Protein AF-0000000084979133 (afdb_homodimer)

Secondary structure (DSSP, 8-state):
---------GGGGS-HHHHHHHHHH-SSEEEEE-TTS-EEEES-GGGT-TTS---GGGTTT--HHHH-S-HHHHHHHHHHHHHHHHH---EEEEEEEEETTEEEEEEEEEEEEEETTEEEEEEEEEEE-HHHHHHHHHHHHHHHB-TTTSSEETHHIIIIIHHHHHTPPSSEEEEEEEESSHHHHHHHH-HHHHHHHHHHHHHHHHHTPPTT-EEEEEETTEEEEEESS--HHHHHHHHHHHHHHHHHT--SS----EEEEEEEE-SS---HHHHHHHHHHHHHHHHHHT-/---------GGGGS-HHHHHHHHHH-SSEEEEE-TTS-EEEES-GGGT-TTS---GGGTTT--HHHH-S-HHHHHHHHHHHHHHHHH---EEEEEEEEETTEEEEEEEEEEEEEETTEEEEEEEEEEE-HHHHHHHHHHHHHHHB-TTTSSEETHHIIIIIHHHHHTPPSSEEEEEEEESSHHHHHHHH-HHHHHHHHHHHHHHHHHTPPTT-EEEEEETTEEEEEESS--HHHHHHHHHHHHHHHHHT--SS----EEEEEEEE-SS---HHHHHHHHHHHHHHHHHHT-

Nearest PDB structures (foldseek):
  7e6g-assembly1_B  TM=7.980E-01  e=1.452E-11  Pseudomonas aeruginosa
  4h54-assembly1_A  TM=8.257E-01  e=9.068E-10  Escherichia coli K-12
  4zmu-assembly2_D  TM=4.890E-01  e=2.325E-13  Pseudomonas aeruginosa PAO1
  4h54-assembly1_B  TM=8.218E-01  e=1.865E-08  Escherichia coli K-12
  3mtk-assembly3_B  TM=7.826E-01  e=1.117E-07  Caldicellulosiruptor saccharolyticus DSM 8903

InterPro domains:
  IPR000160 GGDEF domain [PF00990] (143-291)
  IPR000160 GGDEF domain [PS50887] (170-291)
  IPR000160 GGDEF domain [SM00267] (132-289)
  IPR000160 GGDEF domain [TIGR00254] (140-291)
  IPR000160 GGDEF domain [cd01949] (145-291)
  IPR013656 PAS fold 4 [PF08448] (23-134)
  IPR029787 Nucleotide cyclase [SSF55073] (148-291)
  IPR035965 PAS domain superfamily [SSF55785] (23-134)
  IPR043128 Reverse transcriptase/Diguanylate cyclase domain [G3DSA:3.30.70.270] (140-291)
  IPR050469 Diguanylate cyclase Dgc-like, bacteria [PTHR45138] (129-291)

Structure (mmCIF, N/CA/C/O backbone):
data_AF-0000000084979133-model_v1
#
loop_
_entity.id
_entity.type
_entity.pdbx_description
1 polymer 'Diguanylate cyclase (GGDEF) domain protein'
#
loop_
_atom_site.group_PDB
_atom_site.id
_atom_site.type_symbol
_atom_site.label_atom_id
_atom_site.label_alt_id
_atom_site.label_comp_id
_atom_site.label_asym_id
_atom_site.label_entity_id
_atom_site.label_seq_id
_atom_site.pdbx_PDB_ins_code
_atom_site.Cartn_x
_atom_site.Cartn_y
_atom_site.Cartn_z
_atom_site.occupancy
_atom_site.B_iso_or_equiv
_atom_site.auth_seq_id
_atom_site.auth_comp_id
_atom_site.auth_asym_id
_atom_site.auth_atom_id
_atom_site.pdbx_PDB_model_num
ATOM 1 N N . MET A 1 1 ? -1.178 -34.062 -51.656 1 23.7 1 MET A N 1
ATOM 2 C CA . MET A 1 1 ? -0.238 -34.594 -50.688 1 23.7 1 MET A CA 1
ATOM 3 C C . MET A 1 1 ? -0.196 -33.75 -49.438 1 23.7 1 MET A C 1
ATOM 5 O O . MET A 1 1 ? 0.163 -32.594 -49.469 1 23.7 1 MET A O 1
ATOM 9 N N . GLU A 1 2 ? -1.117 -33.781 -48.469 1 25.64 2 GLU A N 1
ATOM 10 C CA . GLU A 1 2 ? -1.694 -32.938 -47.438 1 25.64 2 GLU A CA 1
ATOM 11 C C . GLU A 1 2 ? -0.689 -32.656 -46.344 1 25.64 2 GLU A C 1
ATOM 13 O O . GLU A 1 2 ? -0.107 -33.594 -45.781 1 25.64 2 GLU A O 1
ATOM 18 N N . ARG A 1 3 ? 0.147 -31.547 -46.312 1 30.22 3 ARG A N 1
ATOM 19 C CA . ARG A 1 3 ? 1.221 -31.141 -45.406 1 30.22 3 ARG A CA 1
ATOM 20 C C . ARG A 1 3 ? 0.811 -31.328 -43.938 1 30.22 3 ARG A C 1
ATOM 22 O O . ARG A 1 3 ? 0.084 -30.5 -43.406 1 30.22 3 ARG A O 1
ATOM 29 N N . ARG A 1 4 ? 0.333 -32.469 -43.656 1 32.22 4 ARG A N 1
ATOM 30 C CA . ARG A 1 4 ? 0.227 -32.906 -42.281 1 32.22 4 ARG A CA 1
ATOM 31 C C . ARG A 1 4 ? 1.422 -32.438 -41.438 1 32.22 4 ARG A C 1
ATOM 33 O O . ARG A 1 4 ? 2.482 -33.062 -41.469 1 32.22 4 ARG A O 1
ATOM 40 N N . GLY A 1 5 ? 1.845 -31.25 -41.531 1 35 5 GLY A N 1
ATOM 41 C CA . GLY A 1 5 ? 3.01 -30.609 -40.938 1 35 5 GLY A CA 1
ATOM 42 C C . GLY A 1 5 ? 3.236 -31.031 -39.5 1 35 5 GLY A C 1
ATOM 43 O O . GLY A 1 5 ? 2.283 -31.312 -38.781 1 35 5 GLY A O 1
ATOM 44 N N . HIS A 1 6 ? 4.285 -31.766 -39.156 1 34.81 6 HIS A N 1
ATOM 45 C CA . HIS A 1 6 ? 4.891 -32.25 -37.906 1 34.81 6 HIS A CA 1
ATOM 46 C C . HIS A 1 6 ? 4.773 -31.203 -36.812 1 34.81 6 HIS A C 1
ATOM 48 O O . HIS A 1 6 ? 5.527 -30.219 -36.812 1 34.81 6 HIS A O 1
ATOM 54 N N . ARG A 1 7 ? 3.688 -30.578 -36.562 1 36.38 7 ARG A N 1
ATOM 55 C CA . ARG A 1 7 ? 3.49 -29.828 -35.344 1 36.38 7 ARG A CA 1
ATOM 56 C C . ARG A 1 7 ? 4.23 -30.484 -34.188 1 36.38 7 ARG A C 1
ATOM 58 O O . ARG A 1 7 ? 3.773 -31.484 -33.625 1 36.38 7 ARG A O 1
ATOM 65 N N . MET A 1 8 ? 5.465 -30.953 -34.375 1 37.66 8 MET A N 1
ATOM 66 C CA . MET A 1 8 ? 6.285 -31.312 -33.219 1 37.66 8 MET A CA 1
ATOM 67 C C . MET A 1 8 ? 5.922 -30.453 -32 1 37.66 8 MET A C 1
ATOM 69 O O . MET A 1 8 ? 6.129 -29.234 -32.031 1 37.66 8 MET A O 1
ATOM 73 N N . GLN A 1 9 ? 4.766 -30.5 -31.391 1 44.56 9 GLN A N 1
ATOM 74 C CA . GLN A 1 9 ? 4.25 -29.859 -30.188 1 44.56 9 GLN A CA 1
ATOM 75 C C . GLN A 1 9 ? 5.309 -29.828 -29.078 1 44.56 9 GLN A C 1
ATOM 77 O O . GLN A 1 9 ? 5.824 -30.859 -28.672 1 44.56 9 GLN A O 1
ATOM 82 N N . TRP A 1 10 ? 6.316 -28.984 -29.047 1 44.66 10 TRP A N 1
ATOM 83 C CA . TRP A 1 10 ? 7.281 -28.766 -27.984 1 44.66 10 TRP A CA 1
ATOM 84 C C . TRP A 1 10 ? 6.762 -29.312 -26.656 1 44.66 10 TRP A C 1
ATOM 86 O O . TRP A 1 10 ? 7.539 -29.547 -25.734 1 44.66 10 TRP A O 1
ATOM 96 N N . SER A 1 11 ? 5.484 -29.578 -26.484 1 51.12 11 SER A N 1
ATOM 97 C CA . SER A 1 11 ? 4.887 -30.375 -25.422 1 51.12 11 SER A CA 1
ATOM 98 C C . SER A 1 11 ? 5.477 -31.781 -25.391 1 51.12 11 SER A C 1
ATOM 100 O O . SER A 1 11 ? 5.512 -32.406 -24.328 1 51.12 11 SER A O 1
ATOM 102 N N . ASP A 1 12 ? 6.07 -32.156 -26.484 1 58.75 12 ASP A N 1
ATOM 103 C CA . ASP A 1 12 ? 6.582 -33.531 -26.578 1 58.75 12 ASP A CA 1
ATOM 104 C C . ASP A 1 12 ? 7.949 -33.625 -25.906 1 58.75 12 ASP A C 1
ATOM 106 O O . ASP A 1 12 ? 8.492 -34.75 -25.781 1 58.75 12 ASP A O 1
ATOM 110 N N . ALA A 1 13 ? 8.438 -32.531 -25.438 1 69.75 13 ALA A N 1
ATOM 111 C CA . ALA A 1 13 ? 9.805 -32.531 -24.938 1 69.75 13 ALA A CA 1
ATOM 112 C C . ALA A 1 13 ? 9.859 -33.094 -23.516 1 69.75 13 ALA A C 1
ATOM 114 O O . ALA A 1 13 ? 10.883 -33.625 -23.094 1 69.75 13 ALA A O 1
ATOM 115 N N . LEU A 1 14 ? 8.727 -33 -22.891 1 85.19 14 LEU A N 1
ATOM 116 C CA . LEU A 1 14 ? 8.75 -33.469 -21.5 1 85.19 14 LEU A CA 1
ATOM 117 C C . LEU A 1 14 ? 7.855 -34.688 -21.312 1 85.19 14 LEU A C 1
ATOM 119 O O . LEU A 1 14 ? 6.727 -34.719 -21.812 1 85.19 14 LEU A O 1
ATOM 123 N N . GLY A 1 15 ? 8.414 -35.625 -20.719 1 86.5 15 GLY A N 1
ATOM 124 C CA . GLY A 1 15 ? 7.598 -36.75 -20.281 1 86.5 15 GLY A CA 1
ATOM 125 C C . GLY A 1 15 ? 6.801 -36.438 -19.031 1 86.5 15 GLY A C 1
ATOM 126 O O . GLY A 1 15 ? 6.922 -35.375 -18.453 1 86.5 15 GLY A O 1
ATOM 127 N N . TYR A 1 16 ? 5.969 -37.406 -18.703 1 87.94 16 TYR A N 1
ATOM 128 C CA . TYR A 1 16 ? 5.082 -37.25 -17.562 1 87.94 16 TYR A CA 1
ATOM 129 C C . TYR A 1 16 ? 5.875 -36.938 -16.297 1 87.94 16 TYR A C 1
ATOM 131 O O . TYR A 1 16 ? 5.578 -35.969 -15.594 1 87.94 16 TYR A O 1
ATOM 139 N N . GLU A 1 17 ? 6.863 -37.719 -16.047 1 88.56 17 GLU A N 1
ATOM 140 C CA . GLU A 1 17 ? 7.656 -37.531 -14.844 1 88.56 17 GLU A CA 1
ATOM 141 C C . GLU A 1 17 ? 8.32 -36.156 -14.812 1 88.56 17 GLU A C 1
ATOM 143 O O . GLU A 1 17 ? 8.398 -35.531 -13.758 1 88.56 17 GLU A O 1
ATOM 148 N N . GLU A 1 18 ? 8.805 -35.781 -15.953 1 91.06 18 GLU A N 1
ATOM 149 C CA . GLU A 1 18 ? 9.43 -34.469 -16.047 1 91.06 18 GLU A CA 1
ATOM 150 C C . GLU A 1 18 ? 8.43 -33.344 -15.758 1 91.06 18 GLU A C 1
ATOM 152 O O . GLU A 1 18 ? 8.719 -32.438 -14.977 1 91.06 18 GLU A O 1
ATOM 157 N N . VAL A 1 19 ? 7.246 -33.438 -16.328 1 91.19 19 VAL A N 1
ATOM 158 C CA . VAL A 1 19 ? 6.227 -32.406 -16.156 1 91.19 19 VAL A CA 1
ATOM 159 C C . VAL A 1 19 ? 5.844 -32.281 -14.688 1 91.19 19 VAL A C 1
ATOM 161 O O . VAL A 1 19 ? 5.734 -31.188 -14.148 1 91.19 19 VAL A O 1
ATOM 164 N N . MET A 1 20 ? 5.711 -33.406 -14.094 1 90.38 20 MET A N 1
ATOM 165 C CA . MET A 1 20 ? 5.34 -33.438 -12.68 1 90.38 20 MET A CA 1
ATOM 166 C C . MET A 1 20 ? 6.441 -32.812 -11.82 1 90.38 20 MET A C 1
ATOM 168 O O . MET A 1 20 ? 6.16 -32.125 -10.836 1 90.38 20 MET A O 1
ATOM 172 N N . THR A 1 21 ? 7.648 -33.094 -12.164 1 92.56 21 THR A N 1
ATOM 173 C CA . THR A 1 21 ? 8.773 -32.531 -11.438 1 92.56 21 THR A CA 1
ATOM 174 C C . THR A 1 21 ? 8.789 -31 -11.586 1 92.56 21 THR A C 1
ATOM 176 O O . THR A 1 21 ? 9.039 -30.281 -10.617 1 92.56 21 THR A O 1
ATOM 179 N N . PHE A 1 22 ? 8.539 -30.516 -12.789 1 93.81 22 PHE A N 1
ATOM 180 C CA . PHE A 1 22 ? 8.43 -29.078 -13 1 93.81 22 PHE A CA 1
ATOM 181 C C . PHE A 1 22 ? 7.336 -28.484 -12.125 1 93.81 22 PHE A C 1
ATOM 183 O O . PHE A 1 22 ? 7.551 -27.453 -11.461 1 93.81 22 PHE A O 1
ATOM 190 N N . LEU A 1 23 ? 6.211 -29.109 -12.102 1 92.56 23 LEU A N 1
ATOM 191 C CA . LEU A 1 23 ? 5.062 -28.641 -11.328 1 92.56 23 LEU A CA 1
ATOM 192 C C . LEU A 1 23 ? 5.41 -28.547 -9.844 1 92.56 23 LEU A C 1
ATOM 194 O O . LEU A 1 23 ? 5.074 -27.547 -9.195 1 92.56 23 LEU A O 1
ATOM 198 N N . ARG A 1 24 ? 6.125 -29.469 -9.375 1 91.75 24 ARG A N 1
ATOM 199 C CA . ARG A 1 24 ? 6.484 -29.5 -7.957 1 91.75 24 ARG A CA 1
ATOM 200 C C . ARG A 1 24 ? 7.543 -28.453 -7.633 1 91.75 24 ARG A C 1
ATOM 202 O O . ARG A 1 24 ? 7.734 -28.094 -6.465 1 91.75 24 ARG A O 1
ATOM 209 N N . SER A 1 25 ? 8.195 -27.938 -8.648 1 94.06 25 SER A N 1
ATOM 210 C CA . SER A 1 25 ? 9.266 -26.969 -8.438 1 94.06 25 SER A CA 1
ATOM 211 C C . SER A 1 25 ? 8.773 -25.547 -8.641 1 94.06 25 SER A C 1
ATOM 213 O O . SER A 1 25 ? 9.531 -24.594 -8.461 1 94.06 25 SER A O 1
ATOM 215 N N . THR A 1 26 ? 7.531 -25.453 -9.055 1 94.19 26 THR A N 1
ATOM 216 C CA . THR A 1 26 ? 6.98 -24.141 -9.328 1 94.19 26 THR A CA 1
ATOM 217 C C . THR A 1 26 ? 6.949 -23.297 -8.062 1 94.19 26 THR A C 1
ATOM 219 O O . THR A 1 26 ? 6.59 -23.781 -6.988 1 94.19 26 THR A O 1
ATOM 222 N N . PRO A 1 27 ? 7.359 -22.031 -8.148 1 93.19 27 PRO A N 1
ATOM 223 C CA . PRO A 1 27 ? 7.238 -21.141 -7 1 93.19 27 PRO A CA 1
ATOM 224 C C . PRO A 1 27 ? 5.832 -20.562 -6.848 1 93.19 27 PRO A C 1
ATOM 226 O O . PRO A 1 27 ? 5.664 -19.344 -6.762 1 93.19 27 PRO A O 1
ATOM 229 N N . ALA A 1 28 ? 4.883 -21.359 -6.902 1 93.12 28 ALA A N 1
ATOM 230 C CA . ALA A 1 28 ? 3.469 -21.031 -6.738 1 93.12 28 ALA A CA 1
ATOM 231 C C . ALA A 1 28 ? 2.727 -22.141 -6.008 1 93.12 28 ALA A C 1
ATOM 233 O O . ALA A 1 28 ? 3.104 -23.312 -6.105 1 93.12 28 ALA A O 1
ATOM 234 N N . ASN A 1 29 ? 1.742 -21.75 -5.316 1 94.62 29 ASN A N 1
ATOM 235 C CA . ASN A 1 29 ? 0.899 -22.734 -4.641 1 94.62 29 ASN A CA 1
ATOM 236 C C . ASN A 1 29 ? -0.267 -23.172 -5.52 1 94.62 29 ASN A C 1
ATOM 238 O O . ASN A 1 29 ? -1.325 -22.547 -5.516 1 94.62 29 ASN A O 1
ATOM 242 N N . LEU A 1 30 ? -0.021 -24.25 -6.156 1 95.75 30 LEU A N 1
ATOM 243 C CA . LEU A 1 30 ? -1.007 -24.781 -7.09 1 95.75 30 LEU A CA 1
ATOM 244 C C . LEU A 1 30 ? -1.699 -26.016 -6.516 1 95.75 30 LEU A C 1
ATOM 246 O O . LEU A 1 30 ? -1.092 -26.766 -5.758 1 95.75 30 LEU A O 1
ATOM 250 N N . PHE A 1 31 ? -2.918 -26.219 -6.953 1 96.25 31 PHE A N 1
ATOM 251 C CA . PHE A 1 31 ? -3.598 -27.484 -6.664 1 96.25 31 PHE A CA 1
ATOM 252 C C . PHE A 1 31 ? -4.504 -27.875 -7.82 1 96.25 31 PHE A C 1
ATOM 254 O O . PHE A 1 31 ? -4.969 -27.031 -8.578 1 96.25 31 PHE A O 1
ATOM 261 N N . PHE A 1 32 ? -4.656 -29.203 -7.973 1 97 32 PHE A N 1
ATOM 262 C CA . PHE A 1 32 ? -5.605 -29.797 -8.898 1 97 32 PHE A CA 1
ATOM 263 C C . PHE A 1 32 ? -6.672 -30.594 -8.156 1 97 32 PHE A C 1
ATOM 265 O O . PHE A 1 32 ? -6.371 -31.297 -7.184 1 97 32 PHE A O 1
ATOM 272 N N . LYS A 1 33 ? -7.848 -30.406 -8.578 1 97.38 33 LYS A N 1
ATOM 273 C CA . LYS A 1 33 ? -8.953 -31.219 -8.07 1 97.38 33 LYS A CA 1
ATOM 274 C C . LYS A 1 33 ? -9.688 -31.906 -9.219 1 97.38 33 LYS A C 1
ATOM 276 O O . LYS A 1 33 ? -9.727 -31.391 -10.336 1 97.38 33 LYS A O 1
ATOM 281 N N . ASP A 1 34 ? -10.281 -33.094 -8.875 1 96.81 34 ASP A N 1
ATOM 282 C CA . ASP A 1 34 ? -11.117 -33.75 -9.867 1 96.81 34 ASP A CA 1
ATOM 283 C C . ASP A 1 34 ? -12.555 -33.25 -9.805 1 96.81 34 ASP A C 1
ATOM 285 O O . ASP A 1 34 ? -12.844 -32.25 -9.133 1 96.81 34 ASP A O 1
ATOM 289 N N . THR A 1 35 ? -13.453 -33.844 -10.586 1 97.25 35 THR A N 1
ATOM 290 C CA . THR A 1 35 ? -14.828 -33.375 -10.695 1 97.25 35 THR A CA 1
ATOM 291 C C . THR A 1 35 ? -15.617 -33.719 -9.43 1 97.25 35 THR A C 1
ATOM 293 O O . THR A 1 35 ? -16.734 -33.219 -9.234 1 97.25 35 THR A O 1
ATOM 296 N N . GLU A 1 36 ? -15.07 -34.531 -8.586 1 96.94 36 GLU A N 1
ATOM 297 C CA . GLU A 1 36 ? -15.672 -34.812 -7.289 1 96.94 36 GLU A CA 1
ATOM 298 C C . GLU A 1 36 ? -15.086 -33.938 -6.199 1 96.94 36 GLU A C 1
ATOM 300 O O . GLU A 1 36 ? -15.305 -34.156 -5.008 1 96.94 36 GLU A O 1
ATOM 305 N N . CYS A 1 37 ? -14.281 -32.969 -6.551 1 97.69 37 CYS A N 1
ATOM 306 C CA . CYS A 1 37 ? -13.688 -31.953 -5.691 1 97.69 37 CYS A CA 1
ATOM 307 C C . CYS A 1 37 ? -12.594 -32.562 -4.812 1 97.69 37 CYS A C 1
ATOM 309 O O . CYS A 1 37 ? -12.32 -32.062 -3.725 1 97.69 37 CYS A O 1
ATOM 311 N N . ARG A 1 38 ? -12.031 -33.625 -5.262 1 96.69 38 ARG A N 1
ATOM 312 C CA . ARG A 1 38 ? -10.914 -34.25 -4.547 1 96.69 38 ARG A CA 1
ATOM 313 C C . ARG A 1 38 ? -9.578 -33.719 -5.082 1 96.69 38 ARG A C 1
ATOM 315 O O . ARG A 1 38 ? -9.406 -33.562 -6.293 1 96.69 38 ARG A O 1
ATOM 322 N N . TYR A 1 39 ? -8.688 -33.5 -4.18 1 96.38 39 TYR A N 1
ATOM 323 C CA . TYR A 1 39 ? -7.367 -33.031 -4.574 1 96.38 39 TYR A CA 1
ATOM 324 C C . TYR A 1 39 ? -6.598 -34.125 -5.316 1 96.38 39 TYR A C 1
ATOM 326 O O . TYR A 1 39 ? -6.492 -35.25 -4.836 1 96.38 39 TYR A O 1
ATOM 334 N N . LEU A 1 40 ? -6.062 -33.781 -6.461 1 95.12 40 LEU A N 1
ATOM 335 C CA . LEU A 1 40 ? -5.254 -34.688 -7.27 1 95.12 40 LEU A CA 1
ATOM 336 C C . LEU A 1 40 ? -3.773 -34.344 -7.152 1 95.12 40 LEU A C 1
ATOM 338 O O . LEU A 1 40 ? -2.916 -35.219 -7.312 1 95.12 40 LEU A O 1
ATOM 342 N N . PHE A 1 41 ? -3.555 -33.094 -6.938 1 92.94 41 PHE A N 1
ATOM 343 C CA . PHE A 1 41 ? -2.195 -32.562 -6.891 1 92.94 41 PHE A CA 1
ATOM 344 C C . PHE A 1 41 ? -2.127 -31.312 -6.023 1 92.94 41 PHE A C 1
ATOM 346 O O . PHE A 1 41 ? -3.049 -30.5 -6.027 1 92.94 41 PHE A O 1
ATOM 353 N N . ILE A 1 42 ? -1.043 -31.188 -5.289 1 93.38 42 ILE A N 1
ATOM 354 C CA . ILE A 1 42 ? -0.67 -29.953 -4.609 1 93.38 42 ILE A CA 1
ATOM 355 C C . ILE A 1 42 ? 0.826 -29.703 -4.781 1 93.38 42 ILE A C 1
ATOM 357 O O . ILE A 1 42 ? 1.626 -30.641 -4.766 1 93.38 42 ILE A O 1
ATOM 361 N N . SER A 1 43 ? 1.184 -28.453 -5.023 1 91.25 43 SER A N 1
ATOM 362 C CA . SER A 1 43 ? 2.59 -28.156 -5.262 1 91.25 43 SER A CA 1
ATOM 363 C C . SER A 1 43 ? 3.375 -28.094 -3.957 1 91.25 43 SER A C 1
ATOM 365 O O . SER A 1 43 ? 4.574 -28.375 -3.938 1 91.25 43 SER A O 1
ATOM 367 N N . ASP A 1 44 ? 2.744 -27.672 -2.904 1 88.31 44 ASP A N 1
ATOM 368 C CA . ASP A 1 44 ? 3.406 -27.531 -1.611 1 88.31 44 ASP A CA 1
ATOM 369 C C . ASP A 1 44 ? 2.443 -27.828 -0.466 1 88.31 44 ASP A C 1
ATOM 371 O O . ASP A 1 44 ? 1.477 -27.094 -0.249 1 88.31 44 ASP A O 1
ATOM 375 N N . VAL A 1 45 ? 2.756 -28.797 0.265 1 86.25 45 VAL A N 1
ATOM 376 C CA . VAL A 1 45 ? 1.881 -29.25 1.341 1 86.25 45 VAL A CA 1
ATOM 377 C C . VAL A 1 45 ? 1.859 -28.219 2.463 1 86.25 45 VAL A C 1
ATOM 379 O O . VAL A 1 45 ? 0.902 -28.141 3.238 1 86.25 45 VAL A O 1
ATOM 382 N N . ARG A 1 46 ? 2.811 -27.359 2.553 1 85.19 46 ARG A N 1
ATOM 383 C CA . ARG A 1 46 ? 2.918 -26.359 3.615 1 85.19 46 ARG A CA 1
ATOM 384 C C . ARG A 1 46 ? 1.817 -25.312 3.498 1 85.19 46 ARG A C 1
ATOM 386 O O . ARG A 1 46 ? 1.521 -24.609 4.461 1 85.19 46 ARG A O 1
ATOM 393 N N . THR A 1 47 ? 1.279 -25.234 2.35 1 82.81 47 THR A N 1
ATOM 394 C CA . THR A 1 47 ? 0.167 -24.312 2.127 1 82.81 47 THR A CA 1
ATOM 395 C C . THR A 1 47 ? -1.045 -24.719 2.961 1 82.81 47 THR A C 1
ATOM 397 O O . THR A 1 47 ? -1.831 -23.875 3.379 1 82.81 47 THR A O 1
ATOM 400 N N . PHE A 1 48 ? -1.143 -25.984 3.164 1 80.88 48 PHE A N 1
ATOM 401 C CA . PHE A 1 48 ? -2.287 -26.547 3.877 1 80.88 48 PHE A CA 1
ATOM 402 C C . PHE A 1 48 ? -1.968 -26.719 5.355 1 80.88 48 PHE A C 1
ATOM 404 O O . PHE A 1 48 ? -2.861 -26.656 6.203 1 80.88 48 PHE A O 1
ATOM 411 N N . PHE A 1 49 ? -0.731 -27 5.516 1 81.62 49 PHE A N 1
ATOM 412 C CA . PHE A 1 49 ? -0.243 -27.234 6.871 1 81.62 49 PHE A CA 1
ATOM 413 C C . PHE A 1 49 ? 0.976 -26.359 7.164 1 81.62 49 PHE A C 1
ATOM 415 O O . PHE A 1 49 ? 2.105 -26.859 7.172 1 81.62 49 PHE A O 1
ATOM 422 N N . PRO A 1 50 ? 0.72 -25.125 7.512 1 73.5 50 PRO A N 1
ATOM 423 C CA . PRO A 1 50 ? 1.843 -24.188 7.617 1 73.5 50 PRO A CA 1
ATOM 424 C C . PRO A 1 50 ? 2.783 -24.531 8.773 1 73.5 50 PRO A C 1
ATOM 426 O O . PRO A 1 50 ? 3.941 -24.094 8.773 1 73.5 50 PRO A O 1
ATOM 429 N N . TYR A 1 51 ? 2.328 -25.344 9.641 1 73.19 51 TYR A N 1
ATOM 430 C CA . TYR A 1 51 ? 3.166 -25.656 10.789 1 73.19 51 TYR A CA 1
ATOM 431 C C . TYR A 1 51 ? 3.67 -27.094 10.719 1 73.19 51 TYR A C 1
ATOM 433 O O . TYR A 1 51 ? 4.172 -27.641 11.703 1 73.19 51 TYR A O 1
ATOM 441 N N . GLY A 1 52 ? 3.602 -27.688 9.516 1 70.94 52 GLY A N 1
ATOM 442 C CA . GLY A 1 52 ? 4.199 -28.984 9.234 1 70.94 52 GLY A CA 1
ATOM 443 C C . GLY A 1 52 ? 3.441 -30.141 9.859 1 70.94 52 GLY A C 1
ATOM 444 O O . GLY A 1 52 ? 4.008 -31.203 10.086 1 70.94 52 GLY A O 1
ATOM 445 N N . GLU A 1 53 ? 2.232 -30.031 10.117 1 75.94 53 GLU A N 1
ATOM 446 C CA . GLU A 1 53 ? 1.472 -31.047 10.836 1 75.94 53 GLU A CA 1
ATOM 447 C C . GLU A 1 53 ? 0.894 -32.094 9.875 1 75.94 53 GLU A C 1
ATOM 449 O O . GLU A 1 53 ? 0.322 -33.094 10.312 1 75.94 53 GLU A O 1
ATOM 454 N N . GLY A 1 54 ? 1.213 -31.812 8.672 1 82.62 54 GLY A N 1
ATOM 455 C CA . GLY A 1 54 ? 0.584 -32.719 7.73 1 82.62 54 GLY A CA 1
ATOM 456 C C . GLY A 1 54 ? 1.487 -33.094 6.574 1 82.62 54 GLY A C 1
ATOM 457 O O . GLY A 1 54 ? 2.584 -32.562 6.43 1 82.62 54 GLY A O 1
ATOM 458 N N . GLN A 1 55 ? 1.016 -34.188 5.852 1 88 55 GLN A N 1
ATOM 459 C CA . GLN A 1 55 ? 1.696 -34.719 4.664 1 88 55 GLN A CA 1
ATOM 460 C C . GLN A 1 55 ? 0.782 -34.656 3.443 1 88 55 GLN A C 1
ATOM 462 O O . GLN A 1 55 ? -0.411 -34.375 3.564 1 88 55 GLN A O 1
ATOM 467 N N . GLU A 1 56 ? 1.458 -34.812 2.305 1 88.81 56 GLU A N 1
ATOM 468 C CA . GLU A 1 56 ? 0.699 -34.781 1.059 1 88.81 56 GLU A CA 1
ATOM 469 C C . GLU A 1 56 ? -0.463 -35.781 1.086 1 88.81 56 GLU A C 1
ATOM 471 O O . GLU A 1 56 ? -1.544 -35.469 0.569 1 88.81 56 GLU A O 1
ATOM 476 N N . GLU A 1 57 ? -0.259 -36.906 1.746 1 87.94 57 GLU A N 1
ATOM 477 C CA . GLU A 1 57 ? -1.258 -37.969 1.813 1 87.94 57 GLU A CA 1
ATOM 478 C C . GLU A 1 57 ? -2.48 -37.531 2.613 1 87.94 57 GLU A C 1
ATOM 480 O O . GLU A 1 57 ? -3.564 -38.094 2.465 1 87.94 57 GLU A O 1
ATOM 485 N N . ASP A 1 58 ? -2.252 -36.562 3.402 1 91.31 58 ASP A N 1
ATOM 486 C CA . ASP A 1 58 ? -3.344 -36.031 4.223 1 91.31 58 ASP A CA 1
ATOM 487 C C . ASP A 1 58 ? -4.277 -35.156 3.4 1 91.31 58 ASP A C 1
ATOM 489 O O . ASP A 1 58 ? -5.379 -34.812 3.848 1 91.31 58 ASP A O 1
ATOM 493 N N . VAL A 1 59 ? -3.887 -34.812 2.164 1 93.06 59 VAL A N 1
ATOM 494 C CA . VAL A 1 59 ? -4.656 -33.906 1.344 1 93.06 59 VAL A CA 1
ATOM 495 C C . VAL A 1 59 ? -5.156 -34.594 0.087 1 93.06 59 VAL A C 1
ATOM 497 O O . VAL A 1 59 ? -6.332 -34.5 -0.268 1 93.06 59 VAL A O 1
ATOM 500 N N . LEU A 1 60 ? -4.281 -35.375 -0.524 1 93.38 60 LEU A N 1
ATOM 501 C CA . LEU A 1 60 ? -4.582 -36 -1.811 1 93.38 60 LEU A CA 1
ATOM 502 C C . LEU A 1 60 ? -5.719 -37.031 -1.676 1 93.38 60 LEU A C 1
ATOM 504 O O . LEU A 1 60 ? -5.746 -37.812 -0.725 1 93.38 60 LEU A O 1
ATOM 508 N N . GLY A 1 61 ? -6.59 -36.906 -2.568 1 93.94 61 GLY A N 1
ATOM 509 C CA . GLY A 1 61 ? -7.723 -37.812 -2.588 1 93.94 61 GLY A CA 1
ATOM 510 C C . GLY A 1 61 ? -8.867 -37.344 -1.701 1 93.94 61 GLY A C 1
ATOM 511 O O . GLY A 1 61 ? -9.93 -37.969 -1.685 1 93.94 61 GLY A O 1
ATOM 512 N N . LYS A 1 62 ? -8.703 -36.312 -1.072 1 95 62 LYS A N 1
ATOM 513 C CA . LYS A 1 62 ? -9.703 -35.812 -0.131 1 95 62 LYS A CA 1
ATOM 514 C C . LYS A 1 62 ? -10.312 -34.5 -0.61 1 95 62 LYS A C 1
ATOM 516 O O . LYS A 1 62 ? -9.766 -33.844 -1.499 1 95 62 LYS A O 1
ATOM 521 N N . THR A 1 63 ? -11.508 -34.188 -0.041 1 96.44 63 THR A N 1
ATOM 522 C CA . THR A 1 63 ? -12.148 -32.906 -0.276 1 96.44 63 THR A CA 1
ATOM 523 C C . THR A 1 63 ? -11.844 -31.938 0.864 1 96.44 63 THR A C 1
ATOM 525 O O . THR A 1 63 ? -11.305 -32.312 1.897 1 96.44 63 THR A O 1
ATOM 528 N N . ASP A 1 64 ? -12.203 -30.688 0.605 1 96.12 64 ASP A N 1
ATOM 529 C CA . ASP A 1 64 ? -12.016 -29.672 1.646 1 96.12 64 ASP A CA 1
ATOM 530 C C . ASP A 1 64 ? -12.797 -30.047 2.906 1 96.12 64 ASP A C 1
ATOM 532 O O . ASP A 1 64 ? -12.383 -29.703 4.02 1 96.12 64 ASP A O 1
ATOM 536 N N . LEU A 1 65 ? -13.883 -30.75 2.742 1 95.81 65 LEU A N 1
ATOM 537 C CA . LEU A 1 65 ? -14.727 -31.141 3.863 1 95.81 65 LEU A CA 1
ATOM 538 C C . LEU A 1 65 ? -13.992 -32.094 4.789 1 95.81 65 LEU A C 1
ATOM 540 O O . LEU A 1 65 ? -14.305 -32.188 5.977 1 95.81 65 LEU A O 1
ATOM 544 N N . GLU A 1 66 ? -12.992 -32.75 4.266 1 94.31 66 GLU A N 1
ATOM 545 C CA . GLU A 1 66 ? -12.273 -33.781 5.008 1 94.31 66 GLU A CA 1
ATOM 546 C C . GLU A 1 66 ? -10.961 -33.25 5.574 1 94.31 66 GLU A C 1
ATOM 548 O O . GLU A 1 66 ? -10.336 -33.875 6.418 1 94.31 66 GLU A O 1
ATOM 553 N N . ILE A 1 67 ? -10.547 -32.156 5.121 1 91.06 67 ILE A N 1
ATOM 554 C CA . ILE A 1 67 ? -9.203 -31.672 5.43 1 91.06 67 ILE A CA 1
ATOM 555 C C . ILE A 1 67 ? -9.273 -30.594 6.52 1 91.06 67 ILE A C 1
ATOM 557 O O . ILE A 1 67 ? -8.516 -30.641 7.492 1 91.06 67 ILE A O 1
ATOM 561 N N . TRP A 1 68 ? -10.219 -29.656 6.34 1 88 68 TRP A N 1
ATOM 562 C CA . TRP A 1 68 ? -10.211 -28.469 7.184 1 88 68 TRP A CA 1
ATOM 563 C C . TRP A 1 68 ? -11.039 -28.688 8.445 1 88 68 TRP A C 1
ATOM 565 O O . TRP A 1 68 ? -12.102 -29.312 8.398 1 88 68 TRP A O 1
ATOM 575 N N . SER A 1 69 ? -10.539 -28.047 9.508 1 84.56 69 SER A N 1
ATOM 576 C CA . SER A 1 69 ? -11.203 -28.203 10.797 1 84.56 69 SER A CA 1
ATOM 577 C C . SER A 1 69 ? -12.406 -27.281 10.906 1 84.56 69 SER A C 1
ATOM 579 O O . SER A 1 69 ? -13.422 -27.641 11.508 1 84.56 69 SER A O 1
ATOM 581 N N . SER A 1 70 ? -12.305 -26.109 10.398 1 88.06 70 SER A N 1
ATOM 582 C CA . SER A 1 70 ? -13.43 -25.172 10.391 1 88.06 70 SER A CA 1
ATOM 583 C C . SER A 1 70 ? -14.5 -25.609 9.391 1 88.06 70 SER A C 1
ATOM 585 O O . SER A 1 70 ? -14.289 -25.531 8.18 1 88.06 70 SER A O 1
ATOM 587 N N . GLU A 1 71 ? -15.594 -25.984 9.875 1 92.19 71 GLU A N 1
ATOM 588 C CA . GLU A 1 71 ? -16.672 -26.453 9.008 1 92.19 71 GLU A CA 1
ATOM 589 C C . GLU A 1 71 ? -17.125 -25.344 8.055 1 92.19 71 GLU A C 1
ATOM 591 O O . GLU A 1 71 ? -17.406 -25.609 6.887 1 92.19 71 GLU A O 1
ATOM 596 N N . GLU A 1 72 ? -17.203 -24.188 8.617 1 93.06 72 GLU A N 1
ATOM 597 C CA . GLU A 1 72 ? -17.656 -23.047 7.816 1 93.06 72 GLU A CA 1
ATOM 598 C C . GLU A 1 72 ? -16.719 -22.797 6.648 1 93.06 72 GLU A C 1
ATOM 600 O O . GLU A 1 72 ? -17.156 -22.656 5.508 1 93.06 72 GLU A O 1
ATOM 605 N N . GLN A 1 73 ? -15.477 -22.781 6.91 1 91.44 73 GLN A N 1
ATOM 606 C CA . GLN A 1 73 ? -14.477 -22.531 5.871 1 91.44 73 GLN A CA 1
ATOM 607 C C . GLN A 1 73 ? -14.438 -23.688 4.867 1 91.44 73 GLN A C 1
ATOM 609 O O . GLN A 1 73 ? -14.375 -23.453 3.658 1 91.44 73 GLN A O 1
ATOM 614 N N . ALA A 1 74 ? -14.492 -24.938 5.371 1 94.5 74 ALA A N 1
ATOM 615 C CA . ALA A 1 74 ? -14.492 -26.125 4.523 1 94.5 74 ALA A CA 1
ATOM 616 C C . ALA A 1 74 ? -15.672 -26.109 3.553 1 94.5 74 ALA A C 1
ATOM 618 O O . ALA A 1 74 ? -15.5 -26.359 2.355 1 94.5 74 ALA A O 1
ATOM 619 N N . ARG A 1 75 ? -16.766 -25.781 4.125 1 96.25 75 ARG A N 1
ATOM 620 C CA . ARG A 1 75 ? -17.984 -25.719 3.318 1 96.25 75 ARG A CA 1
ATOM 621 C C . ARG A 1 75 ? -17.906 -24.625 2.271 1 96.25 75 ARG A C 1
ATOM 623 O O . ARG A 1 75 ? -18.344 -24.797 1.136 1 96.25 75 ARG A O 1
ATOM 630 N N . PHE A 1 76 ? -17.406 -23.547 2.67 1 96.31 76 PHE A N 1
ATOM 631 C CA . PHE A 1 76 ? -17.266 -22.438 1.741 1 96.31 76 PHE A CA 1
ATOM 632 C C . PHE A 1 76 ? -16.391 -22.828 0.554 1 96.31 76 PHE A C 1
ATOM 634 O O . PHE A 1 76 ? -16.781 -22.625 -0.599 1 96.31 76 PHE A O 1
ATOM 641 N N . TYR A 1 77 ? -15.18 -23.406 0.793 1 96.5 77 TYR A N 1
ATOM 642 C CA . TYR A 1 77 ? -14.258 -23.812 -0.265 1 96.5 77 TYR A CA 1
ATOM 643 C C . TYR A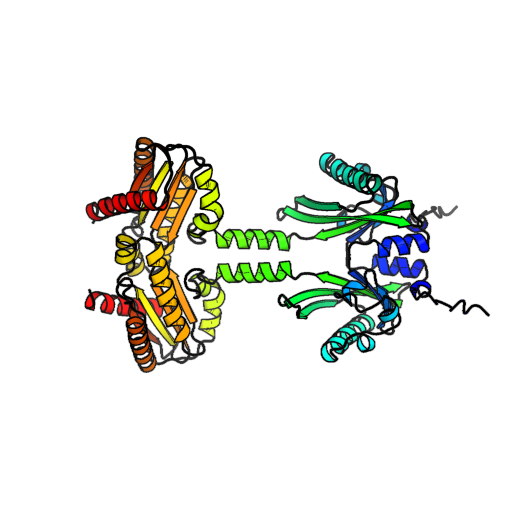 1 77 ? -14.906 -24.844 -1.179 1 96.5 77 TYR A C 1
ATOM 645 O O . TYR A 1 77 ? -14.781 -24.766 -2.402 1 96.5 77 TYR A O 1
ATOM 653 N N . TYR A 1 78 ? -15.586 -25.797 -0.602 1 97.56 78 TYR A N 1
ATOM 654 C CA . TYR A 1 78 ? -16.25 -26.875 -1.342 1 97.56 78 TYR A CA 1
ATOM 655 C C . TYR A 1 78 ? -17.328 -26.312 -2.25 1 97.56 78 TYR A C 1
ATOM 657 O O . TYR A 1 78 ? -17.453 -26.719 -3.406 1 97.56 78 TYR A O 1
ATOM 665 N N . GLU A 1 79 ? -18.062 -25.359 -1.701 1 97.56 79 GLU A N 1
ATOM 666 C CA . GLU A 1 79 ? -19.125 -24.734 -2.473 1 97.56 79 GLU A CA 1
ATOM 667 C C . GLU A 1 79 ? -18.562 -23.969 -3.664 1 97.56 79 GLU A C 1
ATOM 669 O O . GLU A 1 79 ? -19.188 -23.922 -4.734 1 97.56 79 GLU A O 1
ATOM 674 N N . GLN A 1 80 ? -17.469 -23.312 -3.455 1 97.94 80 GLN A N 1
ATOM 675 C CA . GLN A 1 80 ? -16.828 -22.625 -4.57 1 97.94 80 GLN A CA 1
ATOM 676 C C . GLN A 1 80 ? -16.406 -23.609 -5.66 1 97.94 80 GLN A C 1
ATOM 678 O O . GLN A 1 80 ? -16.516 -23.297 -6.848 1 97.94 80 GLN A O 1
ATOM 683 N N . ASP A 1 81 ? -15.922 -24.797 -5.273 1 98.31 81 ASP A N 1
ATOM 684 C CA . ASP A 1 81 ? -15.609 -25.844 -6.242 1 98.31 81 ASP A CA 1
ATOM 685 C C . ASP A 1 81 ? -16.844 -26.234 -7.055 1 98.31 81 ASP A C 1
ATOM 687 O O . ASP A 1 81 ? -16.781 -26.297 -8.281 1 98.31 81 ASP A O 1
ATOM 691 N N . GLN A 1 82 ? -17.859 -26.453 -6.348 1 98 82 GLN A N 1
ATOM 692 C CA . GLN A 1 82 ? -19.109 -26.859 -6.988 1 98 82 GLN A CA 1
ATOM 693 C C . GLN A 1 82 ? -19.578 -25.797 -7.984 1 98 82 GLN A C 1
ATOM 695 O O . GLN A 1 82 ? -20.078 -26.141 -9.062 1 98 82 GLN A O 1
ATOM 700 N N . LYS A 1 83 ? -19.453 -24.609 -7.566 1 98.06 83 LYS A N 1
ATOM 701 C CA . LYS A 1 83 ? -19.859 -23.516 -8.438 1 98.06 83 LYS A CA 1
ATOM 702 C C . LYS A 1 83 ? -19.047 -23.5 -9.727 1 98.06 83 LYS A C 1
ATOM 704 O O . LYS A 1 83 ? -19.594 -23.344 -10.812 1 98.06 83 LYS A O 1
ATOM 709 N N . VAL A 1 84 ? -17.734 -23.672 -9.641 1 98.31 84 VAL A N 1
ATOM 710 C CA . VAL A 1 84 ? -16.844 -23.703 -10.797 1 98.31 84 VAL A CA 1
ATOM 711 C C . VAL A 1 84 ? -17.25 -24.859 -11.719 1 98.31 84 VAL A C 1
ATOM 713 O O . VAL A 1 84 ? -17.344 -24.688 -12.938 1 98.31 84 VAL A O 1
ATOM 716 N N . LEU A 1 85 ? -17.547 -26.047 -11.172 1 98 85 LEU A N 1
ATOM 717 C CA . LEU A 1 85 ? -17.906 -27.219 -11.945 1 98 85 LEU A CA 1
ATOM 718 C C . LEU A 1 85 ? -19.266 -27.047 -12.602 1 98 85 LEU A C 1
ATOM 720 O O . LEU A 1 85 ? -19.469 -27.469 -13.742 1 98 85 LEU A O 1
ATOM 724 N N . ALA A 1 86 ? -20.141 -26.391 -11.922 1 97.5 86 ALA A N 1
ATOM 725 C CA . ALA A 1 86 ? -21.516 -26.234 -12.398 1 97.5 86 ALA A CA 1
ATOM 726 C C . ALA A 1 86 ? -21.594 -25.172 -13.492 1 97.5 86 ALA A C 1
ATOM 728 O O . ALA A 1 86 ? -22.328 -25.344 -14.469 1 97.5 86 ALA A O 1
ATOM 729 N N . THR A 1 87 ? -20.875 -24.125 -13.391 1 97.19 87 THR A N 1
ATOM 730 C CA . THR A 1 87 ? -21.016 -22.984 -14.289 1 97.19 87 THR A CA 1
ATOM 731 C C . THR A 1 87 ? -19.984 -23.047 -15.406 1 97.19 87 THR A C 1
ATOM 733 O O . THR A 1 87 ? -20.156 -22.406 -16.453 1 97.19 87 THR A O 1
ATOM 736 N N . GLY A 1 88 ? -18.859 -23.719 -15.109 1 97.12 88 GLY A N 1
ATOM 737 C CA . GLY A 1 88 ? -17.75 -23.719 -16.047 1 97.12 88 GLY A CA 1
ATOM 738 C C . GLY A 1 88 ? -17 -22.406 -16.094 1 97.12 88 GLY A C 1
ATOM 739 O O . GLY A 1 88 ? -16.328 -22.094 -17.078 1 97.12 88 GLY A O 1
ATOM 740 N N . LYS A 1 89 ? -17.25 -21.625 -15.047 1 97.12 89 LYS A N 1
ATOM 741 C CA . LYS A 1 89 ? -16.594 -20.328 -14.938 1 97.12 89 LYS A CA 1
ATOM 742 C C . LYS A 1 89 ? -15.672 -20.266 -13.727 1 97.12 89 LYS A C 1
ATOM 744 O O . LYS A 1 89 ? -16 -20.797 -12.664 1 97.12 89 LYS A O 1
ATOM 749 N N . GLY A 1 90 ? -14.57 -19.688 -13.945 1 97.62 90 GLY A N 1
ATOM 750 C CA . GLY A 1 90 ? -13.633 -19.516 -12.852 1 97.62 90 GLY A CA 1
ATOM 751 C C . GLY A 1 90 ? -14.148 -18.594 -11.758 1 97.62 90 GLY A C 1
ATOM 752 O O . GLY A 1 90 ? -15.164 -17.906 -11.945 1 97.62 90 GLY A O 1
ATOM 753 N N . THR A 1 91 ? -13.492 -18.609 -10.609 1 97.31 91 THR A N 1
ATOM 754 C CA . THR A 1 91 ? -13.836 -17.734 -9.5 1 97.31 91 THR A CA 1
ATOM 755 C C . THR A 1 91 ? -12.57 -17.281 -8.766 1 97.31 91 THR A C 1
ATOM 757 O O . THR A 1 91 ? -11.492 -17.812 -8.992 1 97.31 91 THR A O 1
ATOM 760 N N . SER A 1 92 ? -12.695 -16.219 -8.047 1 97.62 92 SER A N 1
ATOM 761 C CA . SER A 1 92 ? -11.625 -15.672 -7.215 1 97.62 92 SER A CA 1
ATOM 762 C C . SER A 1 92 ? -12.18 -15.055 -5.938 1 97.62 92 SER A C 1
ATOM 764 O O . SER A 1 92 ? -13.227 -14.398 -5.961 1 97.62 92 SER A O 1
ATOM 766 N N . PHE A 1 93 ? -11.508 -15.32 -4.844 1 96.81 93 PHE A N 1
ATOM 767 C CA . PHE A 1 93 ? -11.938 -14.734 -3.58 1 96.81 93 PHE A CA 1
ATOM 768 C C . PHE A 1 93 ? -10.766 -14.641 -2.605 1 96.81 93 PHE A C 1
ATOM 770 O O . PHE A 1 93 ? -9.727 -15.266 -2.809 1 96.81 93 PHE A O 1
ATOM 777 N N . ILE A 1 94 ? -10.922 -13.828 -1.611 1 95.56 94 ILE A N 1
ATOM 778 C CA . ILE A 1 94 ? -9.93 -13.648 -0.562 1 95.56 94 ILE A CA 1
ATOM 779 C C . ILE A 1 94 ? -10.406 -14.305 0.729 1 95.56 94 ILE A C 1
ATOM 781 O O . ILE A 1 94 ? -11.586 -14.195 1.084 1 95.56 94 ILE A O 1
ATOM 785 N N . THR A 1 95 ? -9.523 -15.008 1.379 1 94.06 95 THR A N 1
ATOM 786 C CA . THR A 1 95 ? -9.844 -15.594 2.674 1 94.06 95 THR A CA 1
ATOM 787 C C . THR A 1 95 ? -8.867 -15.117 3.744 1 94.06 95 THR A C 1
ATOM 789 O O . THR A 1 95 ? -7.707 -14.828 3.447 1 94.06 95 THR A O 1
ATOM 792 N N . GLU A 1 96 ? -9.391 -15.07 4.926 1 92.69 96 GLU A N 1
ATOM 793 C CA . GLU A 1 96 ? -8.594 -14.664 6.082 1 92.69 96 GLU A CA 1
ATOM 794 C C . GLU A 1 96 ? -8.273 -15.852 6.98 1 92.69 96 GLU A C 1
ATOM 796 O O . GLU A 1 96 ? -9.141 -16.688 7.242 1 92.69 96 GLU A O 1
ATOM 801 N N . VAL A 1 97 ? -7.008 -15.938 7.379 1 88.56 97 VAL A N 1
ATOM 802 C CA . VAL A 1 97 ? -6.566 -17.016 8.266 1 88.56 97 VAL A CA 1
ATOM 803 C C . VAL A 1 97 ? -5.852 -16.422 9.477 1 88.56 97 VAL A C 1
ATOM 805 O O . VAL A 1 97 ? -4.863 -15.695 9.336 1 88.56 97 VAL A O 1
ATOM 808 N N . PRO A 1 98 ? -6.367 -16.703 10.633 1 87.12 98 PRO A N 1
ATOM 809 C CA . PRO A 1 98 ? -5.672 -16.234 11.828 1 87.12 98 PRO A CA 1
ATOM 810 C C . PRO A 1 98 ? -4.285 -16.844 11.992 1 87.12 98 PRO A C 1
ATOM 812 O O . PRO A 1 98 ? -4.098 -18.031 11.695 1 87.12 98 PRO A O 1
ATOM 815 N N . ARG A 1 99 ? -3.299 -16.078 12.227 1 85.44 99 ARG A N 1
ATOM 816 C CA . ARG A 1 99 ? -1.938 -16.516 12.531 1 85.44 99 ARG A CA 1
ATOM 817 C C . ARG A 1 99 ? -1.491 -15.992 13.891 1 85.44 99 ARG A C 1
ATOM 819 O O . ARG A 1 99 ? -2.207 -15.219 14.531 1 85.44 99 ARG A O 1
ATOM 826 N N . GLU A 1 100 ? -0.376 -16.469 14.398 1 80.56 100 GLU A N 1
ATOM 827 C CA . GLU A 1 100 ? 0.158 -16.031 15.68 1 80.56 100 GLU A CA 1
ATOM 828 C C . GLU A 1 100 ? 0.439 -14.523 15.688 1 80.56 100 GLU A C 1
ATOM 830 O O . GLU A 1 100 ? 0.215 -13.852 16.688 1 80.56 100 GLU A O 1
ATOM 835 N N . ASP A 1 101 ? 0.878 -13.984 14.562 1 81.31 101 ASP A N 1
ATOM 836 C CA . ASP A 1 101 ? 1.302 -12.594 14.484 1 81.31 101 ASP A CA 1
ATOM 837 C C . ASP A 1 101 ? 0.202 -11.719 13.891 1 81.31 101 ASP A C 1
ATOM 839 O O . ASP A 1 101 ? 0.462 -10.586 13.461 1 81.31 101 ASP A O 1
ATOM 843 N N . GLY A 1 102 ? -0.98 -12.281 13.852 1 87.12 102 GLY A N 1
ATOM 844 C CA . GLY A 1 102 ? -2.092 -11.508 13.32 1 87.12 102 GLY A CA 1
ATOM 845 C C . GLY A 1 102 ? -2.939 -12.289 12.336 1 87.12 102 GLY A C 1
ATOM 846 O O . GLY A 1 102 ? -3.275 -13.453 12.578 1 87.12 102 GLY A O 1
ATOM 847 N N . THR A 1 103 ? -3.4 -11.586 11.344 1 91.19 103 THR A N 1
ATOM 848 C CA . THR A 1 103 ? -4.258 -12.195 10.328 1 91.19 103 THR A CA 1
ATOM 849 C C . THR A 1 103 ? -3.533 -12.281 8.992 1 91.19 103 THR A C 1
ATOM 851 O O . THR A 1 103 ? -2.871 -11.328 8.57 1 91.19 103 THR A O 1
ATOM 854 N N . ALA A 1 104 ? -3.557 -13.438 8.391 1 92.56 104 ALA A N 1
ATOM 855 C CA . ALA A 1 104 ? -3.047 -13.617 7.035 1 92.56 104 ALA A CA 1
ATOM 856 C C . ALA A 1 104 ? -4.184 -13.586 6.016 1 92.56 104 ALA A C 1
ATOM 858 O O . ALA A 1 104 ? -5.316 -13.961 6.324 1 92.56 104 ALA A O 1
ATOM 859 N N . TYR A 1 105 ? -3.869 -13.078 4.875 1 94.06 105 TYR A N 1
ATOM 860 C CA . TYR A 1 105 ? -4.828 -12.992 3.779 1 94.06 105 TYR A CA 1
ATOM 861 C C . TYR A 1 105 ? -4.355 -13.789 2.57 1 94.06 105 TYR A C 1
ATOM 863 O O . TYR A 1 105 ? -3.205 -13.648 2.143 1 94.06 105 TYR A O 1
ATOM 871 N N . TYR A 1 106 ? -5.242 -14.602 2.023 1 94.56 106 TYR A N 1
ATOM 872 C CA . TYR A 1 106 ? -4.914 -15.406 0.85 1 94.56 106 TYR A CA 1
ATOM 873 C C . TYR A 1 106 ? -5.93 -15.18 -0.264 1 94.56 106 TYR A C 1
ATOM 875 O O . TYR A 1 106 ? -7.137 -15.164 -0.016 1 94.56 106 TYR A O 1
ATOM 883 N N . GLN A 1 107 ? -5.395 -14.891 -1.416 1 95.69 107 GLN A N 1
ATOM 884 C CA . GLN A 1 107 ? -6.238 -14.875 -2.605 1 95.69 107 GLN A CA 1
ATOM 885 C C . GLN A 1 107 ? -6.289 -16.25 -3.27 1 95.69 107 GLN A C 1
ATOM 887 O O . GLN A 1 107 ? -5.246 -16.828 -3.588 1 95.69 107 GLN A O 1
ATOM 892 N N . ILE A 1 108 ? -7.453 -16.812 -3.486 1 97.44 108 ILE A N 1
ATOM 893 C CA . ILE A 1 108 ? -7.625 -18.109 -4.125 1 97.44 108 ILE A CA 1
ATOM 894 C C . ILE A 1 108 ? -8.344 -17.938 -5.461 1 97.44 108 ILE A C 1
ATOM 896 O O . ILE A 1 108 ? -9.414 -17.328 -5.523 1 97.44 108 ILE A O 1
ATOM 900 N N . LYS A 1 109 ? -7.707 -18.406 -6.453 1 97.69 109 LYS A N 1
ATOM 901 C CA . LYS A 1 109 ? -8.297 -18.438 -7.789 1 97.69 109 LYS A CA 1
ATOM 902 C C . LYS A 1 109 ? -8.523 -19.875 -8.25 1 97.69 109 LYS A C 1
ATOM 904 O O . LYS A 1 109 ? -7.676 -20.734 -8.055 1 97.69 109 LYS A O 1
ATOM 909 N N . LYS A 1 110 ? -9.664 -20.125 -8.812 1 98.25 110 LYS A N 1
ATOM 910 C CA . LYS A 1 110 ? -10.016 -21.453 -9.336 1 98.25 110 LYS A CA 1
ATOM 911 C C . LYS A 1 110 ? -10.516 -21.344 -10.773 1 98.25 110 LYS A C 1
ATOM 913 O O . LYS A 1 110 ? -11.328 -20.469 -11.094 1 98.25 110 LYS A O 1
ATOM 918 N N . ASN A 1 111 ? -9.977 -22.172 -11.625 1 98.25 111 ASN A N 1
ATOM 919 C CA . ASN A 1 111 ? -10.438 -22.281 -13.008 1 98.25 111 ASN A CA 1
ATOM 920 C C . ASN A 1 111 ? -10.914 -23.703 -13.32 1 98.25 111 ASN A C 1
ATOM 922 O O . ASN A 1 111 ? -10.344 -24.672 -12.836 1 98.25 111 ASN A O 1
ATOM 926 N N . PRO A 1 112 ? -11.945 -23.75 -14.133 1 98.5 112 PRO A N 1
ATOM 927 C CA . PRO A 1 112 ? -12.289 -25.078 -14.641 1 98.5 112 PRO A CA 1
ATOM 928 C C . PRO A 1 112 ? -11.266 -25.609 -15.648 1 98.5 112 PRO A C 1
ATOM 930 O O . PRO A 1 112 ? -10.641 -24.828 -16.359 1 98.5 112 PRO A O 1
ATOM 933 N N . VAL A 1 113 ? -11.055 -26.891 -15.664 1 98 113 VAL A N 1
ATOM 934 C CA . VAL A 1 113 ? -10.195 -27.531 -16.641 1 98 113 VAL A CA 1
ATOM 935 C C . VAL A 1 113 ? -11.047 -28.297 -17.656 1 98 113 VAL A C 1
ATOM 937 O O . VAL A 1 113 ? -11.766 -29.234 -17.297 1 98 113 VAL A O 1
ATOM 940 N N . VAL A 1 114 ? -10.953 -27.891 -18.891 1 97.12 114 VAL A N 1
ATOM 941 C CA . VAL A 1 114 ? -11.805 -28.453 -19.938 1 97.12 114 VAL A CA 1
ATOM 942 C C . VAL A 1 114 ? -10.953 -29.219 -20.938 1 97.12 114 VAL A C 1
ATOM 944 O O . VAL A 1 114 ? -9.992 -28.672 -21.484 1 97.12 114 VAL A O 1
ATOM 947 N N . LEU A 1 115 ? -11.18 -30.438 -21.125 1 94.62 115 LEU A N 1
ATOM 948 C CA . LEU A 1 115 ? -10.539 -31.297 -22.109 1 94.62 115 LEU A CA 1
ATOM 949 C C . LEU A 1 115 ? -11.578 -31.891 -23.047 1 94.62 115 LEU A C 1
ATOM 951 O O . LEU A 1 115 ? -12.484 -32.594 -22.609 1 94.62 115 LEU A O 1
ATOM 955 N N . GLU A 1 116 ? -11.43 -31.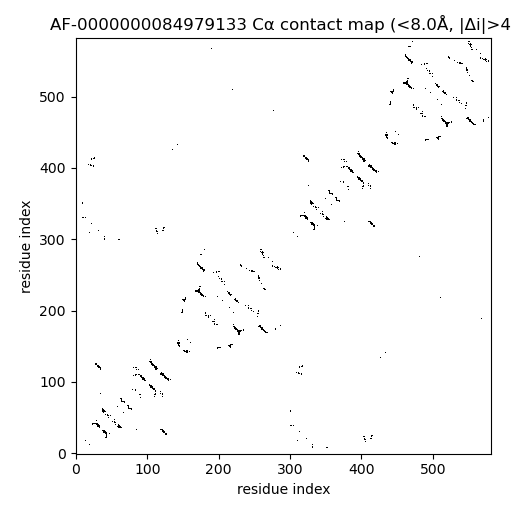562 -24.281 1 93.69 116 GLU A N 1
ATOM 956 C CA . GLU A 1 116 ? -12.344 -32.062 -25.297 1 93.69 116 GLU A CA 1
ATOM 957 C C . GLU A 1 116 ? -13.789 -31.719 -24.953 1 93.69 116 GLU A C 1
ATOM 959 O O . GLU A 1 116 ? -14.672 -32.594 -25 1 93.69 116 GLU A O 1
ATOM 964 N N . GLY A 1 117 ? -14.016 -30.562 -24.406 1 93.56 117 GLY A N 1
ATOM 965 C CA . GLY A 1 117 ? -15.344 -30 -24.172 1 93.56 117 GLY A CA 1
ATOM 966 C C . GLY A 1 117 ? -15.938 -30.438 -22.844 1 93.56 117 GLY A C 1
ATOM 967 O O . GLY A 1 117 ? -17.047 -30.031 -22.5 1 93.56 117 GLY A O 1
ATOM 968 N N . LYS A 1 118 ? -15.211 -31.266 -22.156 1 95.94 118 LYS A N 1
ATOM 969 C CA . LYS A 1 118 ? -15.711 -31.734 -20.859 1 95.94 118 LYS A CA 1
ATOM 970 C C . LYS A 1 118 ? -14.859 -31.203 -19.719 1 95.94 118 LYS A C 1
ATOM 972 O O . LYS A 1 118 ? -13.633 -31.188 -19.812 1 95.94 118 LYS A O 1
ATOM 977 N N . ILE A 1 119 ? -15.57 -30.828 -18.719 1 97.81 119 ILE A N 1
ATOM 978 C CA . ILE A 1 119 ? -14.836 -30.406 -17.531 1 97.81 119 ILE A CA 1
ATOM 979 C C . ILE A 1 119 ? -14.25 -31.625 -16.828 1 97.81 119 ILE A C 1
ATOM 981 O O . ILE A 1 119 ? -14.984 -32.562 -16.453 1 97.81 119 ILE A O 1
ATOM 985 N N . ILE A 1 120 ? -12.938 -31.625 -16.609 1 96.69 120 ILE A N 1
ATOM 986 C CA . ILE A 1 120 ? -12.305 -32.812 -16.031 1 96.69 120 ILE A CA 1
ATOM 987 C C . ILE A 1 120 ? -11.797 -32.469 -14.625 1 96.69 120 ILE A C 1
ATOM 989 O O . ILE A 1 120 ? -11.289 -33.344 -13.922 1 96.69 120 ILE A O 1
ATOM 993 N N . GLY A 1 121 ? -11.906 -31.219 -14.211 1 97.88 121 GLY A N 1
ATOM 994 C CA . GLY A 1 121 ? -11.445 -30.844 -12.883 1 97.88 121 GLY A CA 1
ATOM 995 C C . GLY A 1 121 ? -11.328 -29.359 -12.68 1 97.88 121 GLY A C 1
ATOM 996 O O . GLY A 1 121 ? -11.922 -28.578 -13.422 1 97.88 121 GLY A O 1
ATOM 997 N N . ILE A 1 122 ? -10.656 -28.984 -11.547 1 98.44 122 ILE A N 1
ATOM 998 C CA . ILE A 1 122 ? -10.406 -27.609 -11.148 1 98.44 122 ILE A CA 1
ATOM 999 C C . ILE A 1 122 ? -8.914 -27.406 -10.891 1 98.44 122 ILE A C 1
ATOM 1001 O O . ILE A 1 122 ? -8.266 -28.25 -10.281 1 98.44 122 ILE A O 1
ATOM 1005 N N . VAL A 1 123 ? -8.422 -26.375 -11.438 1 98 123 VAL A N 1
ATOM 1006 C CA . VAL A 1 123 ? -7.074 -25.938 -11.055 1 98 123 VAL A CA 1
ATOM 1007 C C . VAL A 1 123 ? -7.156 -24.672 -10.211 1 98 123 VAL A C 1
ATOM 1009 O O . VAL A 1 123 ? -7.984 -23.797 -10.477 1 98 123 VAL A O 1
ATOM 1012 N N . GLY A 1 124 ? -6.309 -24.641 -9.156 1 97.62 124 GLY A N 1
ATOM 1013 C CA . GLY A 1 124 ? -6.348 -23.5 -8.258 1 97.62 124 GLY A CA 1
ATOM 1014 C C . GLY A 1 124 ? -4.973 -22.938 -7.945 1 97.62 124 GLY A C 1
ATOM 1015 O O . GLY A 1 124 ? -3.965 -23.641 -8.078 1 97.62 124 GLY A O 1
ATOM 1016 N N . LEU A 1 125 ? -5.02 -21.703 -7.648 1 97.38 125 LEU A N 1
ATOM 1017 C CA . LEU A 1 125 ? -3.836 -20.969 -7.211 1 97.38 125 LEU A CA 1
ATOM 1018 C C . LEU A 1 125 ? -4.094 -20.266 -5.887 1 97.38 125 LEU A C 1
ATOM 1020 O O . LEU A 1 125 ? -5.125 -19.594 -5.723 1 97.38 125 LEU A O 1
ATOM 1024 N N . ILE A 1 126 ? -3.191 -20.484 -4.98 1 96.12 126 ILE A N 1
ATOM 1025 C CA . ILE A 1 126 ? -3.271 -19.781 -3.697 1 96.12 126 ILE A CA 1
ATOM 1026 C C . ILE A 1 126 ? -2.131 -18.781 -3.58 1 96.12 126 ILE A C 1
ATOM 1028 O O . ILE A 1 126 ? -0.956 -19.156 -3.641 1 96.12 126 ILE A O 1
ATOM 1032 N N . GLY A 1 127 ? -2.508 -17.516 -3.42 1 93.5 127 GLY A N 1
ATOM 1033 C CA . GLY A 1 127 ? -1.515 -16.469 -3.262 1 93.5 127 GLY A CA 1
ATOM 1034 C C . GLY A 1 127 ? -1.579 -15.789 -1.91 1 93.5 127 GLY A C 1
ATOM 1035 O O . GLY A 1 127 ? -2.656 -15.398 -1.456 1 93.5 127 GLY A O 1
ATOM 1036 N N . ASP A 1 128 ? -0.42 -15.664 -1.253 1 91.56 128 ASP A N 1
ATOM 1037 C CA . ASP A 1 128 ? -0.329 -14.891 -0.022 1 91.56 128 ASP A CA 1
ATOM 1038 C C . ASP A 1 128 ? -0.285 -13.391 -0.32 1 91.56 128 ASP A C 1
ATOM 1040 O O . ASP A 1 128 ? 0.719 -12.883 -0.822 1 91.56 128 ASP A O 1
ATOM 1044 N N . ILE A 1 129 ? -1.379 -12.781 0.025 1 91.88 129 ILE A N 1
ATOM 1045 C CA . ILE A 1 129 ? -1.438 -11.352 -0.276 1 91.88 129 ILE A CA 1
ATOM 1046 C C . ILE A 1 129 ? -1.417 -10.547 1.022 1 91.88 129 ILE A C 1
ATOM 1048 O O . ILE A 1 129 ? -1.925 -9.43 1.073 1 91.88 129 ILE A O 1
ATOM 1052 N N . THR A 1 130 ? -0.917 -11.086 2.049 1 91.44 130 THR A N 1
ATOM 1053 C CA . THR A 1 130 ? -0.915 -10.477 3.373 1 91.44 130 THR A CA 1
ATOM 1054 C C . THR A 1 130 ? -0.214 -9.125 3.346 1 91.44 130 THR A C 1
ATOM 1056 O O . THR A 1 130 ? -0.755 -8.125 3.834 1 91.44 130 THR A O 1
ATOM 1059 N N . GLU A 1 131 ? 0.888 -9.062 2.795 1 86.56 131 GLU A N 1
ATOM 1060 C CA . GLU A 1 131 ? 1.657 -7.824 2.762 1 86.56 131 GLU A CA 1
ATOM 1061 C C . GLU A 1 131 ? 0.932 -6.746 1.961 1 86.56 131 GLU A C 1
ATOM 1063 O O . GLU A 1 131 ? 0.926 -5.578 2.348 1 86.56 131 GLU A O 1
ATOM 1068 N N . ARG A 1 132 ? 0.37 -7.184 0.878 1 87.25 132 ARG A N 1
ATOM 1069 C CA . ARG A 1 132 ? -0.385 -6.238 0.06 1 87.25 132 ARG A CA 1
ATOM 1070 C C . ARG A 1 132 ? -1.534 -5.625 0.853 1 87.25 132 ARG A C 1
ATOM 1072 O O . ARG A 1 132 ? -1.724 -4.406 0.837 1 87.25 132 ARG A O 1
ATOM 1079 N N . VAL A 1 133 ? -2.279 -6.461 1.512 1 89.56 133 VAL A N 1
ATOM 1080 C CA . VAL A 1 133 ? -3.424 -5.996 2.289 1 89.56 133 VAL A CA 1
ATOM 1081 C C . VAL A 1 133 ? -2.949 -5.078 3.414 1 89.56 133 VAL A C 1
ATOM 1083 O O . VAL A 1 133 ? -3.559 -4.039 3.672 1 89.56 133 VAL A O 1
ATOM 1086 N N . ARG A 1 134 ? -1.903 -5.418 4.039 1 85.75 134 ARG A N 1
ATOM 1087 C CA . ARG A 1 134 ? -1.345 -4.602 5.109 1 85.75 134 ARG A CA 1
ATOM 1088 C C . ARG A 1 134 ? -0.92 -3.232 4.59 1 85.75 134 ARG A C 1
ATOM 1090 O O . ARG A 1 134 ? -1.186 -2.211 5.227 1 85.75 134 ARG A O 1
ATOM 1097 N N . LEU A 1 135 ? -0.323 -3.211 3.467 1 82.88 135 LEU A N 1
ATOM 1098 C CA . LEU A 1 135 ? 0.107 -1.962 2.85 1 82.88 135 LEU A CA 1
ATOM 1099 C C . LEU A 1 135 ? -1.094 -1.104 2.465 1 82.88 135 LEU A C 1
ATOM 1101 O O . LEU A 1 135 ? -1.068 0.118 2.635 1 82.88 135 LEU A O 1
ATOM 1105 N N . GLU A 1 136 ? -2.057 -1.756 1.969 1 85.44 136 GLU A N 1
ATOM 1106 C CA . GLU A 1 136 ? -3.279 -1.049 1.6 1 85.44 136 GLU A CA 1
ATOM 1107 C C . GLU A 1 136 ? -3.936 -0.407 2.818 1 85.44 136 GLU A C 1
ATOM 1109 O O . GLU A 1 136 ? -4.348 0.752 2.77 1 85.44 136 GLU A O 1
ATOM 1114 N N . LYS A 1 137 ? -3.979 -1.152 3.832 1 83.38 137 LYS A N 1
ATOM 1115 C CA . LYS A 1 137 ? -4.562 -0.645 5.07 1 83.38 137 LYS A CA 1
ATOM 1116 C C . LYS A 1 137 ? -3.727 0.494 5.645 1 83.38 137 LYS A C 1
ATOM 1118 O O . LYS A 1 137 ? -4.273 1.486 6.133 1 83.38 137 LYS A O 1
ATOM 1123 N N . GLN A 1 138 ? -2.467 0.308 5.605 1 79.88 138 GLN A N 1
ATOM 1124 C CA . GLN A 1 138 ? -1.57 1.354 6.09 1 79.88 138 GLN A CA 1
ATOM 1125 C C . GLN A 1 138 ? -1.708 2.625 5.254 1 79.88 138 GLN A C 1
ATOM 1127 O O . GLN A 1 138 ? -1.754 3.729 5.801 1 79.88 138 GLN A O 1
ATOM 1132 N N . ALA A 1 139 ? -1.762 2.488 3.998 1 76.56 139 ALA A N 1
ATOM 1133 C CA . ALA A 1 139 ? -1.934 3.623 3.096 1 76.56 139 ALA A CA 1
ATOM 1134 C C . ALA A 1 139 ? -3.234 4.363 3.387 1 76.56 139 ALA A C 1
ATOM 1136 O O . ALA A 1 139 ? -3.26 5.598 3.418 1 76.56 139 ALA A O 1
ATOM 1137 N N . GLU A 1 140 ? -4.211 3.623 3.576 1 77.12 140 GLU A N 1
ATOM 1138 C CA . GLU A 1 140 ? -5.504 4.223 3.908 1 77.12 140 GLU A CA 1
ATOM 1139 C C . GLU A 1 140 ? -5.438 4.965 5.238 1 77.12 140 GLU A C 1
ATOM 1141 O O . GLU A 1 140 ? -5.984 6.062 5.367 1 77.12 140 GLU A O 1
ATOM 1146 N N . ASN A 1 141 ? -4.781 4.332 6.164 1 79.44 141 ASN A N 1
ATOM 1147 C CA . ASN A 1 141 ? -4.633 4.953 7.477 1 79.44 141 ASN A CA 1
ATOM 1148 C C . ASN A 1 141 ? -3.875 6.273 7.387 1 79.44 141 ASN A C 1
ATOM 1150 O O . ASN A 1 141 ? -4.266 7.262 8.016 1 79.44 141 ASN A O 1
ATOM 1154 N N . TRP A 1 142 ? -2.881 6.273 6.602 1 75.62 142 TRP A N 1
ATOM 1155 C CA . TRP A 1 142 ? -2.068 7.477 6.449 1 75.62 142 TRP A CA 1
ATOM 1156 C C . TRP A 1 142 ? -2.844 8.57 5.715 1 75.62 142 TRP A C 1
ATOM 1158 O O . TRP A 1 142 ? -2.639 9.758 5.969 1 75.62 142 TRP A O 1
ATOM 1168 N N . ALA A 1 143 ? -3.705 8.141 4.945 1 75.44 143 ALA A N 1
ATOM 1169 C CA . ALA A 1 143 ? -4.461 9.086 4.133 1 75.44 143 ALA A CA 1
ATOM 1170 C C . ALA A 1 143 ? -5.531 9.789 4.969 1 75.44 143 ALA A C 1
ATOM 1172 O O . ALA A 1 143 ? -5.844 10.961 4.73 1 75.44 143 ALA A O 1
ATOM 1173 N N . ILE A 1 144 ? -5.984 9.102 6.016 1 82.94 144 ILE A N 1
ATOM 1174 C CA . ILE A 1 144 ? -7.168 9.711 6.613 1 82.94 144 ILE A CA 1
ATOM 1175 C C . ILE A 1 144 ? -6.969 9.852 8.125 1 82.94 144 ILE A C 1
ATOM 1177 O O . ILE A 1 144 ? -7.82 10.406 8.82 1 82.94 144 ILE A O 1
ATOM 1181 N N . HIS A 1 145 ? -5.879 9.453 8.688 1 86.44 145 HIS A N 1
ATOM 1182 C CA . HIS A 1 145 ? -5.645 9.578 10.117 1 86.44 145 HIS A CA 1
ATOM 1183 C C . HIS A 1 145 ? -4.469 10.508 10.406 1 86.44 145 HIS A C 1
ATOM 1185 O O . HIS A 1 145 ? -3.488 10.523 9.656 1 86.44 145 HIS A O 1
ATOM 1191 N N . ASP A 1 146 ? -4.629 11.195 11.469 1 86.12 146 ASP A N 1
ATOM 1192 C CA . ASP A 1 146 ? -3.537 12 12.008 1 86.12 146 ASP A CA 1
ATOM 1193 C C . ASP A 1 146 ? -2.637 11.164 12.922 1 86.12 146 ASP A C 1
ATOM 1195 O O . ASP A 1 146 ? -3.053 10.758 14.008 1 86.12 146 ASP A O 1
ATOM 1199 N N . GLU A 1 147 ? -1.403 10.938 12.445 1 78.5 147 GLU A N 1
ATOM 1200 C CA . GLU A 1 147 ? -0.483 10.031 13.125 1 78.5 147 GLU A CA 1
ATOM 1201 C C . GLU A 1 147 ? -0.169 10.523 14.539 1 78.5 147 GLU A C 1
ATOM 1203 O O . GLU A 1 147 ? 0.071 9.719 15.445 1 78.5 147 GLU A O 1
ATOM 1208 N N . LEU A 1 148 ? -0.241 11.766 14.734 1 84.69 148 LEU A N 1
ATOM 1209 C CA . LEU A 1 148 ? 0.143 12.344 16.016 1 84.69 148 LEU A CA 1
ATOM 1210 C C . LEU A 1 148 ? -0.924 12.078 17.078 1 84.69 148 LEU A C 1
ATOM 1212 O O . LEU A 1 148 ? -0.607 11.664 18.188 1 84.69 148 LEU A O 1
ATOM 1216 N N . THR A 1 149 ? -2.148 12.234 16.734 1 93.12 149 THR A N 1
ATOM 1217 C CA . THR A 1 149 ? -3.203 12.227 17.734 1 93.12 149 THR A CA 1
ATOM 1218 C C . THR A 1 149 ? -4.035 10.953 17.641 1 93.12 149 THR A C 1
ATOM 1220 O O . THR A 1 149 ? -4.797 10.625 18.547 1 93.12 149 THR A O 1
ATOM 1223 N N . GLY A 1 150 ? -3.959 10.289 16.531 1 90.12 150 GLY A N 1
ATOM 1224 C CA . GLY A 1 150 ? -4.777 9.102 16.312 1 90.12 150 GLY A CA 1
ATOM 1225 C C . GLY A 1 150 ? -6.172 9.43 15.805 1 90.12 150 GLY A C 1
ATOM 1226 O O . GLY A 1 150 ? -6.934 8.523 15.453 1 90.12 150 GLY A O 1
ATOM 1227 N N . LEU A 1 151 ? -6.512 10.672 15.734 1 93.69 151 LEU A N 1
ATOM 1228 C CA . LEU A 1 151 ? -7.781 11.117 15.172 1 93.69 151 LEU A CA 1
ATOM 1229 C C . LEU A 1 151 ? -7.738 11.094 13.648 1 93.69 151 LEU A C 1
ATOM 1231 O O . LEU A 1 151 ? -6.68 10.867 13.055 1 93.69 151 LEU A O 1
ATOM 1235 N N . TYR A 1 152 ? -8.914 11.203 13.094 1 90.38 152 TYR A N 1
ATOM 1236 C CA . TYR A 1 152 ? -8.906 11.383 11.641 1 90.38 152 TYR A CA 1
ATOM 1237 C C . TYR A 1 152 ? -8.273 12.711 11.258 1 90.38 152 TYR A C 1
ATOM 1239 O O . TYR A 1 152 ? -8.227 13.641 12.07 1 90.38 152 TYR A O 1
ATOM 1247 N N . ASN A 1 153 ? -7.703 12.695 10.094 1 85.75 153 ASN A N 1
ATOM 1248 C CA . ASN A 1 153 ? -7.195 13.961 9.586 1 85.75 153 ASN A CA 1
ATOM 1249 C C . ASN A 1 153 ? -8.211 14.656 8.68 1 85.75 153 ASN A C 1
ATOM 1251 O O . ASN A 1 153 ? -9.312 14.133 8.469 1 85.75 153 ASN A O 1
ATOM 1255 N N . ARG A 1 154 ? -7.887 15.758 8.258 1 81.25 154 ARG A N 1
ATOM 1256 C CA . ARG A 1 154 ? -8.812 16.578 7.488 1 81.25 154 ARG A CA 1
ATOM 1257 C C . ARG A 1 154 ? -9.227 15.875 6.199 1 81.25 154 ARG A C 1
ATOM 1259 O O . ARG A 1 154 ? -10.336 16.094 5.703 1 81.25 154 ARG A O 1
ATOM 1266 N N . ASN A 1 155 ? -8.383 15.062 5.719 1 7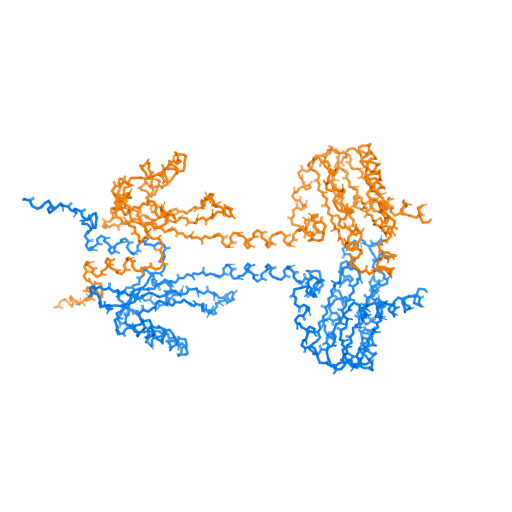8.88 155 ASN A N 1
ATOM 1267 C CA . ASN A 1 155 ? -8.672 14.359 4.473 1 78.88 155 ASN A CA 1
ATOM 1268 C C . ASN A 1 155 ? -9.852 13.406 4.625 1 78.88 155 ASN A C 1
ATOM 1270 O O . ASN A 1 155 ? -10.5 13.055 3.637 1 78.88 155 ASN A O 1
ATOM 1274 N N . TYR A 1 156 ? -10.062 13.047 5.828 1 83.69 156 TYR A N 1
ATOM 1275 C CA . TYR A 1 156 ? -11.211 12.203 6.109 1 83.69 156 TYR A CA 1
ATOM 1276 C C . TYR A 1 156 ? -12.492 12.805 5.543 1 83.69 156 TYR A C 1
ATOM 1278 O O . TYR A 1 156 ? -13.344 12.094 5.004 1 83.69 156 TYR A O 1
ATOM 1286 N N . LEU A 1 157 ? -12.555 14.07 5.641 1 77.38 157 LEU A N 1
ATOM 1287 C CA . LEU A 1 157 ? -13.758 14.773 5.188 1 77.38 157 LEU A CA 1
ATOM 1288 C C . LEU A 1 157 ? -13.891 14.672 3.67 1 77.38 157 LEU A C 1
ATOM 1290 O O . LEU A 1 157 ? -15.008 14.586 3.15 1 77.38 157 LEU A O 1
ATOM 1294 N N . LYS A 1 158 ? -12.875 14.719 3.033 1 71.19 158 LYS A N 1
ATOM 1295 C CA . LYS A 1 158 ? -12.875 14.641 1.576 1 71.19 158 LYS A CA 1
ATOM 1296 C C . LYS A 1 158 ? -13.188 13.219 1.104 1 71.19 158 LYS A C 1
ATOM 1298 O O . LYS A 1 158 ? -13.906 13.031 0.12 1 71.19 158 LYS A O 1
ATOM 1303 N N . VAL A 1 159 ? -12.672 12.32 1.85 1 71.56 159 VAL A N 1
ATOM 1304 C CA . VAL A 1 159 ? -12.758 10.93 1.414 1 71.56 159 VAL A CA 1
ATOM 1305 C C . VAL A 1 159 ? -14.078 10.32 1.872 1 71.56 159 VAL A C 1
ATOM 1307 O O . VAL A 1 159 ? -14.75 9.633 1.102 1 71.56 159 VAL A O 1
ATOM 1310 N N . LYS A 1 160 ? -14.383 10.477 3.061 1 72.12 160 LYS A N 1
ATOM 1311 C CA . LYS A 1 160 ? -15.523 9.781 3.656 1 72.12 160 LYS A CA 1
ATOM 1312 C C . LYS A 1 160 ? -16.594 10.773 4.098 1 72.12 160 LYS A C 1
ATOM 1314 O O . LYS A 1 160 ? -17.734 10.391 4.391 1 72.12 160 LYS A O 1
ATOM 1319 N N . GLY A 1 161 ? -16.188 11.945 4.191 1 67.19 161 GLY A N 1
ATOM 1320 C CA . GLY A 1 161 ? -17.016 12.953 4.824 1 67.19 161 GLY A CA 1
ATOM 1321 C C . GLY A 1 161 ? -18.359 13.141 4.137 1 67.19 161 GLY A C 1
ATOM 1322 O O . GLY A 1 161 ? -19.406 13.195 4.801 1 67.19 161 GLY A O 1
ATOM 1323 N N . ALA A 1 162 ? -18.203 13.141 2.857 1 62.53 162 ALA A N 1
ATOM 1324 C CA . ALA A 1 162 ? -19.453 13.359 2.125 1 62.53 162 ALA A CA 1
ATOM 1325 C C . ALA A 1 162 ? -20.438 12.227 2.375 1 62.53 162 ALA A C 1
ATOM 1327 O O . ALA A 1 162 ? -21.625 12.477 2.602 1 62.53 162 ALA A O 1
ATOM 1328 N N . GLU A 1 163 ? -19.953 11.094 2.361 1 66.5 163 GLU A N 1
ATOM 1329 C CA . GLU A 1 163 ? -20.828 9.938 2.535 1 66.5 163 GLU A CA 1
ATOM 1330 C C . GLU A 1 163 ? -21.359 9.852 3.967 1 66.5 163 GLU A C 1
ATOM 1332 O O . GLU A 1 163 ? -22.531 9.555 4.188 1 66.5 163 GLU A O 1
ATOM 1337 N N . GLN A 1 164 ? -20.547 10.023 4.895 1 68.81 164 GLN A N 1
ATOM 1338 C CA . GLN A 1 164 ? -20.938 9.922 6.297 1 68.81 164 GLN A CA 1
ATOM 1339 C C . GLN A 1 164 ? -21.906 11.039 6.688 1 68.81 164 GLN A C 1
ATOM 1341 O O . GLN A 1 164 ? -22.844 10.812 7.449 1 68.81 164 GLN A O 1
ATOM 1346 N N . LEU A 1 165 ? -21.609 12.148 6.113 1 64.44 165 LEU A N 1
ATOM 1347 C CA . LEU A 1 165 ? -22.469 13.289 6.445 1 64.44 165 LEU A CA 1
ATOM 1348 C C . LEU A 1 165 ? -23.797 13.203 5.719 1 64.44 165 LEU A C 1
ATOM 1350 O O . LEU A 1 165 ? -24.812 13.703 6.211 1 64.44 165 LEU A O 1
ATOM 1354 N N . LYS A 1 166 ? -23.766 12.562 4.59 1 64 166 LYS A N 1
ATOM 1355 C CA . LYS A 1 166 ? -25 12.344 3.861 1 64 166 LYS A CA 1
ATOM 1356 C C . LYS A 1 166 ? -25.938 11.414 4.633 1 64 166 LYS A C 1
ATOM 1358 O O . LYS A 1 166 ? -27.156 11.578 4.605 1 64 166 LYS A O 1
ATOM 1363 N N . GLY A 1 167 ? -25.359 10.516 5.367 1 70.38 167 GLY A N 1
ATOM 1364 C CA . GLY A 1 167 ? -26.156 9.555 6.121 1 70.38 167 GLY A CA 1
ATOM 1365 C C . GLY A 1 167 ? -26.406 9.984 7.555 1 70.38 167 GLY A C 1
ATOM 1366 O O . GLY A 1 167 ? -26.984 9.227 8.344 1 70.38 167 GLY A O 1
ATOM 1367 N N . ALA A 1 168 ? -26.062 11.227 7.785 1 73.88 168 ALA A N 1
ATOM 1368 C CA . ALA A 1 168 ? -26.188 11.711 9.156 1 73.88 168 ALA A CA 1
ATOM 1369 C C . ALA A 1 168 ? -27.641 12.023 9.5 1 73.88 168 ALA A C 1
ATOM 1371 O O . ALA A 1 168 ? -28.406 12.453 8.633 1 73.88 168 ALA A O 1
ATOM 1372 N N . ILE A 1 169 ? -28.031 11.703 10.703 1 83.56 169 ILE A N 1
ATOM 1373 C CA . ILE A 1 169 ? -29.391 11.914 11.203 1 83.56 169 ILE A CA 1
ATOM 1374 C C . ILE A 1 169 ? -29.453 13.242 11.953 1 83.56 169 ILE A C 1
ATOM 1376 O O . ILE A 1 169 ? -28.594 13.531 12.789 1 83.56 169 ILE A O 1
ATOM 1380 N N . MET A 1 170 ? -30.406 14.062 11.594 1 87.25 170 MET A N 1
ATOM 1381 C CA . MET A 1 170 ? -30.578 15.352 12.258 1 87.25 170 MET A CA 1
ATOM 1382 C C . MET A 1 170 ? -31.109 15.164 13.68 1 87.25 170 MET A C 1
ATOM 1384 O O . MET A 1 170 ? -31.844 14.211 13.953 1 87.25 170 MET A O 1
ATOM 1388 N N . PRO A 1 171 ? -30.766 16.062 14.672 1 91.69 171 PRO A N 1
ATOM 1389 C CA . PRO A 1 171 ? -29.906 17.234 14.523 1 91.69 171 PRO A CA 1
ATOM 1390 C C . PRO A 1 171 ? -28.422 16.859 14.406 1 91.69 171 PRO A C 1
ATOM 1392 O O . PRO A 1 171 ? -27.984 15.898 15.031 1 91.69 171 PRO A O 1
ATOM 1395 N N . ILE A 1 172 ? -27.719 17.609 13.57 1 90.5 172 ILE A N 1
ATOM 1396 C CA . ILE A 1 172 ? -26.281 17.438 13.391 1 90.5 172 ILE A CA 1
ATOM 1397 C C . ILE A 1 172 ? -25.547 18.578 14.07 1 90.5 172 ILE A C 1
ATOM 1399 O O . ILE A 1 172 ? -25.891 19.75 13.906 1 90.5 172 ILE A O 1
ATOM 1403 N N . THR A 1 173 ? -24.578 18.234 14.875 1 93.62 173 THR A N 1
ATOM 1404 C CA . THR A 1 173 ? -23.766 19.234 15.547 1 93.62 173 THR A CA 1
ATOM 1405 C C . THR A 1 173 ? -22.312 19.125 15.141 1 93.62 173 THR A C 1
ATOM 1407 O O . THR A 1 173 ? -21.75 18.016 15.102 1 93.62 173 THR A O 1
ATOM 1410 N N . ILE A 1 174 ? -21.719 20.25 14.828 1 93.31 174 ILE A N 1
ATOM 1411 C CA . ILE A 1 174 ? -20.266 20.344 14.617 1 93.31 174 ILE A CA 1
ATOM 1412 C C . ILE A 1 174 ? -19.641 21.125 15.758 1 93.31 174 ILE A C 1
ATOM 1414 O O . ILE A 1 174 ? -20.109 22.219 16.109 1 93.31 174 ILE A O 1
ATOM 1418 N N . ILE A 1 175 ? -18.656 20.531 16.359 1 95.81 175 ILE A N 1
ATOM 1419 C CA . ILE A 1 175 ? -17.891 21.188 17.406 1 95.81 175 ILE A CA 1
ATOM 1420 C C . ILE A 1 175 ? -16.469 21.484 16.906 1 95.81 175 ILE A C 1
ATOM 1422 O O . ILE A 1 175 ? -15.781 20.594 16.422 1 95.81 175 ILE A O 1
ATOM 1426 N N . MET A 1 176 ? -16.109 22.719 17.047 1 94.19 176 MET A N 1
ATOM 1427 C CA . MET A 1 176 ? -14.742 23.141 16.703 1 94.19 176 MET A CA 1
ATOM 1428 C C . MET A 1 176 ? -13.922 23.359 17.969 1 94.19 176 MET A C 1
ATOM 1430 O O . MET A 1 176 ? -14.438 23.859 18.984 1 94.19 176 MET A O 1
ATOM 1434 N N . GLY A 1 177 ? -12.641 22.938 17.922 1 94.81 177 GLY A N 1
ATOM 1435 C CA . GLY A 1 177 ? -11.734 23.156 19.031 1 94.81 177 GLY A CA 1
ATOM 1436 C C . GLY A 1 177 ? -10.375 23.688 18.594 1 94.81 177 GLY A C 1
ATOM 1437 O O . GLY A 1 177 ? -9.891 23.328 17.516 1 94.81 177 GLY A O 1
ATOM 1438 N N . ASP A 1 178 ? -9.742 24.469 19.453 1 91.88 178 ASP A N 1
ATOM 1439 C CA . ASP A 1 178 ? -8.406 25.016 19.234 1 91.88 178 ASP A CA 1
ATOM 1440 C C . ASP A 1 178 ? -7.617 25.047 20.547 1 91.88 178 ASP A C 1
ATOM 1442 O O . ASP A 1 178 ? -8.094 25.578 21.547 1 91.88 178 ASP A O 1
ATOM 1446 N N . CYS A 1 179 ? -6.418 24.594 20.438 1 92.5 179 CYS A N 1
ATOM 1447 C CA . CYS A 1 179 ? -5.598 24.578 21.641 1 92.5 179 CYS A CA 1
ATOM 1448 C C . CYS A 1 179 ? -5.066 25.969 21.953 1 92.5 179 CYS A C 1
ATOM 1450 O O . CYS A 1 179 ? -4.504 26.641 21.078 1 92.5 179 CYS A O 1
ATOM 1452 N N . ASN A 1 180 ? -5.152 26.484 23.156 1 87.81 180 ASN A N 1
ATOM 1453 C CA . ASN A 1 180 ? -4.766 27.844 23.547 1 87.81 180 ASN A CA 1
ATOM 1454 C C . ASN A 1 180 ? -3.268 27.938 23.828 1 87.81 180 ASN A C 1
ATOM 1456 O O . ASN A 1 180 ? -2.668 29 23.656 1 87.81 180 ASN A O 1
ATOM 1460 N N . TYR A 1 181 ? -2.588 26.922 24.156 1 84.38 181 TYR A N 1
ATOM 1461 C CA . TYR A 1 181 ? -1.237 27.094 24.688 1 84.38 181 TYR A CA 1
ATOM 1462 C C . TYR A 1 181 ? -0.226 26.328 23.844 1 84.38 181 TYR A C 1
ATOM 1464 O O . TYR A 1 181 ? 0.913 26.109 24.266 1 84.38 181 TYR A O 1
ATOM 1472 N N . LEU A 1 182 ? -0.62 25.922 22.656 1 87.06 182 LEU A N 1
ATOM 1473 C CA . LEU A 1 182 ? 0.289 25.078 21.891 1 87.06 182 LEU A CA 1
ATOM 1474 C C . LEU A 1 182 ? 1.554 25.859 21.516 1 87.06 182 LEU A C 1
ATOM 1476 O O . LEU A 1 182 ? 2.666 25.359 21.703 1 87.06 182 LEU A O 1
ATOM 1480 N N . LYS A 1 183 ? 1.387 27.031 21 1 78.19 183 LYS A N 1
ATOM 1481 C CA . LYS A 1 183 ? 2.547 27.828 20.594 1 78.19 183 LYS A CA 1
ATOM 1482 C C . LYS A 1 183 ? 3.451 28.109 21.781 1 78.19 183 LYS A C 1
ATOM 1484 O O . LYS A 1 183 ? 4.676 28.031 21.688 1 78.19 183 LYS A O 1
ATOM 1489 N N . ARG A 1 184 ? 2.898 28.531 22.875 1 81.06 184 ARG A N 1
ATOM 1490 C CA . ARG A 1 184 ? 3.658 28.828 24.078 1 81.06 184 ARG A CA 1
ATOM 1491 C C . ARG A 1 184 ? 4.445 27.609 24.547 1 81.06 184 ARG A C 1
ATOM 1493 O O . ARG A 1 184 ? 5.594 27.719 24.969 1 81.06 184 ARG A O 1
ATOM 1500 N N . VAL A 1 185 ? 3.801 26.5 24.516 1 86.94 185 VAL A N 1
ATOM 1501 C CA . VAL A 1 185 ? 4.441 25.25 24.906 1 86.94 185 VAL A CA 1
ATOM 1502 C C . VAL A 1 185 ? 5.602 24.938 23.969 1 86.94 185 VAL A C 1
ATOM 1504 O O . VAL A 1 185 ? 6.688 24.562 24.406 1 86.94 185 VAL A O 1
ATOM 1507 N N . ASN A 1 186 ? 5.363 25.078 22.656 1 78.44 186 ASN A N 1
ATOM 1508 C CA . ASN A 1 186 ? 6.422 24.859 21.688 1 78.44 186 ASN A CA 1
ATOM 1509 C C . ASN A 1 186 ? 7.617 25.766 21.938 1 78.44 186 ASN A C 1
ATOM 1511 O O . ASN A 1 186 ? 8.766 25.328 21.891 1 78.44 186 ASN A O 1
ATOM 1515 N N . ASP A 1 187 ? 7.332 26.984 22.234 1 72.25 187 ASP A N 1
ATOM 1516 C CA . ASP A 1 187 ? 8.367 27.984 22.438 1 72.25 187 ASP A CA 1
ATOM 1517 C C . ASP A 1 187 ? 9.164 27.703 23.719 1 72.25 187 ASP A C 1
ATOM 1519 O O . ASP A 1 187 ? 10.383 27.891 23.75 1 72.25 187 ASP A O 1
ATOM 1523 N N . ALA A 1 188 ? 8.469 27.297 24.703 1 77.38 188 ALA A N 1
ATOM 1524 C CA . ALA A 1 188 ? 9.07 27.109 26.016 1 77.38 188 ALA A CA 1
ATOM 1525 C C . ALA A 1 188 ? 9.82 25.781 26.094 1 77.38 188 ALA A C 1
ATOM 1527 O O . ALA A 1 188 ? 10.891 25.703 26.703 1 77.38 188 ALA A O 1
ATOM 1528 N N . TYR A 1 189 ? 9.25 24.734 25.516 1 79.81 189 TYR A N 1
ATOM 1529 C CA . TYR A 1 189 ? 9.766 23.406 25.797 1 79.81 189 TYR A CA 1
ATOM 1530 C C . TYR A 1 189 ? 10.141 22.672 24.516 1 79.81 189 TYR A C 1
ATOM 1532 O O . TYR A 1 189 ? 10.727 21.594 24.547 1 79.81 189 TYR A O 1
ATOM 1540 N N . GLY A 1 190 ? 9.859 23.25 23.438 1 72.81 190 GLY A N 1
ATOM 1541 C CA . GLY A 1 190 ? 10.172 22.625 22.172 1 72.81 190 GLY A CA 1
ATOM 1542 C C . GLY A 1 190 ? 8.977 21.922 21.547 1 72.81 190 GLY A C 1
ATOM 1543 O O . GLY A 1 190 ? 7.98 21.656 22.219 1 72.81 190 GLY A O 1
ATOM 1544 N N . HIS A 1 191 ? 9.047 21.453 20.266 1 75.31 191 HIS A N 1
ATOM 1545 C CA . HIS A 1 191 ? 7.949 20.875 19.5 1 75.31 191 HIS A CA 1
ATOM 1546 C C . HIS A 1 191 ? 7.582 19.484 20.016 1 75.31 191 HIS A C 1
ATOM 1548 O O . HIS A 1 191 ? 6.441 19.047 19.875 1 75.31 191 HIS A O 1
ATOM 1554 N N . GLU A 1 192 ? 8.523 18.891 20.562 1 80.81 192 GLU A N 1
ATOM 1555 C CA . GLU A 1 192 ? 8.227 17.578 21.125 1 80.81 192 GLU A CA 1
ATOM 1556 C C . GLU A 1 192 ? 7.148 17.672 22.203 1 80.81 192 GLU A C 1
ATOM 1558 O O . GLU A 1 192 ? 6.293 16.797 22.312 1 80.81 192 GLU A O 1
ATOM 1563 N N . TYR A 1 193 ? 7.242 18.703 22.953 1 85.38 193 TYR A N 1
ATOM 1564 C CA . TYR A 1 193 ? 6.254 18.906 24 1 85.38 193 TYR A CA 1
ATOM 1565 C C . TYR A 1 193 ? 4.922 19.375 23.422 1 85.38 193 TYR A C 1
ATOM 1567 O O . TYR A 1 193 ? 3.857 19.047 23.953 1 85.38 193 TYR A O 1
ATOM 1575 N N . GLY A 1 194 ? 4.996 20.125 22.359 1 88.19 194 GLY A N 1
ATOM 1576 C CA . GLY A 1 194 ? 3.777 20.453 21.625 1 88.19 194 GLY A CA 1
ATOM 1577 C C . GLY A 1 194 ? 3.061 19.219 21.094 1 88.19 194 GLY A C 1
ATOM 1578 O O . GLY A 1 194 ? 1.835 19.125 21.188 1 88.19 194 GLY A O 1
ATOM 1579 N N . ASP A 1 195 ? 3.836 18.359 20.641 1 88.06 195 ASP A N 1
ATOM 1580 C CA . ASP A 1 195 ? 3.281 17.094 20.172 1 88.06 195 ASP A CA 1
ATOM 1581 C C . ASP A 1 195 ? 2.6 16.328 21.297 1 88.06 195 ASP A C 1
ATOM 1583 O O . ASP A 1 195 ? 1.531 15.742 21.109 1 88.06 195 ASP A O 1
ATOM 1587 N N . LEU A 1 196 ? 3.271 16.312 22.406 1 92.44 196 LEU A N 1
ATOM 1588 C CA . LEU A 1 196 ? 2.707 15.625 23.562 1 92.44 196 LEU A CA 1
ATOM 1589 C C . LEU A 1 196 ? 1.376 16.25 23.969 1 92.44 196 LEU A C 1
ATOM 1591 O O . LEU A 1 196 ? 0.435 15.547 24.328 1 92.44 196 LEU A O 1
ATOM 1595 N N . LEU A 1 197 ? 1.372 17.594 23.938 1 94.31 197 LEU A N 1
ATOM 1596 C CA . LEU A 1 197 ? 0.14 18.312 24.234 1 94.31 197 LEU A CA 1
ATOM 1597 C C . LEU A 1 197 ? -0.981 17.891 23.297 1 94.31 197 LEU A C 1
ATOM 1599 O O . LEU A 1 197 ? -2.078 17.547 23.75 1 94.31 197 LEU A O 1
ATOM 1603 N N . LEU A 1 198 ? -0.692 17.828 22.047 1 94.62 198 LEU A N 1
ATOM 1604 C CA . LEU A 1 198 ? -1.683 17.469 21.047 1 94.62 198 LEU A CA 1
ATOM 1605 C C . LEU A 1 198 ? -2.133 16.031 21.219 1 94.62 198 LEU A C 1
ATOM 1607 O O . LEU A 1 198 ? -3.314 15.711 21.047 1 94.62 198 LEU A O 1
ATOM 1611 N N . LYS A 1 199 ? -1.207 15.156 21.516 1 95.25 199 LYS A N 1
ATOM 1612 C CA . LYS A 1 199 ? -1.521 13.742 21.75 1 95.25 199 LYS A CA 1
ATOM 1613 C C . LYS A 1 199 ? -2.504 13.578 22.906 1 95.25 199 LYS A C 1
ATOM 1615 O O . LYS A 1 199 ? -3.453 12.797 22.812 1 95.25 199 LYS A O 1
ATOM 1620 N N . ARG A 1 200 ? -2.266 14.305 23.922 1 95.88 200 ARG A N 1
ATOM 1621 C CA . ARG A 1 200 ? -3.131 14.219 25.094 1 95.88 200 ARG A CA 1
ATOM 1622 C C . ARG A 1 200 ? -4.523 14.766 24.797 1 95.88 200 ARG A C 1
ATOM 1624 O O . ARG A 1 200 ? -5.527 14.18 25.203 1 95.88 200 ARG A O 1
ATOM 1631 N N . VAL A 1 201 ? -4.559 15.875 24.125 1 96.5 201 VAL A N 1
ATOM 1632 C CA . VAL A 1 201 ? -5.844 16.453 23.734 1 96.5 201 VAL A CA 1
ATOM 1633 C C . VAL A 1 201 ? -6.598 15.469 22.844 1 96.5 201 VAL A C 1
ATOM 1635 O O . VAL A 1 201 ? -7.789 15.219 23.062 1 96.5 201 VAL A O 1
ATOM 1638 N N . GLY A 1 202 ? -5.914 14.938 21.906 1 96.62 202 GLY A N 1
ATOM 1639 C CA . GLY A 1 202 ? -6.516 13.945 21.031 1 96.62 202 GLY A CA 1
ATOM 1640 C C . GLY A 1 202 ? -7.078 12.75 21.781 1 96.62 202 GLY A C 1
ATOM 1641 O O . GLY A 1 202 ? -8.172 12.273 21.469 1 96.62 202 GLY A O 1
ATOM 1642 N N . ARG A 1 203 ? -6.348 12.242 22.734 1 96.38 203 ARG A N 1
ATOM 1643 C CA . ARG A 1 203 ? -6.777 11.102 23.547 1 96.38 203 ARG A CA 1
ATOM 1644 C C . ARG A 1 203 ? -8.055 11.43 24.312 1 96.38 203 ARG A C 1
ATOM 1646 O O . ARG A 1 203 ? -8.984 10.625 24.344 1 96.38 203 ARG A O 1
ATOM 1653 N N . VAL A 1 204 ? -8.07 12.594 24.906 1 97 204 VAL A N 1
ATOM 1654 C CA . VAL A 1 204 ? -9.234 13.016 25.656 1 97 204 VAL A CA 1
ATOM 1655 C C . VAL A 1 204 ? -10.453 13.078 24.75 1 97 204 VAL A C 1
ATOM 1657 O O . VAL A 1 204 ? -11.539 12.625 25.109 1 97 204 VAL A O 1
ATOM 1660 N N . ILE A 1 205 ? -10.281 13.625 23.609 1 97.38 205 ILE A N 1
ATOM 1661 C CA . ILE A 1 205 ? -11.383 13.734 22.656 1 97.38 205 ILE A CA 1
ATOM 1662 C C . ILE A 1 205 ? -11.859 12.344 22.25 1 97.38 205 ILE A C 1
ATOM 1664 O O . ILE A 1 205 ? -13.055 12.055 22.281 1 97.38 205 ILE A O 1
ATOM 1668 N N . ARG A 1 206 ? -10.945 11.5 21.953 1 95.62 206 ARG A N 1
ATOM 1669 C CA . ARG A 1 206 ? -11.266 10.148 21.5 1 95.62 206 ARG A CA 1
ATOM 1670 C C . ARG A 1 206 ? -12.016 9.367 22.562 1 95.62 206 ARG A C 1
ATOM 1672 O O . ARG A 1 206 ? -12.977 8.656 22.266 1 95.62 206 ARG A O 1
ATOM 1679 N N . GLU A 1 207 ? -11.578 9.461 23.75 1 95.94 207 GLU A N 1
ATOM 1680 C CA . GLU A 1 207 ? -12.133 8.703 24.859 1 95.94 207 GLU A CA 1
ATOM 1681 C C . GLU A 1 207 ? -13.523 9.211 25.25 1 95.94 207 GLU A C 1
ATOM 1683 O O . GLU A 1 207 ? -14.273 8.516 25.938 1 95.94 207 GLU A O 1
ATOM 1688 N N . ASN A 1 208 ? -13.891 10.414 24.812 1 95.75 208 ASN A N 1
ATOM 1689 C CA . ASN A 1 208 ? -15.172 11 25.188 1 95.75 208 ASN A CA 1
ATOM 1690 C C . ASN A 1 208 ? -16.078 11.188 23.969 1 95.75 208 ASN A C 1
ATOM 1692 O O . ASN A 1 208 ? -17.125 11.844 24.062 1 95.75 208 ASN A O 1
ATOM 1696 N N . LEU A 1 209 ? -15.742 10.648 22.906 1 93.81 209 LEU A N 1
ATOM 1697 C CA . LEU A 1 209 ? -16.484 10.805 21.656 1 93.81 209 LEU A CA 1
ATOM 1698 C C . LEU A 1 209 ? -17.828 10.07 21.734 1 93.81 209 LEU A C 1
ATOM 1700 O O . LEU A 1 209 ? -17.875 8.891 22.094 1 93.81 209 LEU A O 1
ATOM 1704 N N . PRO A 1 210 ? -18.891 10.797 21.422 1 92.06 210 PRO A N 1
ATOM 1705 C CA . PRO A 1 210 ? -20.188 10.117 21.375 1 92.06 210 PRO A CA 1
ATOM 1706 C C . PRO A 1 210 ? -20.266 9.062 20.281 1 92.06 210 PRO A C 1
ATOM 1708 O O . PRO A 1 210 ? -19.484 9.086 19.328 1 92.06 210 PRO A O 1
ATOM 1711 N N . PRO A 1 211 ? -21.25 8.148 20.453 1 87.12 211 PRO A N 1
ATOM 1712 C CA . PRO A 1 211 ? -21.453 7.148 19.406 1 87.12 211 PRO A CA 1
ATOM 1713 C C . PRO A 1 211 ? -21.766 7.777 18.047 1 87.12 211 PRO A C 1
ATOM 1715 O O . PRO A 1 211 ? -22.453 8.805 17.969 1 87.12 211 PRO A O 1
ATOM 1718 N N . GLU A 1 212 ? -21.281 7.242 16.984 1 81.88 212 GLU A N 1
ATOM 1719 C CA . GLU A 1 212 ? -21.547 7.629 15.602 1 81.88 212 GLU A CA 1
ATOM 1720 C C . GLU A 1 212 ? -20.953 8.992 15.281 1 81.88 212 GLU A C 1
ATOM 1722 O O . GLU A 1 212 ? -21.406 9.68 14.367 1 81.88 212 GLU A O 1
ATOM 1727 N N . SER A 1 213 ? -20.125 9.5 16.203 1 89.94 213 SER A N 1
ATOM 1728 C CA . SER A 1 213 ? -19.438 10.766 15.953 1 89.94 213 SER A CA 1
ATOM 1729 C C . SER A 1 213 ? -18.016 10.531 15.438 1 89.94 213 SER A C 1
ATOM 1731 O O . SER A 1 213 ? -17.453 9.445 15.594 1 89.94 213 SER A O 1
ATOM 1733 N N . VAL A 1 214 ? -17.531 11.539 14.805 1 91.56 214 VAL A N 1
ATOM 1734 C CA . VAL A 1 214 ? -16.172 11.469 14.273 1 91.56 214 VAL A CA 1
ATOM 1735 C C . VAL A 1 214 ? -15.375 12.688 14.75 1 91.56 214 VAL A C 1
ATOM 1737 O O . VAL A 1 214 ? -15.914 13.789 14.844 1 91.56 214 VAL A O 1
ATOM 1740 N N . ALA A 1 215 ? -14.164 12.469 15.086 1 95.06 215 ALA A N 1
ATOM 1741 C CA . ALA A 1 215 ? -13.273 13.555 15.492 1 95.06 215 ALA A CA 1
ATOM 1742 C C . ALA A 1 215 ? -12.062 13.641 14.57 1 95.06 215 ALA A C 1
ATOM 1744 O O . ALA A 1 215 ? -11.508 12.617 14.164 1 95.06 215 ALA A O 1
ATOM 1745 N N . LEU A 1 216 ? -11.758 14.82 14.25 1 93.56 216 LEU A N 1
ATOM 1746 C CA . LEU A 1 216 ? -10.664 15.094 13.328 1 93.56 216 LEU A CA 1
ATOM 1747 C C . LEU A 1 216 ? -9.688 16.109 13.914 1 93.56 216 LEU A C 1
ATOM 1749 O O . LEU A 1 216 ? -10.094 17.016 14.641 1 93.56 216 LEU A O 1
ATOM 1753 N N . ARG A 1 217 ? -8.422 15.93 13.594 1 91.62 217 ARG A N 1
ATOM 1754 C CA . ARG A 1 217 ? -7.492 17.047 13.664 1 91.62 217 ARG A CA 1
ATOM 1755 C C . ARG A 1 217 ? -7.367 17.75 12.312 1 91.62 217 ARG A C 1
ATOM 1757 O O . ARG A 1 217 ? -6.898 17.156 11.344 1 91.62 217 ARG A O 1
ATOM 1764 N N . MET A 1 218 ? -7.809 18.922 12.281 1 81.88 218 MET A N 1
ATOM 1765 C CA . MET A 1 218 ? -7.859 19.672 11.031 1 81.88 218 MET A CA 1
ATOM 1766 C C . MET A 1 218 ? -6.469 20.141 10.617 1 81.88 218 MET A C 1
ATOM 1768 O O . MET A 1 218 ? -6.195 20.328 9.43 1 81.88 218 MET A O 1
ATOM 1772 N N . GLY A 1 219 ? -5.633 20.359 11.484 1 76.06 219 GLY A N 1
ATOM 1773 C CA . GLY A 1 219 ? -4.273 20.828 11.297 1 76.06 219 GLY A CA 1
ATOM 1774 C C . GLY A 1 219 ? -3.777 21.688 12.445 1 76.06 219 GLY A C 1
ATOM 1775 O O . GLY A 1 219 ? -4.559 22.406 13.07 1 76.06 219 GLY A O 1
ATOM 1776 N N . GLY A 1 220 ? -2.531 21.578 12.672 1 80.31 220 GLY A N 1
ATOM 1777 C CA . GLY A 1 220 ? -1.982 22.375 13.766 1 80.31 220 GLY A CA 1
ATOM 1778 C C . GLY A 1 220 ? -2.602 22.047 15.109 1 80.31 220 GLY A C 1
ATOM 1779 O O . GLY A 1 220 ? -2.482 20.922 15.594 1 80.31 220 GLY A O 1
ATOM 1780 N N . ASP A 1 221 ? -3.322 23.062 15.648 1 88.69 221 ASP A N 1
ATOM 1781 C CA . ASP A 1 221 ? -3.928 22.953 16.969 1 88.69 221 ASP A CA 1
ATOM 1782 C C . ASP A 1 221 ? -5.453 22.922 16.875 1 88.69 221 ASP A C 1
ATOM 1784 O O . ASP A 1 221 ? -6.145 23.109 17.875 1 88.69 221 ASP A O 1
ATOM 1788 N N . GLU A 1 222 ? -5.918 22.641 15.688 1 89.75 222 GLU A N 1
ATOM 1789 C CA . GLU A 1 222 ? -7.359 22.703 15.453 1 89.75 222 GLU A CA 1
ATOM 1790 C C . GLU A 1 222 ? -7.969 21.312 15.359 1 89.75 222 GLU A C 1
ATOM 1792 O O . GLU A 1 222 ? -7.379 20.406 14.766 1 89.75 222 GLU A O 1
ATOM 1797 N N . PHE A 1 223 ? -9.133 21.156 16 1 94.5 223 PHE A N 1
ATOM 1798 C CA . PHE A 1 223 ? -9.867 19.891 16.031 1 94.5 223 PHE A CA 1
ATOM 1799 C C . PHE A 1 223 ? -11.32 20.125 15.617 1 94.5 223 PHE A C 1
ATOM 1801 O O . PHE A 1 223 ? -11.852 21.219 15.766 1 94.5 223 PHE A O 1
ATOM 1808 N N . LEU A 1 224 ? -11.938 19.109 15.078 1 93.5 224 LEU A N 1
ATOM 1809 C CA . LEU A 1 224 ? -13.344 19.094 14.695 1 93.5 224 LEU A CA 1
ATOM 1810 C C . LEU A 1 224 ? -14.023 17.812 15.133 1 93.5 224 LEU A C 1
ATOM 1812 O O . LEU A 1 224 ? -13.453 16.719 14.977 1 93.5 224 LEU A O 1
ATOM 1816 N N . ILE A 1 225 ? -15.164 17.938 15.75 1 94.69 225 ILE A N 1
ATOM 1817 C CA . ILE A 1 225 ? -16 16.797 16.094 1 94.69 225 ILE A CA 1
ATOM 1818 C C . ILE A 1 225 ? -17.359 16.922 15.398 1 94.69 225 ILE A C 1
ATOM 1820 O O . ILE A 1 225 ? -18.047 17.922 15.547 1 94.69 225 ILE A O 1
ATOM 1824 N N . ALA A 1 226 ? -17.688 15.961 14.664 1 91.88 226 ALA A N 1
ATOM 1825 C CA . ALA A 1 226 ? -18.984 15.898 14 1 91.88 226 ALA A CA 1
ATOM 1826 C C . ALA A 1 226 ? -19.891 14.859 14.656 1 91.88 226 ALA A C 1
ATOM 1828 O O . ALA A 1 226 ? -19.547 13.672 14.703 1 91.88 226 ALA A O 1
ATOM 1829 N N . CYS A 1 227 ? -20.984 15.312 15.086 1 91.56 227 CYS A N 1
ATOM 1830 C CA . CYS A 1 227 ? -21.906 14.438 15.805 1 91.56 227 CYS A CA 1
ATOM 1831 C C . CYS A 1 227 ? -23.25 14.328 15.078 1 91.56 227 CYS A C 1
ATOM 1833 O O . CYS A 1 227 ? -23.844 15.344 14.727 1 91.56 227 CYS A O 1
ATOM 1835 N N . SER A 1 228 ? -23.609 13.086 14.922 1 88.38 228 SER A N 1
ATOM 1836 C CA . SER A 1 228 ? -24.922 12.789 14.344 1 88.38 228 SER A CA 1
ATOM 1837 C C . SER A 1 228 ? -25.953 12.555 15.438 1 88.38 228 SER A C 1
ATOM 1839 O O . SER A 1 228 ? -25.656 11.969 16.469 1 88.38 228 SER A O 1
ATOM 1841 N N . HIS A 1 229 ? -27.219 12.961 15.164 1 89.31 229 HIS A N 1
ATOM 1842 C CA . HIS A 1 229 ? -28.297 12.844 16.141 1 89.31 229 HIS A CA 1
ATOM 1843 C C . HIS A 1 229 ? -27.875 13.406 17.484 1 89.31 229 HIS A C 1
ATOM 1845 O O . HIS A 1 229 ? -27.969 12.719 18.516 1 89.31 229 HIS A O 1
ATOM 1851 N N . PHE A 1 230 ? -27.375 14.641 17.375 1 92.19 230 PHE A N 1
ATOM 1852 C CA . PHE A 1 230 ? -26.766 15.273 18.531 1 92.19 230 PHE A CA 1
ATOM 1853 C C . PHE A 1 230 ? -27.25 16.719 18.688 1 92.19 230 PHE A C 1
ATOM 1855 O O . PHE A 1 230 ? -27 17.547 17.812 1 92.19 230 PHE A O 1
ATOM 1862 N N . SER A 1 231 ? -27.922 17.062 19.797 1 93.94 231 SER A N 1
ATOM 1863 C CA . SER A 1 231 ? -28.562 18.359 20 1 93.94 231 SER A CA 1
ATOM 1864 C C . SER A 1 231 ? -27.578 19.375 20.547 1 93.94 231 SER A C 1
ATOM 1866 O O . SER A 1 231 ? -26.469 19.031 20.922 1 93.94 231 SER A O 1
ATOM 1868 N N . ALA A 1 232 ? -28.031 20.625 20.547 1 95.56 232 ALA A N 1
ATOM 1869 C CA . ALA A 1 232 ? -27.234 21.719 21.109 1 95.56 232 ALA A CA 1
ATOM 1870 C C . ALA A 1 232 ? -26.969 21.469 22.594 1 95.56 232 ALA A C 1
ATOM 1872 O O . ALA A 1 232 ? -25.859 21.766 23.078 1 95.56 232 ALA A O 1
ATOM 1873 N N . GLU A 1 233 ? -27.938 20.969 23.281 1 96.44 233 GLU A N 1
ATOM 1874 C CA . GLU A 1 233 ? -27.781 20.672 24.703 1 96.44 233 GLU A CA 1
ATOM 1875 C C . GLU A 1 233 ? -26.719 19.609 24.938 1 96.44 233 GLU A C 1
ATOM 1877 O O . GLU A 1 233 ? -25.906 19.703 25.859 1 96.44 233 GLU A O 1
ATOM 1882 N N . GLU A 1 234 ? -26.781 18.625 24.141 1 95.94 234 GLU A N 1
ATOM 1883 C CA . GLU A 1 234 ? -25.797 17.547 24.234 1 95.94 234 GLU A CA 1
ATOM 1884 C C . GLU A 1 234 ? -24.391 18.062 23.922 1 95.94 234 GLU A C 1
ATOM 1886 O O . GLU A 1 234 ? -23.406 17.609 24.516 1 95.94 234 GLU A O 1
ATOM 1891 N N . ALA A 1 235 ? -24.312 18.969 23 1 96.19 235 ALA A N 1
ATOM 1892 C CA . ALA A 1 235 ? -23.031 19.562 22.656 1 96.19 235 ALA A CA 1
ATOM 1893 C C . ALA A 1 235 ? -22.422 20.312 23.844 1 96.19 235 ALA A C 1
ATOM 1895 O O . ALA A 1 235 ? -21.234 20.188 24.125 1 96.19 235 ALA A O 1
ATOM 1896 N N . GLU A 1 236 ? -23.25 21.047 24.516 1 96.56 236 GLU A N 1
ATOM 1897 C CA . GLU A 1 236 ? -22.812 21.781 25.688 1 96.56 236 GLU A CA 1
ATOM 1898 C C . GLU A 1 236 ? -22.312 20.844 26.781 1 96.56 236 GLU A C 1
ATOM 1900 O O . GLU A 1 236 ? -21.281 21.109 27.422 1 96.56 236 GLU A O 1
ATOM 1905 N N . GLN A 1 237 ? -23.031 19.812 26.922 1 97.12 237 GLN A N 1
ATOM 1906 C CA . GLN A 1 237 ? -22.641 18.812 27.922 1 97.12 237 GLN A CA 1
ATOM 1907 C C . GLN A 1 237 ? -21.312 18.172 27.562 1 97.12 237 GLN A C 1
ATOM 1909 O O . GLN A 1 237 ? -20.469 17.938 28.422 1 97.12 237 GLN A O 1
ATOM 1914 N N . LEU A 1 238 ? -21.203 17.812 26.328 1 96.81 238 LEU A N 1
ATOM 1915 C CA . LEU A 1 238 ? -19.953 17.203 25.875 1 96.81 238 LEU A CA 1
ATOM 1916 C C . LEU A 1 238 ? -18.781 18.156 26.078 1 96.81 238 LEU A C 1
ATOM 1918 O O . LEU A 1 238 ? -17.719 17.734 26.547 1 96.81 238 LEU A O 1
ATOM 1922 N N . ILE A 1 239 ? -18.922 19.391 25.734 1 96.88 239 ILE A N 1
ATOM 1923 C CA . ILE A 1 239 ? -17.875 20.391 25.859 1 96.88 239 ILE A CA 1
ATOM 1924 C C . ILE A 1 239 ? -17.469 20.547 27.328 1 96.88 239 ILE A C 1
ATOM 1926 O O . ILE A 1 239 ? -16.281 20.625 27.641 1 96.88 239 ILE A O 1
ATOM 1930 N N . GLU A 1 240 ? -18.453 20.562 28.141 1 96.75 240 GLU A N 1
ATOM 1931 C CA . GLU A 1 240 ? -18.172 20.641 29.562 1 96.75 240 GLU A CA 1
ATOM 1932 C C . GLU A 1 240 ? -17.375 19.438 30.047 1 96.75 240 GLU A C 1
ATOM 1934 O O . GLU A 1 240 ? -16.422 19.578 30.828 1 96.75 240 GLU A O 1
ATOM 1939 N N . ARG A 1 241 ? -17.781 18.312 29.609 1 97.19 241 ARG A N 1
ATOM 1940 C CA . ARG A 1 241 ? -17.047 17.094 29.969 1 97.19 241 ARG A CA 1
ATOM 1941 C C . ARG A 1 241 ? -15.617 17.156 29.453 1 97.19 241 ARG A C 1
ATOM 1943 O O . ARG A 1 241 ? -14.688 16.766 30.172 1 97.19 241 ARG A O 1
ATOM 1950 N N . LEU A 1 242 ? -15.461 17.594 28.266 1 97.31 242 LEU A N 1
ATOM 1951 C CA . LEU A 1 242 ? -14.125 17.703 27.688 1 97.31 242 LEU A CA 1
ATOM 1952 C C . LEU A 1 242 ? -13.258 18.672 28.469 1 97.31 242 LEU A C 1
ATOM 1954 O O . LEU A 1 242 ? -12.094 18.375 28.766 1 97.31 242 LEU A O 1
ATOM 1958 N N . HIS A 1 243 ? -13.805 19.766 28.828 1 96.31 243 HIS A N 1
ATOM 1959 C CA . HIS A 1 243 ? -13.07 20.734 29.641 1 96.31 243 HIS A CA 1
ATOM 1960 C C . HIS A 1 243 ? -12.617 20.109 30.953 1 96.31 243 HIS A C 1
ATOM 1962 O O . HIS A 1 243 ? -11.477 20.312 31.375 1 96.31 243 HIS A O 1
ATOM 1968 N N . GLY A 1 244 ? -13.547 19.438 31.547 1 96.69 244 GLY A N 1
ATOM 1969 C CA . GLY A 1 244 ? -13.219 18.781 32.812 1 96.69 244 GLY A CA 1
ATOM 1970 C C . GLY A 1 244 ? -12.094 17.766 32.656 1 96.69 244 GLY A C 1
ATOM 1971 O O . GLY A 1 244 ? -11.172 17.75 33.469 1 96.69 244 GLY A O 1
ATOM 1972 N N . GLU A 1 245 ? -12.164 16.906 31.688 1 97.12 245 GLU A N 1
ATOM 1973 C CA . GLU A 1 245 ? -11.156 15.875 31.469 1 97.12 245 GLU A CA 1
ATOM 1974 C C . GLU A 1 245 ? -9.812 16.484 31.109 1 97.12 245 GLU A C 1
ATOM 1976 O O . GLU A 1 245 ? -8.758 15.977 31.516 1 97.12 245 GLU A O 1
ATOM 1981 N N . LEU A 1 246 ? -9.82 17.5 30.328 1 96.56 246 LEU A N 1
ATOM 1982 C CA . LEU A 1 246 ? -8.594 18.188 29.953 1 96.56 246 LEU A CA 1
ATOM 1983 C C . LEU A 1 246 ? -7.91 18.781 31.172 1 96.56 246 LEU A C 1
ATOM 1985 O O . LEU A 1 246 ? -6.688 18.688 31.328 1 96.56 246 LEU A O 1
ATOM 1989 N N . ALA A 1 247 ? -8.688 19.375 32.031 1 95.19 247 ALA A N 1
ATOM 1990 C CA . ALA A 1 247 ? -8.156 19.953 33.25 1 95.19 247 ALA A CA 1
ATOM 1991 C C . ALA A 1 247 ? -7.527 18.859 34.125 1 95.19 247 ALA A C 1
ATOM 1993 O O . ALA A 1 247 ? -6.465 19.062 34.719 1 95.19 247 ALA A O 1
ATOM 1994 N N . ARG A 1 248 ? -8.172 17.75 34.188 1 95.5 248 ARG A N 1
ATOM 1995 C CA . ARG A 1 248 ? -7.699 16.641 35 1 95.5 248 ARG A CA 1
ATOM 1996 C C . ARG A 1 248 ? -6.383 16.094 34.469 1 95.5 248 ARG A C 1
ATOM 1998 O O . ARG A 1 248 ? -5.535 15.633 35.25 1 95.5 248 ARG A O 1
ATOM 2005 N N . GLN A 1 249 ? -6.234 16.141 33.188 1 94.31 249 GLN A N 1
ATOM 2006 C CA . GLN A 1 249 ? -5.055 15.555 32.531 1 94.31 249 GLN A CA 1
ATOM 2007 C C . GLN A 1 249 ? -3.938 16.578 32.406 1 94.31 249 GLN A C 1
ATOM 2009 O O . GLN A 1 249 ? -2.873 16.281 31.859 1 94.31 249 GLN A O 1
ATOM 2014 N N . SER A 1 250 ? -4.199 17.766 32.812 1 93.38 250 SER A N 1
ATOM 2015 C CA . SER A 1 250 ? -3.184 18.812 32.812 1 93.38 250 SER A CA 1
ATOM 2016 C C . SER A 1 250 ? -2.145 18.578 33.906 1 93.38 250 SER A C 1
ATOM 2018 O O . SER A 1 250 ? -2.432 17.922 34.906 1 93.38 250 SER A O 1
ATOM 2020 N N . ASP A 1 251 ? -0.938 19 33.625 1 90.88 251 ASP A N 1
ATOM 2021 C CA . ASP A 1 251 ? 0.104 18.984 34.656 1 90.88 251 ASP A CA 1
ATOM 2022 C C . ASP A 1 251 ? 0.903 20.281 34.625 1 90.88 251 ASP A C 1
ATOM 2024 O O . ASP A 1 251 ? 0.519 21.25 33.938 1 90.88 251 ASP A O 1
ATOM 2028 N N . ASP A 1 252 ? 1.969 20.422 35.406 1 82.88 252 ASP A N 1
ATOM 2029 C CA . ASP A 1 252 ? 2.711 21.656 35.594 1 82.88 252 ASP A CA 1
ATOM 2030 C C . ASP A 1 252 ? 3.391 22.109 34.312 1 82.88 252 ASP A C 1
ATOM 2032 O O . ASP A 1 252 ? 3.561 23.297 34.062 1 82.88 252 ASP A O 1
ATOM 2036 N N . ARG A 1 253 ? 3.703 21.125 33.5 1 83.44 253 ARG A N 1
ATOM 2037 C CA . ARG A 1 253 ? 4.445 21.469 32.281 1 83.44 253 ARG A CA 1
ATOM 2038 C C . ARG A 1 253 ? 3.506 21.609 31.094 1 83.44 253 ARG A C 1
ATOM 2040 O O . ARG A 1 253 ? 3.766 22.406 30.188 1 83.44 253 ARG A O 1
ATOM 2047 N N . LEU A 1 254 ? 2.455 20.875 31.172 1 90.69 254 LEU A N 1
ATOM 2048 C CA . LEU A 1 254 ? 1.534 20.844 30.031 1 90.69 254 LEU A CA 1
ATOM 2049 C C . LEU A 1 254 ? 0.113 21.172 30.484 1 90.69 254 LEU A C 1
ATOM 2051 O O . LEU A 1 254 ? -0.625 20.281 30.906 1 90.69 254 LEU A O 1
ATOM 2055 N N . LYS A 1 255 ? -0.212 22.422 30.328 1 91.06 255 LYS A N 1
ATOM 2056 C CA . LYS A 1 255 ? -1.596 22.828 30.578 1 91.06 255 LYS A CA 1
ATOM 2057 C C . LYS A 1 255 ? -2.461 22.578 29.344 1 91.06 255 LYS A C 1
ATOM 2059 O O . LYS A 1 255 ? -2.205 23.141 28.266 1 91.06 255 LYS A O 1
ATOM 2064 N N . LEU A 1 256 ? -3.428 21.703 29.516 1 94.44 256 LEU A N 1
ATOM 2065 C CA . LEU A 1 256 ? -4.344 21.391 28.422 1 94.44 256 LEU A CA 1
ATOM 2066 C C . LEU A 1 256 ? -5.578 22.281 28.469 1 94.44 256 LEU A C 1
ATOM 2068 O O . LEU A 1 256 ? -6.41 22.141 29.375 1 94.44 256 LEU A O 1
ATOM 2072 N N . ASP A 1 257 ? -5.629 23.172 27.609 1 93.38 257 ASP A N 1
ATOM 2073 C CA . ASP A 1 257 ? -6.754 24.094 27.5 1 93.38 257 ASP A CA 1
ATOM 2074 C C . ASP A 1 257 ? -7.172 24.281 26.047 1 93.38 257 ASP A C 1
ATOM 2076 O O . ASP A 1 257 ? -6.344 24.594 25.188 1 93.38 257 ASP A O 1
ATOM 2080 N N . VAL A 1 258 ? -8.438 23.969 25.812 1 95.44 258 VAL A N 1
ATOM 2081 C CA . VAL A 1 258 ? -8.961 24.047 24.453 1 95.44 258 VAL A CA 1
ATOM 2082 C C . VAL A 1 258 ? -10.195 24.938 24.406 1 95.44 258 VAL A C 1
ATOM 2084 O O . VAL A 1 258 ? -11.086 24.812 25.25 1 95.44 258 VAL A O 1
ATOM 2087 N N . ALA A 1 259 ? -10.211 25.875 23.516 1 95.56 259 ALA A N 1
ATOM 2088 C CA . ALA A 1 259 ? -11.422 26.641 23.234 1 95.56 259 ALA A CA 1
ATOM 2089 C C . ALA A 1 259 ? -12.359 25.875 22.312 1 95.56 259 ALA A C 1
ATOM 2091 O O . ALA A 1 259 ? -11.945 25.391 21.25 1 95.56 259 ALA A O 1
ATOM 2092 N N . PHE A 1 260 ? -13.625 25.75 22.781 1 96.12 260 PHE A N 1
ATOM 2093 C CA . PHE A 1 260 ? -14.586 25.031 21.969 1 96.12 2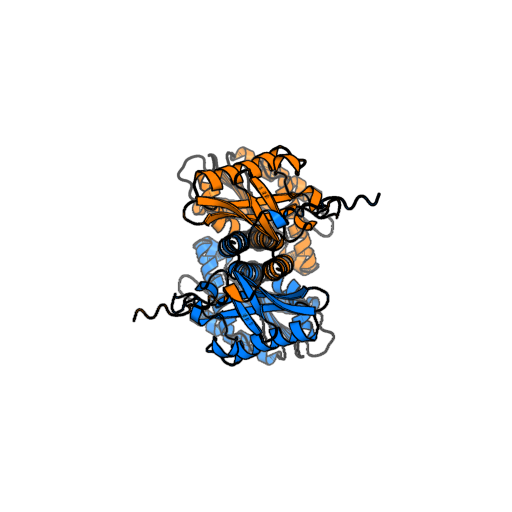60 PHE A CA 1
ATOM 2094 C C . PHE A 1 260 ? -15.719 25.953 21.516 1 96.12 260 PHE A C 1
ATOM 2096 O O . PHE A 1 260 ? -16.062 26.891 22.219 1 96.12 260 PHE A O 1
ATOM 2103 N N . GLY A 1 261 ? -16.188 25.703 20.328 1 95.75 261 GLY A N 1
ATOM 2104 C CA . GLY A 1 261 ? -17.406 26.25 19.781 1 95.75 261 GLY A CA 1
ATOM 2105 C C . GLY A 1 261 ? -18.219 25.234 18.984 1 95.75 261 GLY A C 1
ATOM 2106 O O . GLY A 1 261 ? -17.672 24.219 18.547 1 95.75 261 GLY A O 1
ATOM 2107 N N . TYR A 1 262 ? -19.562 25.484 18.922 1 95.75 262 TYR A N 1
ATOM 2108 C CA . TYR A 1 262 ? -20.359 24.484 18.203 1 95.75 262 TYR A CA 1
ATOM 2109 C C . TYR A 1 262 ? -21.531 25.156 17.484 1 95.75 262 TYR A C 1
ATOM 2111 O O . TYR A 1 262 ? -21.859 26.312 17.766 1 95.75 262 TYR A O 1
ATOM 2119 N N . HIS A 1 263 ? -22.031 24.422 16.5 1 95.12 263 HIS A N 1
ATOM 2120 C CA . HIS A 1 263 ? -23.266 24.797 15.82 1 95.12 263 HIS A CA 1
ATOM 2121 C C . HIS A 1 263 ? -24.094 23.562 15.5 1 95.12 263 HIS A C 1
ATOM 2123 O O . HIS A 1 263 ? -23.562 22.531 15.094 1 95.12 263 HIS A O 1
ATOM 2129 N N . THR A 1 264 ? -25.406 23.719 15.711 1 94.75 264 THR A N 1
ATOM 2130 C CA . THR A 1 264 ? -26.328 22.609 15.484 1 94.75 264 THR A CA 1
ATOM 2131 C C . THR A 1 264 ? -27.328 22.953 14.391 1 94.75 264 THR A C 1
ATOM 2133 O O . THR A 1 264 ? -27.875 24.062 14.367 1 94.75 264 THR A O 1
ATOM 2136 N N . VAL A 1 265 ? -27.438 22 13.508 1 91.88 265 VAL A N 1
ATOM 2137 C CA . VAL A 1 265 ? -28.453 22.109 12.477 1 91.88 265 VAL A CA 1
ATOM 2138 C C . VAL A 1 265 ? -29.594 21.141 12.773 1 91.88 265 VAL A C 1
ATOM 2140 O O . VAL A 1 265 ? -29.359 19.938 12.961 1 91.88 265 VAL A O 1
ATOM 2143 N N . THR A 1 266 ? -30.797 21.672 12.797 1 90.62 266 THR A N 1
ATOM 2144 C CA . THR A 1 266 ? -31.938 20.844 13.188 1 90.62 266 THR A CA 1
ATOM 2145 C C . THR A 1 266 ? -32.781 20.469 11.969 1 90.62 266 THR A C 1
ATOM 2147 O O . THR A 1 266 ? -33.594 19.547 12.023 1 90.62 266 THR A O 1
ATOM 2150 N N . GLU A 1 267 ? -32.688 21.297 10.977 1 83.62 267 GLU A N 1
ATOM 2151 C CA . GLU A 1 267 ? -33.469 21.031 9.766 1 83.62 267 GLU A CA 1
ATOM 2152 C C . GLU A 1 267 ? -32.594 21.156 8.523 1 83.62 267 GLU A C 1
ATOM 2154 O O . GLU A 1 267 ? -31.625 21.906 8.5 1 83.62 267 GLU A O 1
ATOM 2159 N N . GLY A 1 268 ? -32.875 20.344 7.559 1 72.06 268 GLY A N 1
ATOM 2160 C CA . GLY A 1 268 ? -32.125 20.344 6.32 1 72.06 268 GLY A CA 1
ATOM 2161 C C . GLY A 1 268 ? -32.344 21.578 5.469 1 72.06 268 GLY A C 1
ATOM 2162 O O . GLY A 1 268 ? -33.125 22.453 5.836 1 72.06 268 GLY A O 1
ATOM 2163 N N . PRO A 1 269 ? -31.609 21.734 4.445 1 75.19 269 PRO A N 1
ATOM 2164 C CA . PRO A 1 269 ? -30.484 20.969 3.928 1 75.19 269 PRO A CA 1
ATOM 2165 C C . PRO A 1 269 ? -29.203 21.203 4.715 1 75.19 269 PRO A C 1
ATOM 2167 O O . PRO A 1 269 ? -28.969 22.328 5.191 1 75.19 269 PRO A O 1
ATOM 2170 N N . PHE A 1 270 ? -28.453 20.219 4.902 1 76 270 PHE A N 1
ATOM 2171 C CA . PHE A 1 270 ? -27.172 20.312 5.605 1 76 270 PHE A CA 1
ATOM 2172 C C . PHE A 1 270 ? -26.094 20.875 4.695 1 76 270 PHE A C 1
ATOM 2174 O O . PHE A 1 270 ? -25.812 20.312 3.633 1 76 270 PHE A O 1
ATOM 2181 N N . ASP A 1 271 ? -25.578 22.078 5.023 1 78.56 271 ASP A N 1
ATOM 2182 C CA . ASP A 1 271 ? -24.422 22.688 4.367 1 78.56 271 ASP A CA 1
ATOM 2183 C C . ASP A 1 271 ? -23.203 22.672 5.277 1 78.56 271 ASP A C 1
ATOM 2185 O O . ASP A 1 271 ? -23.062 23.5 6.168 1 78.56 271 ASP A O 1
ATOM 2189 N N . TYR A 1 272 ? -22.297 21.812 5.02 1 79.44 272 TYR A N 1
ATOM 2190 C CA . TYR A 1 272 ? -21.125 21.609 5.863 1 79.44 272 TYR A CA 1
ATOM 2191 C C . TYR A 1 272 ? -20.344 22.906 6.047 1 79.44 272 TYR A C 1
ATOM 2193 O O . TYR A 1 272 ? -19.922 23.234 7.156 1 79.44 272 TYR A O 1
ATOM 2201 N N . THR A 1 273 ? -20.172 23.609 4.941 1 77.88 273 THR A N 1
ATOM 2202 C CA . THR A 1 273 ? -19.359 24.828 4.965 1 77.88 273 THR A CA 1
ATOM 2203 C C . THR A 1 273 ? -19.984 25.875 5.891 1 77.88 273 THR A C 1
ATOM 2205 O O . THR A 1 273 ? -19.297 26.5 6.684 1 77.88 273 THR A O 1
ATOM 2208 N N . ALA A 1 274 ? -21.266 25.938 5.789 1 81.56 274 ALA A N 1
ATOM 2209 C CA . ALA A 1 274 ? -21.984 26.922 6.613 1 81.56 274 ALA A CA 1
ATOM 2210 C C . ALA A 1 274 ? -21.906 26.531 8.094 1 81.56 274 ALA A C 1
ATOM 2212 O O . ALA A 1 274 ? -21.688 27.391 8.953 1 81.56 274 ALA A O 1
ATOM 2213 N N . VAL A 1 275 ? -22.109 25.328 8.359 1 83.81 275 VAL A N 1
ATOM 2214 C CA . VAL A 1 275 ? -22.125 24.844 9.734 1 83.81 275 VAL A CA 1
ATOM 2215 C C . VAL A 1 275 ? -20.734 24.938 10.336 1 83.81 275 VAL A C 1
ATOM 2217 O O . VAL A 1 275 ? -20.562 25.312 11.5 1 83.81 275 VAL A O 1
ATOM 2220 N N . TYR A 1 276 ? -19.781 24.609 9.586 1 85.12 276 TYR A N 1
ATOM 2221 C CA . TYR A 1 276 ? -18.391 24.703 9.992 1 85.12 276 TYR A CA 1
ATOM 2222 C C . TYR A 1 276 ? -18.031 26.141 10.391 1 85.12 276 TYR A C 1
ATOM 2224 O O . TYR A 1 276 ? -17.438 26.359 11.445 1 85.12 276 TYR A O 1
ATOM 2232 N N . HIS A 1 277 ? -18.406 27.062 9.562 1 83.88 277 HIS A N 1
ATOM 2233 C CA . HIS A 1 277 ? -18.094 28.469 9.812 1 83.88 277 HIS A CA 1
ATOM 2234 C C . HIS A 1 277 ? -18.781 28.969 11.078 1 83.88 277 HIS A C 1
ATOM 2236 O O . HIS A 1 277 ? -18.188 29.734 11.844 1 83.88 277 HIS A O 1
ATOM 2242 N N . ALA A 1 278 ? -19.953 28.578 11.227 1 87.62 278 ALA A N 1
ATOM 2243 C CA . ALA A 1 278 ? -20.688 28.984 12.414 1 87.62 278 ALA A CA 1
ATOM 2244 C C . ALA A 1 278 ? -20.047 28.438 13.68 1 87.62 278 ALA A C 1
ATOM 2246 O O . ALA A 1 278 ? -19.906 29.156 14.672 1 87.62 278 ALA A O 1
ATOM 2247 N N . ALA A 1 279 ? -19.688 27.219 13.641 1 90.81 279 ALA A N 1
ATOM 2248 C CA . ALA A 1 279 ? -19.031 26.594 14.781 1 90.81 279 ALA A CA 1
ATOM 2249 C C . ALA A 1 279 ? -17.688 27.234 15.062 1 90.81 279 ALA A C 1
ATOM 2251 O O . ALA A 1 279 ? -17.312 27.438 16.219 1 90.81 279 ALA A O 1
ATOM 2252 N N . ASP A 1 280 ? -16.969 27.5 14.031 1 87.56 280 ASP A N 1
ATOM 2253 C CA . ASP A 1 280 ? -15.664 28.125 14.133 1 87.56 280 ASP A CA 1
ATOM 2254 C C . ASP A 1 280 ? -15.766 29.516 14.75 1 87.56 280 ASP A C 1
ATOM 2256 O O . ASP A 1 280 ? -14.938 29.906 15.578 1 87.56 280 ASP A O 1
ATOM 2260 N N . ARG A 1 281 ? -16.734 30.25 14.32 1 86 281 ARG A N 1
ATOM 2261 C CA . ARG A 1 281 ? -16.969 31.578 14.875 1 86 281 ARG A CA 1
ATOM 2262 C C . ARG A 1 281 ? -17.266 31.516 16.375 1 86 281 ARG A C 1
ATOM 2264 O O . ARG A 1 281 ? -16.797 32.344 17.141 1 86 281 ARG A O 1
ATOM 2271 N N . ASP A 1 282 ? -18.062 30.578 16.703 1 90.06 282 ASP A N 1
ATOM 2272 C CA . ASP A 1 282 ? -18.375 30.375 18.109 1 90.06 282 ASP A CA 1
ATOM 2273 C C . ASP A 1 282 ? -17.125 30.031 18.906 1 90.06 282 ASP A C 1
ATOM 2275 O O . ASP A 1 282 ? -16.953 30.547 20.016 1 90.06 282 ASP A O 1
ATOM 2279 N N . MET A 1 283 ? -16.359 29.234 18.422 1 90.88 283 MET A N 1
ATOM 2280 C CA . MET A 1 283 ? -15.102 28.859 19.078 1 90.88 283 MET A CA 1
ATOM 2281 C C . MET A 1 283 ? -14.203 30.078 19.25 1 90.88 283 MET A C 1
ATOM 2283 O O . MET A 1 283 ? -13.625 30.266 20.328 1 90.88 283 MET A O 1
ATOM 2287 N N . TYR A 1 284 ? -14.109 30.891 18.172 1 84.75 284 TYR A N 1
ATOM 2288 C CA . TYR A 1 284 ? -13.266 32.062 18.219 1 84.75 284 TYR A CA 1
ATOM 2289 C C . TYR A 1 284 ? -13.734 33.031 19.312 1 84.75 284 TYR A C 1
ATOM 2291 O O . TYR A 1 284 ? -12.914 33.625 20 1 84.75 284 TYR A O 1
ATOM 2299 N N . ARG A 1 285 ? -14.938 33.156 19.438 1 85.19 285 ARG A N 1
ATOM 2300 C CA . ARG A 1 285 ? -15.508 34 20.484 1 85.19 285 ARG A CA 1
ATOM 2301 C C . ARG A 1 285 ? -15.117 33.5 21.875 1 85.19 285 ARG A C 1
ATOM 2303 O O . ARG A 1 285 ? -14.773 34.281 22.75 1 85.19 285 ARG A O 1
ATOM 2310 N N . ASN A 1 286 ? -15.125 32.25 22 1 85 286 ASN A N 1
ATOM 2311 C CA . ASN A 1 286 ? -14.82 31.625 23.297 1 85 286 ASN A CA 1
ATOM 2312 C C . ASN A 1 286 ? -13.328 31.656 23.594 1 85 286 ASN A C 1
ATOM 2314 O O . ASN A 1 286 ? -12.914 31.641 24.75 1 85 286 ASN A O 1
ATOM 2318 N N . LYS A 1 287 ? -12.555 31.562 22.562 1 84.62 287 LYS A N 1
ATOM 2319 C CA . LYS A 1 287 ? -11.102 31.656 22.719 1 84.62 287 LYS A CA 1
ATOM 2320 C C . LYS A 1 287 ? -10.695 33.031 23.234 1 84.62 287 LYS A C 1
ATOM 2322 O O . LYS A 1 287 ? -9.812 33.156 24.078 1 84.62 287 LYS A O 1
ATOM 2327 N N . ARG A 1 288 ? -11.242 34.094 22.719 1 73.56 288 ARG A N 1
ATOM 2328 C CA . ARG A 1 288 ? -10.938 35.469 23.109 1 73.56 288 ARG A CA 1
ATOM 2329 C C . ARG A 1 288 ? -11.367 35.75 24.531 1 73.56 288 ARG A C 1
ATOM 2331 O O . ARG A 1 288 ? -10.727 36.531 25.25 1 73.56 288 ARG A O 1
ATOM 2338 N N . LYS A 1 289 ? -12.336 35.094 24.953 1 63.12 289 LYS A N 1
ATOM 2339 C CA . LYS A 1 289 ? -12.805 35.281 26.328 1 63.12 289 LYS A CA 1
ATOM 2340 C C . LYS A 1 289 ? -11.82 34.688 27.328 1 63.12 289 LYS A C 1
ATOM 2342 O O . LYS A 1 289 ? -11.68 35.188 28.438 1 63.12 289 LYS A O 1
ATOM 2347 N N . ASN A 1 290 ? -11.117 33.688 26.891 1 54.16 290 ASN A N 1
ATOM 2348 C CA . ASN A 1 290 ? -10.211 33 27.828 1 54.16 290 ASN A CA 1
ATOM 2349 C C . ASN A 1 290 ? -8.781 33.531 27.688 1 54.16 290 ASN A C 1
ATOM 2351 O O . ASN A 1 290 ? -7.863 33 28.312 1 54.16 290 ASN A O 1
ATOM 2355 N N . ARG A 1 291 ? -8.531 34.438 26.656 1 48.81 291 ARG A N 1
ATOM 2356 C CA . ARG A 1 291 ? -7.238 35.125 26.609 1 48.81 291 ARG A CA 1
ATOM 2357 C C . ARG A 1 291 ? -7.227 36.344 27.5 1 48.81 291 ARG A C 1
ATOM 2359 O O . ARG A 1 291 ? -8.266 36.969 27.719 1 48.81 291 ARG A O 1
ATOM 2366 N N . MET B 1 1 ? 7.023 -61.438 3.99 1 23.67 1 MET B N 1
ATOM 2367 C CA . MET B 1 1 ? 6.148 -61.031 2.889 1 23.67 1 MET B CA 1
ATOM 2368 C C . MET B 1 1 ? 6.023 -59.531 2.801 1 23.67 1 MET B C 1
ATOM 2370 O O . MET B 1 1 ? 5.566 -58.875 3.744 1 23.67 1 MET B O 1
ATOM 2374 N N . GLU B 1 2 ? 6.93 -58.75 2.25 1 25.81 2 GLU B N 1
ATOM 2375 C CA . GLU B 1 2 ? 7.371 -57.344 2.322 1 25.81 2 GLU B CA 1
ATOM 2376 C C . GLU B 1 2 ? 6.293 -56.406 1.798 1 25.81 2 GLU B C 1
ATOM 2378 O O . GLU B 1 2 ? 5.793 -56.594 0.685 1 25.81 2 GLU B O 1
ATOM 2383 N N . ARG B 1 3 ? 5.348 -55.844 2.621 1 30.94 3 ARG B N 1
ATOM 2384 C CA . ARG B 1 3 ? 4.215 -54.969 2.314 1 30.94 3 ARG B CA 1
ATOM 2385 C C . ARG B 1 3 ? 4.625 -53.844 1.338 1 30.94 3 ARG B C 1
ATOM 2387 O O . ARG B 1 3 ? 5.246 -52.875 1.733 1 30.94 3 ARG B O 1
ATOM 2394 N N . ARG B 1 4 ? 5.227 -54.25 0.286 1 31.73 4 ARG B N 1
ATOM 2395 C CA . ARG B 1 4 ? 5.352 -53.375 -0.866 1 31.73 4 ARG B CA 1
ATOM 2396 C C . ARG B 1 4 ? 4.098 -52.5 -1.04 1 31.73 4 ARG B C 1
ATOM 2398 O O . ARG B 1 4 ? 3.104 -52.969 -1.609 1 31.73 4 ARG B O 1
ATOM 2405 N N . GLY B 1 5 ? 3.58 -51.906 -0.065 1 35.09 5 GLY B N 1
ATOM 2406 C CA . GLY B 1 5 ? 2.354 -51.125 0.003 1 35.09 5 GLY B CA 1
ATOM 2407 C C . GLY B 1 5 ? 2.145 -50.219 -1.207 1 35.09 5 GLY B C 1
ATOM 2408 O O . GLY B 1 5 ? 3.107 -49.688 -1.77 1 35.09 5 GLY B O 1
ATOM 2409 N N . HIS B 1 6 ? 1.236 -50.531 -2.135 1 34.91 6 HIS B N 1
ATOM 2410 C CA . HIS B 1 6 ? 0.679 -49.844 -3.305 1 34.91 6 HIS B CA 1
ATOM 2411 C C . HIS B 1 6 ? 0.591 -48.344 -3.092 1 34.91 6 HIS B C 1
ATOM 2413 O O . HIS B 1 6 ? -0.283 -47.875 -2.365 1 34.91 6 HIS B O 1
ATOM 2419 N N . ARG B 1 7 ? 1.576 -47.656 -2.648 1 36.47 7 ARG B N 1
ATOM 2420 C CA . ARG B 1 7 ? 1.606 -46.188 -2.748 1 36.47 7 ARG B CA 1
ATOM 2421 C C . ARG B 1 7 ? 0.891 -45.719 -4.008 1 36.47 7 ARG B C 1
ATOM 2423 O O . ARG B 1 7 ? 1.434 -45.812 -5.109 1 36.47 7 ARG B O 1
ATOM 2430 N N . MET B 1 8 ? -0.271 -46.25 -4.328 1 37.59 8 MET B N 1
ATOM 2431 C CA . MET B 1 8 ? -1.1 -45.625 -5.348 1 37.59 8 MET B CA 1
ATOM 2432 C C . MET B 1 8 ? -0.86 -44.094 -5.379 1 37.59 8 MET B C 1
ATOM 2434 O O . MET B 1 8 ? -1.168 -43.406 -4.414 1 37.59 8 MET B O 1
ATOM 2438 N N . GLN B 1 9 ? 0.278 -43.562 -5.727 1 44.41 9 GLN B N 1
ATOM 2439 C CA . GLN B 1 9 ? 0.68 -42.156 -5.918 1 44.41 9 GLN B CA 1
ATOM 2440 C C . GLN B 1 9 ? -0.411 -41.375 -6.629 1 44.41 9 GLN B C 1
ATOM 2442 O O . GLN B 1 9 ? -0.822 -41.719 -7.738 1 44.41 9 GLN B O 1
ATOM 2447 N N . TRP B 1 10 ? -1.502 -40.938 -6.043 1 44.56 10 TRP B N 1
ATOM 2448 C CA . TRP B 1 10 ? -2.529 -40.062 -6.578 1 44.56 10 TRP B CA 1
ATOM 2449 C C . TRP B 1 10 ? -2.008 -39.281 -7.785 1 44.56 10 TRP B C 1
ATOM 2451 O O . TRP B 1 10 ? -2.789 -38.719 -8.57 1 44.56 10 TRP B O 1
ATOM 2461 N N . SER B 1 11 ? -0.709 -39.188 -8.039 1 51.19 11 SER B N 1
ATOM 2462 C CA . SER B 1 11 ? -0.064 -38.781 -9.273 1 51.19 11 SER B CA 1
ATOM 2463 C C . SER B 1 11 ? -0.517 -39.625 -10.453 1 51.19 11 SER B C 1
ATOM 2465 O O . SER B 1 11 ? -0.533 -39.156 -11.594 1 51.19 11 SER B O 1
ATOM 2467 N N . ASP B 1 12 ? -1.037 -40.781 -10.125 1 59.06 12 ASP B N 1
ATOM 2468 C CA . ASP B 1 12 ? -1.401 -41.719 -11.18 1 59.06 12 ASP B CA 1
ATOM 2469 C C . ASP B 1 12 ? -2.781 -41.375 -11.75 1 59.06 12 ASP B C 1
ATOM 2471 O O . ASP B 1 12 ? -3.211 -42 -12.734 1 59.06 12 ASP B O 1
ATOM 2475 N N . ALA B 1 13 ? -3.398 -40.375 -11.188 1 70.19 13 ALA B N 1
ATOM 2476 C CA . ALA B 1 13 ? -4.785 -40.125 -11.562 1 70.19 13 ALA B CA 1
ATOM 2477 C C . ALA B 1 13 ? -4.855 -39.312 -12.859 1 70.19 13 ALA B C 1
ATOM 2479 O O . ALA B 1 13 ? -5.836 -39.406 -13.602 1 70.19 13 ALA B O 1
ATOM 2480 N N . LEU B 1 14 ? -3.764 -38.656 -13.141 1 85.38 14 LEU B N 1
ATOM 2481 C CA . LEU B 1 14 ? -3.807 -37.844 -14.336 1 85.38 14 LEU B CA 1
ATOM 2482 C C . LEU B 1 14 ? -2.797 -38.344 -15.375 1 85.38 14 LEU B C 1
ATOM 2484 O O . LEU B 1 14 ? -1.646 -38.625 -15.031 1 85.38 14 LEU B O 1
ATOM 2488 N N . GLY B 1 15 ? -3.285 -38.5 -16.516 1 86.69 15 GLY B N 1
ATOM 2489 C CA . GLY B 1 15 ? -2.373 -38.719 -17.609 1 86.69 15 GLY B CA 1
ATOM 2490 C C . GLY B 1 15 ? -1.681 -37.469 -18.109 1 86.69 15 GLY B C 1
ATOM 2491 O O . GLY B 1 15 ? -1.939 -36.375 -17.594 1 86.69 15 GLY B O 1
ATOM 2492 N N . TYR B 1 16 ? -0.765 -37.688 -19 1 88.12 16 TYR B N 1
ATOM 2493 C CA . TYR B 1 16 ? 0.037 -36.594 -19.531 1 88.12 16 TYR B CA 1
ATOM 2494 C C . TYR B 1 16 ? -0.852 -35.5 -20.094 1 88.12 16 TYR B C 1
ATOM 2496 O O . TYR B 1 16 ? -0.701 -34.312 -19.734 1 88.12 16 TYR B O 1
ATOM 2504 N N . GLU B 1 17 ? -1.754 -35.875 -20.922 1 88.56 17 GLU B N 1
ATOM 2505 C CA . GLU B 1 17 ? -2.627 -34.906 -21.547 1 88.56 17 GLU B CA 1
ATOM 2506 C C . GLU B 1 17 ? -3.436 -34.125 -20.516 1 88.56 17 GLU B C 1
ATOM 2508 O O . GLU B 1 17 ? -3.639 -32.906 -20.656 1 88.56 17 GLU B O 1
ATOM 2513 N N . GLU B 1 18 ? -3.896 -34.844 -19.547 1 91.25 18 GLU B N 1
ATOM 2514 C CA . GLU B 1 18 ? -4.66 -34.219 -18.484 1 91.25 18 GLU B CA 1
ATOM 2515 C C . GLU B 1 18 ? -3.805 -33.219 -17.719 1 91.25 18 GLU B C 1
ATOM 2517 O O . GLU B 1 18 ? -4.223 -32.062 -17.484 1 91.25 18 GLU B O 1
ATOM 2522 N N . VAL B 1 19 ? -2.588 -33.594 -17.359 1 91.25 19 VAL B N 1
ATOM 2523 C CA . VAL B 1 19 ? -1.696 -32.719 -16.594 1 91.25 19 VAL B CA 1
ATOM 2524 C C . VAL B 1 19 ? -1.404 -31.453 -17.391 1 91.25 19 VAL B C 1
ATOM 2526 O O . VAL B 1 19 ? -1.443 -30.344 -16.844 1 91.25 19 VAL B O 1
ATOM 2529 N N . MET B 1 20 ? -1.179 -31.625 -18.625 1 90.5 20 MET B N 1
ATOM 2530 C CA . MET B 1 20 ? -0.881 -30.469 -19.469 1 90.5 20 MET B CA 1
ATOM 2531 C C . MET B 1 20 ? -2.086 -29.531 -19.578 1 90.5 20 MET B C 1
ATOM 2533 O O . MET B 1 20 ? -1.933 -28.312 -19.609 1 90.5 20 MET B O 1
ATOM 2537 N N . THR B 1 21 ? -3.242 -30.109 -19.656 1 92.69 21 THR B N 1
ATOM 2538 C CA . THR B 1 21 ? -4.461 -29.297 -19.703 1 92.69 21 THR B CA 1
ATOM 2539 C C . THR B 1 21 ? -4.633 -28.516 -18.406 1 92.69 21 THR B C 1
ATOM 2541 O O . THR B 1 21 ? -5.008 -27.344 -18.438 1 92.69 21 THR B O 1
ATOM 2544 N N . PHE B 1 22 ? -4.371 -29.156 -17.281 1 93.88 22 PHE B N 1
ATOM 2545 C CA . PHE B 1 22 ? -4.402 -28.453 -16 1 93.88 22 PHE B CA 1
ATOM 2546 C C . PHE B 1 22 ? -3.428 -27.281 -16 1 93.88 22 PHE B C 1
ATOM 2548 O O . PHE B 1 22 ? -3.783 -26.172 -15.609 1 93.88 22 PHE B O 1
ATOM 2555 N N . LEU B 1 23 ? -2.242 -27.516 -16.469 1 92.62 23 LEU B N 1
ATOM 2556 C CA . LEU B 1 23 ? -1.195 -26.516 -16.484 1 92.62 23 LEU B CA 1
ATOM 2557 C C . LEU B 1 23 ? -1.626 -25.312 -17.328 1 92.62 23 LEU B C 1
ATOM 2559 O O . LEU B 1 23 ? -1.435 -24.156 -16.922 1 92.62 23 LEU B O 1
ATOM 2563 N N . ARG B 1 24 ? -2.268 -25.562 -18.391 1 91.88 24 ARG B N 1
ATOM 2564 C CA . ARG B 1 24 ? -2.689 -24.5 -19.297 1 91.88 24 ARG B CA 1
ATOM 2565 C C . ARG B 1 24 ? -3.873 -23.719 -18.719 1 91.88 24 ARG B C 1
ATOM 2567 O O . ARG B 1 24 ? -4.164 -22.609 -19.156 1 91.88 24 ARG B O 1
ATOM 2574 N N . SER B 1 25 ? -4.523 -24.297 -17.734 1 94.19 25 SER B N 1
ATOM 2575 C CA . SER B 1 25 ? -5.703 -23.656 -17.156 1 94.19 25 SER B CA 1
ATOM 2576 C C . SER B 1 25 ? -5.359 -22.906 -15.883 1 94.19 25 SER B C 1
ATOM 2578 O O . SER B 1 25 ? -6.227 -22.266 -15.273 1 94.19 25 SER B O 1
ATOM 2580 N N . THR B 1 26 ? -4.113 -23.047 -15.484 1 94.31 26 THR B N 1
ATOM 2581 C CA . THR B 1 26 ? -3.695 -22.406 -14.242 1 94.31 26 THR B CA 1
ATOM 2582 C C . THR B 1 26 ? -3.828 -20.891 -14.344 1 94.31 26 THR B C 1
ATOM 2584 O O . THR B 1 26 ? -3.477 -20.297 -15.359 1 94.31 26 THR B O 1
ATOM 2587 N N . PRO B 1 27 ? -4.355 -20.266 -13.312 1 93.38 27 PRO B N 1
ATOM 2588 C CA . PRO B 1 27 ? -4.398 -18.797 -13.297 1 93.38 27 PRO B CA 1
ATOM 2589 C C . PRO B 1 27 ? -3.072 -18.188 -12.852 1 93.38 27 PRO B C 1
ATOM 2591 O O . PRO B 1 27 ? -3.049 -17.359 -11.938 1 93.38 27 PRO B O 1
ATOM 2594 N N . ALA B 1 28 ? -2.033 -18.609 -13.391 1 93.12 28 ALA B N 1
ATOM 2595 C CA . ALA B 1 28 ? -0.675 -18.125 -13.156 1 93.12 28 ALA B CA 1
ATOM 2596 C C . ALA B 1 28 ? 0.143 -18.125 -14.445 1 93.12 28 ALA B C 1
ATOM 2598 O O . ALA B 1 28 ? -0.101 -18.953 -15.336 1 93.12 28 ALA B O 1
ATOM 2599 N N . ASN B 1 29 ? 1.038 -17.234 -14.508 1 94.56 29 ASN B N 1
ATOM 2600 C CA . ASN B 1 29 ? 1.943 -17.203 -15.656 1 94.56 29 ASN B CA 1
ATOM 2601 C C . ASN B 1 29 ? 3.193 -18.047 -15.406 1 94.56 29 ASN B C 1
ATOM 2603 O O . ASN B 1 29 ? 4.18 -17.547 -14.859 1 94.56 29 ASN B O 1
ATOM 2607 N N . LEU B 1 30 ? 3.096 -19.219 -15.891 1 95.75 30 LEU B N 1
ATOM 2608 C CA . LEU B 1 30 ? 4.18 -20.172 -15.688 1 95.75 30 LEU B CA 1
ATOM 2609 C C . LEU B 1 30 ? 4.965 -20.375 -16.984 1 95.75 30 LEU B C 1
ATOM 2611 O O . LEU B 1 30 ? 4.402 -20.297 -18.078 1 95.75 30 LEU B O 1
ATOM 2615 N N . PHE B 1 31 ? 6.227 -20.719 -16.812 1 96.19 31 PHE B N 1
ATOM 2616 C CA . PHE B 1 31 ? 7.02 -21.172 -17.953 1 96.19 31 PHE B CA 1
ATOM 2617 C C . PHE B 1 31 ? 8.023 -22.234 -17.516 1 96.19 31 PHE B C 1
ATOM 2619 O O . PHE B 1 31 ? 8.438 -22.281 -16.359 1 96.19 31 PHE B O 1
ATOM 2626 N N . PHE B 1 32 ? 8.336 -23.125 -18.469 1 96.94 32 PHE B N 1
ATOM 2627 C CA . PHE B 1 32 ? 9.383 -24.125 -18.328 1 96.94 32 PHE B CA 1
ATOM 2628 C C . PHE B 1 32 ? 10.492 -23.891 -19.344 1 96.94 32 PHE B C 1
ATOM 2630 O O . PHE B 1 32 ? 10.219 -23.578 -20.516 1 96.94 32 PHE B O 1
ATOM 2637 N N . LYS B 1 33 ? 11.664 -23.984 -18.891 1 97.38 33 LYS B N 1
ATOM 2638 C CA . LYS B 1 33 ? 12.82 -23.953 -19.781 1 97.38 33 LYS B CA 1
ATOM 2639 C C . LYS B 1 33 ? 13.688 -25.203 -19.594 1 97.38 33 LYS B C 1
ATOM 2641 O O . LYS B 1 33 ? 13.727 -25.781 -18.5 1 97.38 33 LYS B O 1
ATOM 2646 N N . ASP B 1 34 ? 14.375 -25.578 -20.688 1 96.75 34 ASP B N 1
ATOM 2647 C CA . ASP B 1 34 ? 15.336 -26.672 -20.578 1 96.75 34 ASP B CA 1
ATOM 2648 C C . ASP B 1 34 ? 16.703 -26.156 -20.125 1 96.75 34 ASP B C 1
ATOM 2650 O O . ASP B 1 34 ? 16.844 -25 -19.734 1 96.75 34 ASP B O 1
ATOM 2654 N N . THR B 1 35 ? 17.703 -27.031 -20.094 1 97.19 35 THR B N 1
ATOM 2655 C CA . THR B 1 35 ? 19.031 -26.688 -19.578 1 97.19 35 THR B CA 1
ATOM 2656 C C . THR B 1 35 ? 19.781 -25.797 -20.562 1 97.19 35 THR B C 1
ATOM 2658 O O . THR B 1 35 ? 20.812 -25.234 -20.234 1 97.19 35 THR B O 1
ATOM 2661 N N . GLU B 1 36 ? 19.266 -25.688 -21.781 1 97 36 GLU B N 1
ATOM 2662 C CA . GLU B 1 36 ? 19.828 -24.766 -22.766 1 97 36 GLU B CA 1
ATOM 2663 C C . GLU B 1 36 ? 19.094 -23.438 -22.75 1 97 36 GLU B C 1
ATOM 2665 O O . GLU B 1 36 ? 19.281 -22.609 -23.656 1 97 36 GLU B O 1
ATOM 2670 N N . CYS B 1 37 ? 18.219 -23.234 -21.812 1 97.75 37 CYS B N 1
ATOM 2671 C CA . CYS B 1 37 ? 17.469 -22 -21.562 1 97.75 37 CYS B CA 1
ATOM 2672 C C . CYS B 1 37 ? 16.406 -21.781 -22.625 1 97.75 37 CYS B C 1
ATOM 2674 O O . CYS B 1 37 ? 16.031 -20.656 -22.906 1 97.75 37 CYS B O 1
ATOM 2676 N N . ARG B 1 38 ? 15.984 -22.859 -23.234 1 96.69 38 ARG B N 1
ATOM 2677 C CA . ARG B 1 38 ? 14.898 -22.766 -24.203 1 96.69 38 ARG B CA 1
ATOM 2678 C C . ARG B 1 38 ? 13.547 -23.031 -23.547 1 96.69 38 ARG B C 1
ATOM 2680 O O . ARG B 1 38 ? 13.422 -23.922 -22.719 1 96.69 38 ARG B O 1
ATOM 2687 N N . TYR B 1 39 ? 12.594 -22.281 -23.969 1 96.44 39 TYR B N 1
ATOM 2688 C CA . TYR B 1 39 ? 11.25 -22.453 -23.422 1 96.44 39 TYR B CA 1
ATOM 2689 C C . TYR B 1 39 ? 10.648 -23.766 -23.875 1 96.44 39 TYR B C 1
ATOM 2691 O O . TYR B 1 39 ? 10.641 -24.078 -25.062 1 96.44 39 TYR B O 1
ATOM 2699 N N . LEU B 1 40 ? 10.141 -24.547 -22.938 1 95.12 40 LEU B N 1
ATOM 2700 C CA . LEU B 1 40 ? 9.477 -25.812 -23.219 1 95.12 40 LEU B CA 1
ATOM 2701 C C . LEU B 1 40 ? 7.965 -25.672 -23.094 1 95.12 40 LEU B C 1
ATOM 2703 O O . LEU B 1 40 ? 7.215 -26.422 -23.734 1 95.12 40 LEU B O 1
ATOM 2707 N N . PHE B 1 41 ? 7.602 -24.766 -22.219 1 93 41 PHE B N 1
ATOM 2708 C CA . PHE B 1 41 ? 6.191 -24.562 -21.906 1 93 41 PHE B CA 1
ATOM 2709 C C . PHE B 1 41 ? 5.945 -23.125 -21.453 1 93 41 PHE B C 1
ATOM 2711 O O . PHE B 1 41 ? 6.773 -22.547 -20.75 1 93 41 PHE B O 1
ATOM 2718 N N . ILE B 1 42 ? 4.82 -22.594 -21.844 1 93.44 42 ILE B N 1
ATOM 2719 C CA . ILE B 1 42 ? 4.277 -21.359 -21.312 1 93.44 42 ILE B CA 1
ATOM 2720 C C . ILE B 1 42 ? 2.775 -21.5 -21.078 1 93.44 42 ILE B C 1
ATOM 2722 O O . ILE B 1 42 ? 2.082 -22.141 -21.875 1 93.44 42 ILE B O 1
ATOM 2726 N N . SER B 1 43 ? 2.297 -20.984 -19.984 1 91.19 43 SER B N 1
ATOM 2727 C CA . SER B 1 43 ? 0.88 -21.141 -19.656 1 91.19 43 SER B CA 1
ATOM 2728 C C . SER B 1 43 ? 0.024 -20.156 -20.453 1 91.19 43 SER B C 1
ATOM 2730 O O . SER B 1 43 ? -1.139 -20.438 -20.75 1 91.19 43 SER B O 1
ATOM 2732 N N . ASP B 1 44 ? 0.549 -19 -20.719 1 88.19 44 ASP B N 1
ATOM 2733 C CA . ASP B 1 44 ? -0.191 -17.969 -21.422 1 88.19 44 ASP B CA 1
ATOM 2734 C C . ASP B 1 44 ? 0.737 -17.125 -22.312 1 88.19 44 ASP B C 1
ATOM 2736 O O . ASP B 1 44 ? 1.604 -16.406 -21.797 1 88.19 44 ASP B O 1
ATOM 2740 N N . VAL B 1 45 ? 0.483 -17.156 -23.531 1 86 45 VAL B N 1
ATOM 2741 C CA . VAL B 1 45 ? 1.345 -16.484 -24.5 1 86 45 VAL B CA 1
ATOM 2742 C C . VAL B 1 45 ? 1.196 -14.969 -24.359 1 86 45 VAL B C 1
ATOM 2744 O O . VAL B 1 45 ? 2.102 -14.219 -24.719 1 86 45 VAL B O 1
ATOM 2747 N N . ARG B 1 46 ? 0.148 -14.5 -23.781 1 85.06 46 ARG B N 1
ATOM 2748 C CA . ARG B 1 46 ? -0.12 -13.07 -23.656 1 85.06 46 ARG B CA 1
ATOM 2749 C C . ARG B 1 46 ? 0.866 -12.414 -22.688 1 85.06 46 ARG B C 1
ATOM 2751 O O . ARG B 1 46 ? 1.036 -11.195 -22.703 1 85.06 46 ARG B O 1
ATOM 2758 N N . THR B 1 47 ? 1.458 -13.203 -21.891 1 82.75 47 THR B N 1
ATOM 2759 C CA . THR B 1 47 ? 2.475 -12.711 -20.969 1 82.75 47 THR B CA 1
ATOM 2760 C C . THR B 1 47 ? 3.68 -12.172 -21.734 1 82.75 47 THR B C 1
ATOM 2762 O O . THR B 1 47 ? 4.352 -11.25 -21.266 1 82.75 47 THR B O 1
ATOM 2765 N N . PHE B 1 48 ? 3.912 -12.75 -22.859 1 80.75 48 PHE B N 1
ATOM 2766 C CA . PHE B 1 48 ? 5.074 -12.398 -23.672 1 80.75 48 PHE B CA 1
ATOM 2767 C C . PHE B 1 48 ? 4.703 -11.359 -24.734 1 80.75 48 PHE B C 1
ATOM 2769 O O . PHE B 1 48 ? 5.547 -10.57 -25.156 1 80.75 48 PHE B O 1
ATOM 2776 N N . PHE B 1 49 ? 3.486 -11.523 -25.109 1 81.31 49 PHE B N 1
ATOM 2777 C CA . PHE B 1 49 ? 2.959 -10.641 -26.141 1 81.31 49 PHE B CA 1
ATOM 2778 C C . PHE B 1 49 ? 1.641 -10.016 -25.688 1 81.31 49 PHE B C 1
ATOM 2780 O O . PHE B 1 49 ? 0.572 -10.414 -26.156 1 81.31 49 PHE B O 1
ATOM 2787 N N . PRO B 1 50 ? 1.73 -8.977 -24.891 1 72.81 50 PRO B N 1
ATOM 2788 C CA . PRO B 1 50 ? 0.507 -8.445 -24.281 1 72.81 50 PRO B CA 1
ATOM 2789 C C . PRO B 1 50 ? -0.444 -7.828 -25.297 1 72.81 50 PRO B C 1
ATOM 2791 O O . PRO B 1 50 ? -1.642 -7.699 -25.031 1 72.81 50 PRO B O 1
ATOM 2794 N N . TYR B 1 51 ? 0.053 -7.578 -26.453 1 72.38 51 TYR B N 1
ATOM 2795 C CA . TYR B 1 51 ? -0.799 -6.941 -27.453 1 72.38 51 TYR B CA 1
ATOM 2796 C C . TYR B 1 51 ? -1.149 -7.918 -28.562 1 72.38 51 TYR B C 1
ATOM 2798 O O . TYR B 1 51 ? -1.646 -7.516 -29.625 1 72.38 51 TYR B O 1
ATOM 2806 N N . GLY B 1 52 ? -0.956 -9.219 -28.297 1 70.75 52 GLY B N 1
ATOM 2807 C CA . GLY B 1 52 ? -1.408 -10.273 -29.172 1 70.75 52 GLY B CA 1
ATOM 2808 C C . GLY B 1 52 ? -0.562 -10.414 -30.422 1 70.75 52 GLY B C 1
ATOM 2809 O O . GLY B 1 52 ? -1.023 -10.938 -31.438 1 70.75 52 GLY B O 1
ATOM 2810 N N . GLU B 1 53 ? 0.632 -10.039 -30.438 1 75.44 53 GLU B N 1
ATOM 2811 C CA . GLU B 1 53 ? 1.466 -10 -31.625 1 75.44 53 GLU B CA 1
ATOM 2812 C C . GLU B 1 53 ? 2.182 -11.328 -31.844 1 75.44 53 GLU B C 1
ATOM 2814 O O . GLU B 1 53 ? 2.799 -11.547 -32.875 1 75.44 53 GLU B O 1
ATOM 2819 N N . GLY B 1 54 ? 1.893 -12.156 -30.906 1 82.19 54 GLY B N 1
ATOM 2820 C CA . GLY B 1 54 ? 2.666 -13.375 -31.031 1 82.19 54 GLY B CA 1
ATOM 2821 C C . GLY B 1 54 ? 1.871 -14.625 -30.688 1 82.19 54 GLY B C 1
ATOM 2822 O O . GLY B 1 54 ? 0.729 -14.531 -30.234 1 82.19 54 GLY B O 1
ATOM 2823 N N . GLN B 1 55 ? 2.496 -15.797 -31.109 1 87.69 55 GLN B N 1
ATOM 2824 C CA . GLN B 1 55 ? 1.942 -17.125 -30.828 1 87.69 55 GLN B CA 1
ATOM 2825 C C . GLN B 1 55 ? 2.912 -17.969 -30 1 87.69 55 GLN B C 1
ATOM 2827 O O . GLN B 1 55 ? 4.059 -17.562 -29.797 1 87.69 55 GLN B O 1
ATOM 2832 N N . GLU B 1 56 ? 2.322 -19.047 -29.484 1 88.69 56 GLU B N 1
ATOM 2833 C CA . GLU B 1 56 ? 3.143 -19.922 -28.656 1 88.69 56 GLU B CA 1
ATOM 2834 C C . GLU B 1 56 ? 4.402 -20.359 -29.391 1 88.69 56 GLU B C 1
ATOM 2836 O O . GLU B 1 56 ? 5.473 -20.484 -28.797 1 88.69 56 GLU B O 1
ATOM 2841 N N . GLU B 1 57 ? 4.289 -20.516 -30.688 1 87.81 57 GLU B N 1
ATOM 2842 C CA . GLU B 1 57 ? 5.391 -20.984 -31.531 1 87.81 57 GLU B CA 1
ATOM 2843 C C . GLU B 1 57 ? 6.516 -19.953 -31.594 1 87.81 57 GLU B C 1
ATOM 2845 O O . GLU B 1 57 ? 7.66 -20.297 -31.891 1 87.81 57 GLU B O 1
ATOM 2850 N N . ASP B 1 58 ? 6.137 -18.797 -31.312 1 91.06 58 ASP B N 1
ATOM 2851 C CA . ASP B 1 58 ? 7.117 -17.719 -31.344 1 91.06 58 ASP B CA 1
ATOM 2852 C C . ASP B 1 58 ? 7.992 -17.734 -30.094 1 91.06 58 ASP B C 1
ATOM 2854 O O . ASP B 1 58 ? 9.023 -17.062 -30.047 1 91.06 58 ASP B O 1
ATOM 2858 N N . VAL B 1 59 ? 7.633 -18.562 -29.109 1 93 59 VAL B N 1
ATOM 2859 C CA . VAL B 1 59 ? 8.344 -18.578 -27.828 1 93 59 VAL B CA 1
ATOM 2860 C C . VAL B 1 59 ? 8.977 -19.938 -27.609 1 93 59 VAL B C 1
ATOM 2862 O O . VAL B 1 59 ? 10.156 -20.031 -27.234 1 93 59 VAL B O 1
ATOM 2865 N N . LEU B 1 60 ? 8.227 -20.984 -27.891 1 93.38 60 LEU B N 1
ATOM 2866 C CA . LEU B 1 60 ? 8.664 -22.344 -27.594 1 93.38 60 LEU B CA 1
ATOM 2867 C C . LEU B 1 60 ? 9.891 -22.719 -28.422 1 93.38 60 LEU B C 1
ATOM 2869 O O . LEU B 1 60 ? 9.953 -22.438 -29.609 1 93.38 60 LEU B O 1
ATOM 2873 N N . GLY B 1 61 ? 10.805 -23.25 -27.75 1 93.88 61 GLY B N 1
ATOM 2874 C CA . GLY B 1 61 ? 12.031 -23.703 -28.391 1 93.88 61 GLY B CA 1
ATOM 2875 C C . GLY B 1 61 ? 13.07 -22.594 -28.516 1 93.88 61 GLY B C 1
ATOM 2876 O O . GLY B 1 61 ? 14.188 -22.844 -28.969 1 93.88 61 GLY B O 1
ATOM 2877 N N . LYS B 1 62 ? 12.75 -21.5 -28.078 1 94.94 62 LYS B N 1
ATOM 2878 C CA . LYS B 1 62 ? 13.648 -20.344 -28.203 1 94.94 62 LYS B CA 1
ATOM 2879 C C . LYS B 1 62 ? 14.141 -19.875 -26.844 1 94.94 62 LYS B C 1
ATOM 2881 O O . LYS B 1 62 ? 13.578 -20.25 -25.812 1 94.94 62 LYS B O 1
ATOM 2886 N N . THR B 1 63 ? 15.25 -19.094 -26.875 1 96.5 63 THR B N 1
ATOM 2887 C CA . THR B 1 63 ? 15.766 -18.438 -25.672 1 96.5 63 THR B CA 1
ATOM 2888 C C . THR B 1 63 ? 15.305 -16.984 -25.609 1 96.5 63 THR B C 1
ATOM 2890 O O . THR B 1 63 ? 14.758 -16.469 -26.578 1 96.5 63 THR B O 1
ATOM 2893 N N . ASP B 1 64 ? 15.539 -16.422 -24.453 1 96.19 64 ASP B N 1
ATOM 2894 C CA . ASP B 1 64 ? 15.188 -15.008 -24.297 1 96.19 64 ASP B CA 1
ATOM 2895 C C . ASP B 1 64 ? 15.93 -14.141 -25.312 1 96.19 64 ASP B C 1
ATOM 2897 O O . ASP B 1 64 ? 15.414 -13.109 -25.734 1 96.19 64 ASP B O 1
ATOM 2901 N N . LEU B 1 65 ? 17.109 -14.57 -25.703 1 95.88 65 LEU B N 1
ATOM 2902 C CA . LEU B 1 65 ? 17.922 -13.82 -26.656 1 95.88 65 LEU B CA 1
ATOM 2903 C C . LEU B 1 65 ? 17.234 -13.75 -28.016 1 95.88 65 LEU B C 1
ATOM 2905 O O . LEU B 1 65 ? 17.484 -12.82 -28.781 1 95.88 65 LEU B O 1
ATOM 2909 N N . GLU B 1 66 ? 16.344 -14.656 -28.266 1 94.38 66 GLU B N 1
ATOM 2910 C CA . GLU B 1 66 ? 15.703 -14.766 -29.578 1 94.38 66 GLU B CA 1
ATOM 2911 C C . GLU B 1 66 ? 14.312 -14.141 -29.562 1 94.38 66 GLU B C 1
ATOM 2913 O O . GLU B 1 66 ? 13.719 -13.914 -30.609 1 94.38 66 GLU B O 1
ATOM 2918 N N . ILE B 1 67 ? 13.812 -13.875 -28.438 1 91.19 67 ILE B N 1
ATOM 2919 C CA . ILE B 1 67 ? 12.406 -13.492 -28.312 1 91.19 67 ILE B CA 1
ATOM 2920 C C . ILE B 1 67 ? 12.305 -11.984 -28.125 1 91.19 67 ILE B C 1
ATOM 2922 O O . ILE B 1 67 ? 11.516 -11.32 -28.797 1 91.19 67 ILE B O 1
ATOM 2926 N N . TRP B 1 68 ? 13.148 -11.461 -27.203 1 88.06 68 TRP B N 1
ATOM 2927 C CA . TRP B 1 68 ? 12.969 -10.086 -26.781 1 88.06 68 TRP B CA 1
ATOM 2928 C C . TRP B 1 68 ? 13.75 -9.125 -27.672 1 88.06 68 TRP B C 1
ATOM 2930 O O . TRP B 1 68 ? 14.875 -9.422 -28.078 1 88.06 68 TRP B O 1
ATOM 2940 N N . SER B 1 69 ? 13.125 -7.961 -27.844 1 84.56 69 SER B N 1
ATOM 2941 C CA . SER B 1 69 ? 13.742 -6.957 -28.719 1 84.56 69 SER B CA 1
ATOM 2942 C C . SER B 1 69 ? 14.828 -6.18 -27.984 1 84.56 69 SER B C 1
ATOM 2944 O O . SER B 1 69 ? 15.844 -5.809 -28.578 1 84.56 69 SER B O 1
ATOM 2946 N N . SER B 1 70 ? 14.609 -5.887 -26.75 1 88.06 70 SER B N 1
ATOM 2947 C CA . SER B 1 70 ? 15.633 -5.219 -25.953 1 88.06 70 SER B CA 1
ATOM 2948 C C . SER B 1 70 ? 16.781 -6.156 -25.625 1 88.06 70 SER B C 1
ATOM 2950 O O . SER B 1 70 ? 16.641 -7.086 -24.828 1 88.06 70 SER B O 1
ATOM 2952 N N . GLU B 1 71 ? 17.891 -5.883 -26.156 1 92.31 71 GLU B N 1
ATOM 2953 C CA . GLU B 1 71 ? 19.062 -6.73 -25.953 1 92.31 71 GLU B CA 1
ATOM 2954 C C . GLU B 1 71 ? 19.438 -6.777 -24.469 1 92.31 71 GLU B C 1
ATOM 2956 O O . GLU B 1 71 ? 19.812 -7.832 -23.953 1 92.31 71 GLU B O 1
ATOM 2961 N N . GLU B 1 72 ? 19.375 -5.633 -23.891 1 93.12 72 GLU B N 1
ATOM 2962 C CA . GLU B 1 72 ? 19.734 -5.535 -22.484 1 93.12 72 GLU B CA 1
ATOM 2963 C C . GLU B 1 72 ? 18.828 -6.406 -21.609 1 93.12 72 GLU B C 1
ATOM 2965 O O . GLU B 1 72 ? 19.312 -7.18 -20.781 1 93.12 72 GLU B O 1
ATOM 2970 N N . GLN B 1 73 ? 17.594 -6.32 -21.828 1 91.44 73 GLN B N 1
ATOM 2971 C CA . GLN B 1 73 ? 16.641 -7.102 -21.062 1 91.44 73 GLN B CA 1
ATOM 2972 C C . GLN B 1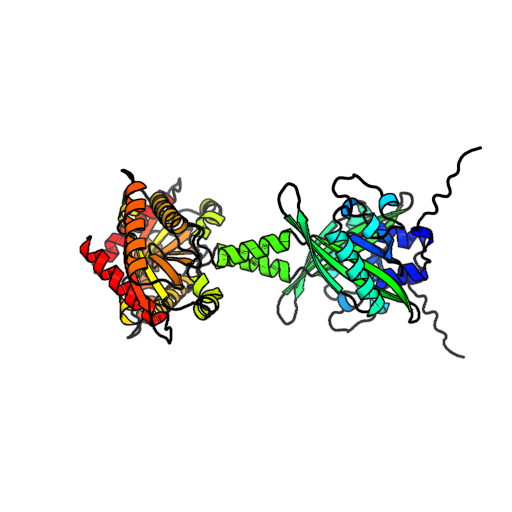 73 ? 16.766 -8.594 -21.375 1 91.44 73 GLN B C 1
ATOM 2974 O O . GLN B 1 73 ? 16.75 -9.422 -20.453 1 91.44 73 GLN B O 1
ATOM 2979 N N . ALA B 1 74 ? 16.938 -8.938 -22.672 1 94.5 74 ALA B N 1
ATOM 2980 C CA . ALA B 1 74 ? 17.094 -10.32 -23.094 1 94.5 74 ALA B CA 1
ATOM 2981 C C . ALA B 1 74 ? 18.312 -10.953 -22.438 1 94.5 74 ALA B C 1
ATOM 2983 O O . ALA B 1 74 ? 18.234 -12.062 -21.906 1 94.5 74 ALA B O 1
ATOM 2984 N N . ARG B 1 75 ? 19.359 -10.18 -22.453 1 96.25 75 ARG B N 1
ATOM 2985 C CA . ARG B 1 75 ? 20.594 -10.664 -21.859 1 96.25 75 ARG B CA 1
ATOM 2986 C C . ARG B 1 75 ? 20.453 -10.836 -20.344 1 96.25 75 ARG B C 1
ATOM 2988 O O . ARG B 1 75 ? 20.969 -11.797 -19.766 1 96.25 75 ARG B O 1
ATOM 2995 N N . PHE B 1 76 ? 19.812 -9.93 -19.781 1 96.25 76 PHE B N 1
ATOM 2996 C CA . PHE B 1 76 ? 19.609 -10.016 -18.328 1 96.25 76 PHE B CA 1
ATOM 2997 C C . PHE B 1 76 ? 18.844 -11.281 -17.969 1 96.25 76 PHE B C 1
ATOM 2999 O O . PHE B 1 76 ? 19.266 -12.031 -17.094 1 96.25 76 PHE B O 1
ATOM 3006 N N . TYR B 1 77 ? 17.688 -11.57 -18.641 1 96.5 77 TYR B N 1
ATOM 3007 C CA . TYR B 1 77 ? 16.875 -12.75 -18.359 1 96.5 77 TYR B CA 1
ATOM 3008 C C . TYR B 1 77 ? 17.672 -14.031 -18.594 1 96.5 77 TYR B C 1
ATOM 3010 O O . TYR B 1 77 ? 17.609 -14.969 -17.797 1 96.5 77 TYR B O 1
ATOM 3018 N N . TYR B 1 78 ? 18.422 -14.07 -19.656 1 97.56 78 TYR B N 1
ATOM 3019 C CA . TYR B 1 78 ? 19.234 -15.234 -20.031 1 97.56 78 TYR B CA 1
ATOM 3020 C C . TYR B 1 78 ? 20.297 -15.5 -18.969 1 97.56 78 TYR B C 1
ATOM 3022 O O . TYR B 1 78 ? 20.531 -16.641 -18.594 1 97.56 78 TYR B O 1
ATOM 3030 N N . GLU B 1 79 ? 20.891 -14.414 -18.516 1 97.56 79 GLU B N 1
ATOM 3031 C CA . GLU B 1 79 ? 21.922 -14.531 -17.5 1 97.56 79 GLU B CA 1
ATOM 3032 C C . GLU B 1 79 ? 21.344 -15.07 -16.188 1 97.56 79 GLU B C 1
ATOM 3034 O O . GLU B 1 79 ? 22.016 -15.836 -15.484 1 97.56 79 GLU B O 1
ATOM 3039 N N . GLN B 1 80 ? 20.172 -14.641 -15.875 1 97.88 80 GLN B N 1
ATOM 3040 C CA . GLN B 1 80 ? 19.516 -15.18 -14.68 1 97.88 80 GLN B CA 1
ATOM 3041 C C . GLN B 1 80 ? 19.281 -16.672 -14.82 1 97.88 80 GLN B C 1
ATOM 3043 O O . GLN B 1 80 ? 19.406 -17.422 -13.852 1 97.88 80 GLN B O 1
ATOM 3048 N N . ASP B 1 81 ? 18.906 -17.125 -16.016 1 98.38 81 ASP B N 1
ATOM 3049 C CA . ASP B 1 81 ? 18.75 -18.562 -16.266 1 98.38 81 ASP B CA 1
ATOM 3050 C C . ASP B 1 81 ? 20.062 -19.297 -16.016 1 98.38 81 ASP B C 1
ATOM 3052 O O . ASP B 1 81 ? 20.078 -20.328 -15.336 1 98.38 81 ASP B O 1
ATOM 3056 N N . GLN B 1 82 ? 21.062 -18.766 -16.578 1 98 82 GLN B N 1
ATOM 3057 C CA . GLN B 1 82 ? 22.375 -19.391 -16.453 1 98 82 GLN B CA 1
ATOM 3058 C C . GLN B 1 82 ? 22.797 -19.484 -14.984 1 98 82 GLN B C 1
ATOM 3060 O O . GLN B 1 82 ? 23.375 -20.5 -14.57 1 98 82 GLN B O 1
ATOM 3065 N N . LYS B 1 83 ? 22.5 -18.453 -14.297 1 98.06 83 LYS B N 1
ATOM 3066 C CA . LYS B 1 83 ? 22.828 -18.453 -12.875 1 98.06 83 LYS B CA 1
ATOM 3067 C C . LYS B 1 83 ? 22.094 -19.547 -12.125 1 98.06 83 LYS B C 1
ATOM 3069 O O . LYS B 1 83 ? 22.688 -20.266 -11.312 1 98.06 83 LYS B O 1
ATOM 3074 N N . VAL B 1 84 ? 20.812 -19.734 -12.375 1 98.31 84 VAL B N 1
ATOM 3075 C CA . VAL B 1 84 ? 20 -20.781 -11.75 1 98.31 84 VAL B CA 1
ATOM 3076 C C . VAL B 1 84 ? 20.578 -22.156 -12.086 1 98.31 84 VAL B C 1
ATOM 3078 O O . VAL B 1 84 ? 20.719 -23 -11.211 1 98.31 84 VAL B O 1
ATOM 3081 N N . LEU B 1 85 ? 20.953 -22.391 -13.336 1 98 85 LEU B N 1
ATOM 3082 C CA . LEU B 1 85 ? 21.484 -23.672 -13.789 1 98 85 LEU B CA 1
ATOM 3083 C C . LEU B 1 85 ? 22.859 -23.938 -13.18 1 98 85 LEU B C 1
ATOM 3085 O O . LEU B 1 85 ? 23.172 -25.078 -12.82 1 98 85 LEU B O 1
ATOM 3089 N N . ALA B 1 86 ? 23.625 -22.906 -13.031 1 97.5 86 ALA B N 1
ATOM 3090 C CA . ALA B 1 86 ? 24.984 -23.031 -12.547 1 97.5 86 ALA B CA 1
ATOM 3091 C C . ALA B 1 86 ? 25.016 -23.266 -11.039 1 97.5 86 ALA B C 1
ATOM 3093 O O . ALA B 1 86 ? 25.828 -24.062 -10.539 1 97.5 86 ALA B O 1
ATOM 3094 N N . THR B 1 87 ? 24.172 -22.641 -10.305 1 97.12 87 THR B N 1
ATOM 3095 C CA . THR B 1 87 ? 24.25 -22.656 -8.844 1 97.12 87 THR B CA 1
ATOM 3096 C C . THR B 1 87 ? 23.281 -23.688 -8.266 1 97.12 87 THR B C 1
ATOM 3098 O O . THR B 1 87 ? 23.453 -24.125 -7.125 1 97.12 87 THR B O 1
ATOM 3101 N N . GLY B 1 88 ? 22.25 -23.984 -9.047 1 97.12 88 GLY B N 1
ATOM 3102 C CA . GLY B 1 88 ? 21.188 -24.844 -8.539 1 97.12 88 GLY B CA 1
ATOM 3103 C C . GLY B 1 88 ? 20.312 -24.172 -7.508 1 97.12 88 GLY B C 1
ATOM 3104 O O . GLY B 1 88 ? 19.656 -24.844 -6.699 1 97.12 88 GLY B O 1
ATOM 3105 N N . LYS B 1 89 ? 20.406 -22.844 -7.508 1 97.12 89 LYS B N 1
ATOM 3106 C CA . LYS B 1 89 ? 19.609 -22.062 -6.574 1 97.12 89 LYS B CA 1
ATOM 3107 C C . LYS B 1 89 ? 18.625 -21.156 -7.32 1 97.12 89 LYS B C 1
ATOM 3109 O O . LYS B 1 89 ? 18.953 -20.609 -8.367 1 97.12 89 LYS B O 1
ATOM 3114 N N . GLY B 1 90 ? 17.484 -21.094 -6.766 1 97.56 90 GLY B N 1
ATOM 3115 C CA . GLY B 1 90 ? 16.469 -20.219 -7.344 1 97.56 90 GLY B CA 1
ATOM 3116 C C . GLY B 1 90 ? 16.828 -18.75 -7.258 1 97.56 90 GLY B C 1
ATOM 3117 O O . GLY B 1 90 ? 17.781 -18.375 -6.559 1 97.56 90 GLY B O 1
ATOM 3118 N N . THR B 1 91 ? 16.109 -17.922 -7.996 1 97.31 91 THR B N 1
ATOM 3119 C CA . THR B 1 91 ? 16.297 -16.469 -7.969 1 97.31 91 THR B CA 1
ATOM 3120 C C . THR B 1 91 ? 14.953 -15.758 -8.117 1 97.31 91 THR B C 1
ATOM 3122 O O . THR B 1 91 ? 13.945 -16.375 -8.469 1 97.31 91 THR B O 1
ATOM 3125 N N . SER B 1 92 ? 14.914 -14.547 -7.715 1 97.56 92 SER B N 1
ATOM 3126 C CA . SER B 1 92 ? 13.75 -13.672 -7.836 1 97.56 92 SER B CA 1
ATOM 3127 C C . SER B 1 92 ? 14.164 -12.227 -8.086 1 97.56 92 SER B C 1
ATOM 3129 O O . SER B 1 92 ? 15.133 -11.742 -7.5 1 97.56 92 SER B O 1
ATOM 3131 N N . PHE B 1 93 ? 13.477 -11.594 -9.008 1 96.81 93 PHE B N 1
ATOM 3132 C CA . PHE B 1 93 ? 13.766 -10.195 -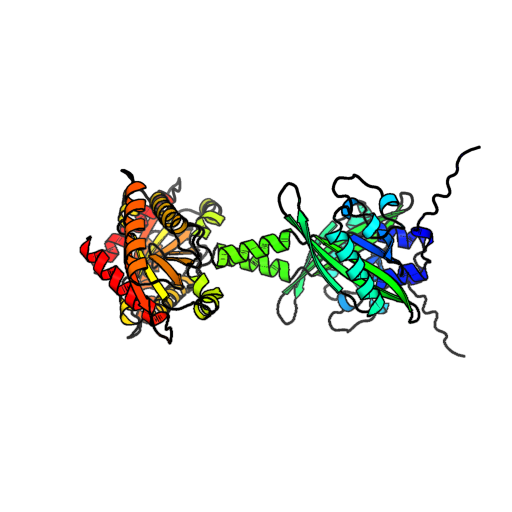9.289 1 96.81 93 PHE B CA 1
ATOM 3133 C C . PHE B 1 93 ? 12.547 -9.484 -9.859 1 96.81 93 PHE B C 1
ATOM 3135 O O . PHE B 1 93 ? 11.594 -10.141 -10.289 1 96.81 93 PHE B O 1
ATOM 3142 N N . ILE B 1 94 ? 12.555 -8.195 -9.812 1 95.62 94 ILE B N 1
ATOM 3143 C CA . ILE B 1 94 ? 11.492 -7.359 -10.352 1 95.62 94 ILE B CA 1
ATOM 3144 C C . ILE B 1 94 ? 11.977 -6.676 -11.633 1 95.62 94 ILE B C 1
ATOM 3146 O O . ILE B 1 94 ? 13.109 -6.203 -11.703 1 95.62 94 ILE B O 1
ATOM 3150 N N . THR B 1 95 ? 11.141 -6.684 -12.641 1 94.12 95 THR B N 1
ATOM 3151 C CA . THR B 1 95 ? 11.445 -5.977 -13.883 1 94.12 95 THR B CA 1
ATOM 3152 C C . THR B 1 95 ? 10.367 -4.945 -14.195 1 94.12 95 THR B C 1
ATOM 3154 O O . THR B 1 95 ? 9.203 -5.133 -13.859 1 94.12 95 THR B O 1
ATOM 3157 N N . GLU B 1 96 ? 10.828 -3.916 -14.844 1 92.75 96 GLU B N 1
ATOM 3158 C CA . GLU B 1 96 ? 9.938 -2.842 -15.266 1 92.75 96 GLU B CA 1
ATOM 3159 C C . GLU B 1 96 ? 9.695 -2.881 -16.766 1 92.75 96 GLU B C 1
ATOM 3161 O O . GLU B 1 96 ? 10.633 -3.084 -17.547 1 92.75 96 GLU B O 1
ATOM 3166 N N . VAL B 1 97 ? 8.422 -2.748 -17.141 1 88.56 97 VAL B N 1
ATOM 3167 C CA . VAL B 1 97 ? 8.047 -2.738 -18.562 1 88.56 97 VAL B CA 1
ATOM 3168 C C . VAL B 1 97 ? 7.211 -1.5 -18.859 1 88.56 97 VAL B C 1
ATOM 3170 O O . VAL B 1 97 ? 6.16 -1.288 -18.25 1 88.56 97 VAL B O 1
ATOM 3173 N N . PRO B 1 98 ? 7.707 -0.703 -19.766 1 87.06 98 PRO B N 1
ATOM 3174 C CA . PRO B 1 98 ? 6.895 0.456 -20.141 1 87.06 98 PRO B CA 1
ATOM 3175 C C . PRO B 1 98 ? 5.574 0.063 -20.797 1 87.06 98 PRO B C 1
ATOM 3177 O O . PRO B 1 98 ? 5.527 -0.898 -21.578 1 87.06 98 PRO B O 1
ATOM 3180 N N . ARG B 1 99 ? 4.5 0.608 -20.391 1 85.25 99 ARG B N 1
ATOM 3181 C CA . ARG B 1 99 ? 3.18 0.445 -20.984 1 85.25 99 ARG B CA 1
ATOM 3182 C C . ARG B 1 99 ? 2.605 1.789 -21.422 1 85.25 99 ARG B C 1
ATOM 3184 O O . ARG B 1 99 ? 3.201 2.838 -21.156 1 85.25 99 ARG B O 1
ATOM 3191 N N . GLU B 1 100 ? 1.521 1.789 -22.156 1 80.44 100 GLU B N 1
ATOM 3192 C CA . GLU B 1 100 ? 0.874 3.014 -22.625 1 80.44 100 GLU B CA 1
ATOM 3193 C C . GLU B 1 100 ? 0.432 3.883 -21.453 1 80.44 100 GLU B C 1
ATOM 3195 O O . GLU B 1 100 ? 0.526 5.109 -21.516 1 80.44 100 GLU B O 1
ATOM 3200 N N . ASP B 1 101 ? -0.012 3.266 -20.375 1 81.38 101 ASP B N 1
ATOM 3201 C CA . ASP B 1 101 ? -0.579 3.996 -19.234 1 81.38 101 ASP B CA 1
ATOM 3202 C C . ASP B 1 101 ? 0.449 4.164 -18.125 1 81.38 101 ASP B C 1
ATOM 3204 O O . ASP B 1 101 ? 0.091 4.473 -16.984 1 81.38 101 ASP B O 1
ATOM 3208 N N . GLY B 1 102 ? 1.688 3.93 -18.484 1 87.12 102 GLY B N 1
ATOM 3209 C CA . GLY B 1 102 ? 2.736 4.086 -17.484 1 87.12 102 GLY B CA 1
ATOM 3210 C C . GLY B 1 102 ? 3.717 2.928 -17.469 1 87.12 102 GLY B C 1
ATOM 3211 O O . GLY B 1 102 ? 4.156 2.459 -18.516 1 87.12 102 GLY B O 1
ATOM 3212 N N . THR B 1 103 ? 4.152 2.609 -16.281 1 91.31 103 THR B N 1
ATOM 3213 C CA . THR B 1 103 ? 5.125 1.536 -16.109 1 91.31 103 THR B CA 1
ATOM 3214 C C . THR B 1 103 ? 4.488 0.342 -15.398 1 91.31 103 THR B C 1
ATOM 3216 O O . THR B 1 103 ? 3.76 0.509 -14.422 1 91.31 103 THR B O 1
ATOM 3219 N N . ALA B 1 104 ? 4.668 -0.819 -15.961 1 92.56 104 ALA B N 1
ATOM 3220 C CA . ALA B 1 104 ? 4.258 -2.059 -15.305 1 92.56 104 ALA B CA 1
ATOM 3221 C C . ALA B 1 104 ? 5.438 -2.723 -14.594 1 92.56 104 ALA B C 1
ATOM 3223 O O . ALA B 1 104 ? 6.586 -2.574 -15.023 1 92.56 104 ALA B O 1
ATOM 3224 N N . TYR B 1 105 ? 5.133 -3.365 -13.516 1 94.06 105 TYR B N 1
ATOM 3225 C CA . TYR B 1 105 ? 6.137 -4.074 -12.734 1 94.06 105 TYR B CA 1
ATOM 3226 C C . TYR B 1 105 ? 5.816 -5.562 -12.648 1 94.06 105 TYR B C 1
ATOM 3228 O O . TYR B 1 105 ? 4.684 -5.945 -12.336 1 94.06 105 TYR B O 1
ATOM 3236 N N . TYR B 1 106 ? 6.812 -6.387 -12.93 1 94.5 106 TYR B N 1
ATOM 3237 C CA . TYR B 1 106 ? 6.633 -7.836 -12.867 1 94.5 106 TYR B CA 1
ATOM 3238 C C . TYR B 1 106 ? 7.676 -8.477 -11.969 1 94.5 106 TYR B C 1
ATOM 3240 O O . TYR B 1 106 ? 8.859 -8.148 -12.039 1 94.5 106 TYR B O 1
ATOM 3248 N N . GLN B 1 107 ? 7.18 -9.273 -11.062 1 95.69 107 GLN B N 1
ATOM 3249 C CA . GLN B 1 107 ? 8.078 -10.109 -10.281 1 95.69 107 GLN B CA 1
ATOM 3250 C C . GLN B 1 107 ? 8.312 -11.453 -10.961 1 95.69 107 GLN B C 1
ATOM 3252 O O . GLN B 1 107 ? 7.355 -12.172 -11.281 1 95.69 107 GLN B O 1
ATOM 3257 N N . ILE B 1 108 ? 9.539 -11.836 -11.211 1 97.44 108 ILE B N 1
ATOM 3258 C CA . ILE B 1 108 ? 9.883 -13.109 -11.852 1 97.44 108 ILE B CA 1
ATOM 3259 C C . ILE B 1 108 ? 10.648 -13.984 -10.867 1 97.44 108 ILE B C 1
ATOM 3261 O O . ILE B 1 108 ? 11.648 -13.555 -10.281 1 97.44 108 ILE B O 1
ATOM 3265 N N . LYS B 1 109 ? 10.117 -15.117 -10.664 1 97.62 109 LYS B N 1
ATOM 3266 C CA . LYS B 1 109 ? 10.773 -16.141 -9.852 1 97.62 109 LYS B CA 1
ATOM 3267 C C . LYS B 1 109 ? 11.18 -17.344 -10.695 1 97.62 109 LYS B C 1
ATOM 3269 O O . LYS B 1 109 ? 10.414 -17.797 -11.547 1 97.62 109 LYS B O 1
ATOM 3274 N N . LYS B 1 110 ? 12.375 -17.812 -10.5 1 98.25 110 LYS B N 1
ATOM 3275 C CA . LYS B 1 110 ? 12.883 -18.984 -11.211 1 98.25 110 LYS B CA 1
ATOM 3276 C C . LYS B 1 110 ? 13.453 -20.016 -10.234 1 98.25 110 LYS B C 1
ATOM 3278 O O . LYS B 1 110 ? 14.18 -19.656 -9.305 1 98.25 110 LYS B O 1
ATOM 3283 N N . ASN B 1 111 ? 13.047 -21.25 -10.398 1 98.19 111 ASN B N 1
ATOM 3284 C CA . ASN B 1 111 ? 13.594 -22.359 -9.625 1 98.19 111 ASN B CA 1
ATOM 3285 C C . ASN B 1 111 ? 14.242 -23.406 -10.531 1 98.19 111 ASN B C 1
ATOM 3287 O O . ASN B 1 111 ? 13.75 -23.672 -11.625 1 98.19 111 ASN B O 1
ATOM 3291 N N . PRO B 1 112 ? 15.312 -23.969 -10.023 1 98.5 112 PRO B N 1
ATOM 3292 C CA . PRO B 1 112 ? 15.82 -25.141 -10.75 1 98.5 112 PRO B CA 1
ATOM 3293 C C . PRO B 1 112 ? 14.914 -26.359 -10.609 1 98.5 112 PRO B C 1
ATOM 3295 O O . PRO B 1 112 ? 14.25 -26.531 -9.586 1 98.5 112 PRO B O 1
ATOM 3298 N N . VAL B 1 113 ? 14.852 -27.156 -11.625 1 98 113 VAL B N 1
ATOM 3299 C CA . VAL B 1 113 ? 14.117 -28.422 -11.594 1 98 113 VAL B CA 1
ATOM 3300 C C . VAL B 1 113 ? 15.094 -29.578 -11.539 1 98 113 VAL B C 1
ATOM 3302 O O . VAL B 1 113 ? 15.883 -29.781 -12.461 1 98 113 VAL B O 1
ATOM 3305 N N . VAL B 1 114 ? 15.023 -30.328 -10.461 1 97.12 114 VAL B N 1
ATOM 3306 C CA . VAL B 1 114 ? 15.992 -31.406 -10.25 1 97.12 114 VAL B CA 1
ATOM 3307 C C . VAL B 1 114 ? 15.281 -32.75 -10.281 1 97.12 114 VAL B C 1
ATOM 3309 O O . VAL B 1 114 ? 14.305 -32.969 -9.562 1 97.12 114 VAL B O 1
ATOM 3312 N N . LEU B 1 115 ? 15.633 -33.594 -11.117 1 94.5 115 LEU B N 1
ATOM 3313 C CA . LEU B 1 115 ? 15.148 -34.969 -11.234 1 94.5 115 LEU B CA 1
ATOM 3314 C C . LEU B 1 115 ? 16.297 -35.969 -11.078 1 94.5 115 LEU B C 1
ATOM 3316 O O . LEU B 1 115 ? 17.25 -35.938 -11.859 1 94.5 115 LEU B O 1
ATOM 3320 N N . GLU B 1 116 ? 16.172 -36.75 -10.094 1 93.62 116 GLU B N 1
ATOM 3321 C CA . GLU B 1 116 ? 17.188 -37.75 -9.82 1 93.62 116 GLU B CA 1
ATOM 3322 C C . GLU B 1 116 ? 18.578 -37.125 -9.68 1 93.62 116 GLU B C 1
ATOM 3324 O O . GLU B 1 116 ? 19.547 -37.594 -10.297 1 93.62 116 GLU B O 1
ATOM 3329 N N . GLY B 1 117 ? 18.641 -35.969 -9.078 1 93.56 117 GLY B N 1
ATOM 3330 C CA . GLY B 1 117 ? 19.891 -35.312 -8.711 1 93.56 117 GLY B CA 1
ATOM 3331 C C . GLY B 1 117 ? 20.453 -34.469 -9.828 1 93.56 117 GLY B C 1
ATOM 3332 O O . GLY B 1 117 ? 21.5 -33.812 -9.656 1 93.56 117 GLY B O 1
ATOM 3333 N N . LYS B 1 118 ? 19.797 -34.469 -10.945 1 95.81 118 LYS B N 1
ATOM 3334 C CA . LYS B 1 118 ? 20.266 -33.688 -12.062 1 95.81 118 LYS B CA 1
ATOM 3335 C C . LYS B 1 118 ? 19.297 -32.531 -12.383 1 95.81 118 LYS B C 1
ATOM 3337 O O . LYS B 1 118 ? 18.094 -32.719 -12.375 1 95.81 118 LYS B O 1
ATOM 3342 N N . ILE B 1 119 ? 19.906 -31.453 -12.648 1 97.81 119 ILE B N 1
ATOM 3343 C CA . ILE B 1 119 ? 19.078 -30.328 -13.078 1 97.81 119 ILE B CA 1
ATOM 3344 C C . ILE B 1 119 ? 18.594 -30.578 -14.508 1 97.81 119 ILE B C 1
ATOM 3346 O O . ILE B 1 119 ? 19.391 -30.75 -15.422 1 97.81 119 ILE B O 1
ATOM 3350 N N . ILE B 1 120 ? 17.281 -30.547 -14.711 1 96.56 120 ILE B N 1
ATOM 3351 C CA . ILE B 1 120 ? 16.734 -30.859 -16.031 1 96.56 120 ILE B CA 1
ATOM 3352 C C . ILE B 1 120 ? 16.125 -29.594 -16.656 1 96.56 120 ILE B C 1
ATOM 3354 O O . ILE B 1 120 ? 15.688 -29.625 -17.797 1 96.56 120 ILE B O 1
ATOM 3358 N N . GLY B 1 121 ? 16.078 -28.5 -15.891 1 97.88 121 GLY B N 1
ATOM 3359 C CA . GLY B 1 121 ? 15.516 -27.281 -16.438 1 97.88 121 GLY B CA 1
ATOM 3360 C C . GLY B 1 121 ? 15.227 -26.234 -15.375 1 97.88 121 GLY B C 1
ATOM 3361 O O . GLY B 1 121 ? 15.773 -26.297 -14.273 1 97.88 121 GLY B O 1
ATOM 3362 N N . ILE B 1 122 ? 14.461 -25.203 -15.812 1 98.44 122 ILE B N 1
ATOM 3363 C CA . ILE B 1 122 ? 14.047 -24.078 -14.977 1 98.44 122 ILE B CA 1
ATOM 3364 C C . ILE B 1 122 ? 12.531 -23.922 -15.055 1 98.44 122 ILE B C 1
ATOM 3366 O O . ILE B 1 122 ? 11.938 -24.016 -16.125 1 98.44 122 ILE B O 1
ATOM 3370 N N . VAL B 1 123 ? 11.953 -23.781 -13.93 1 98 123 VAL B N 1
ATOM 3371 C CA . VAL B 1 123 ? 10.555 -23.359 -13.891 1 98 123 VAL B CA 1
ATOM 3372 C C . VAL B 1 123 ? 10.461 -21.922 -13.398 1 98 123 VAL B C 1
ATOM 3374 O O . VAL B 1 123 ? 11.195 -21.516 -12.492 1 98 123 VAL B O 1
ATOM 3377 N N . GLY B 1 124 ? 9.547 -21.156 -14.039 1 97.62 124 GLY B N 1
ATOM 3378 C CA . GLY B 1 124 ? 9.414 -19.75 -13.672 1 97.62 124 GLY B CA 1
ATOM 3379 C C . GLY B 1 124 ? 7.977 -19.312 -13.492 1 97.62 124 GLY B C 1
ATOM 3380 O O . GLY B 1 124 ? 7.059 -19.953 -14.016 1 97.62 124 GLY B O 1
ATOM 3381 N N . LEU B 1 125 ? 7.871 -18.344 -12.695 1 97.38 125 LEU B N 1
ATOM 3382 C CA . LEU B 1 125 ? 6.598 -17.688 -12.445 1 97.38 125 LEU B CA 1
ATOM 3383 C C . LEU B 1 125 ? 6.711 -16.172 -12.672 1 97.38 125 LEU B C 1
ATOM 3385 O O . LEU B 1 125 ? 7.648 -15.539 -12.188 1 97.38 125 LEU B O 1
ATOM 3389 N N . ILE B 1 126 ? 5.793 -15.68 -13.445 1 96.12 126 ILE B N 1
ATOM 3390 C CA . ILE B 1 126 ? 5.73 -14.234 -13.672 1 96.12 126 ILE B CA 1
ATOM 3391 C C . ILE B 1 126 ? 4.484 -13.664 -13 1 96.12 126 ILE B C 1
ATOM 3393 O O . ILE B 1 126 ? 3.361 -14.055 -13.328 1 96.12 126 ILE B O 1
ATOM 3397 N N . GLY B 1 127 ? 4.711 -12.742 -12.086 1 93.44 127 GLY B N 1
ATOM 3398 C CA . GLY B 1 127 ? 3.602 -12.094 -11.398 1 93.44 127 GLY B CA 1
ATOM 3399 C C . GLY B 1 127 ? 3.52 -10.609 -11.68 1 93.44 127 GLY B C 1
ATOM 3400 O O . GLY B 1 127 ? 4.523 -9.898 -11.594 1 93.44 127 GLY B O 1
ATOM 3401 N N . ASP B 1 128 ? 2.316 -10.141 -12.055 1 91.56 128 ASP B N 1
ATOM 3402 C CA . ASP B 1 128 ? 2.076 -8.703 -12.188 1 91.56 128 ASP B CA 1
ATOM 3403 C C . ASP B 1 128 ? 1.886 -8.055 -10.82 1 91.56 128 ASP B C 1
ATOM 3405 O O . ASP B 1 128 ? 0.862 -8.258 -10.164 1 91.56 128 ASP B O 1
ATOM 3409 N N . ILE B 1 129 ? 2.887 -7.285 -10.477 1 91.81 129 ILE B N 1
ATOM 3410 C CA . ILE B 1 129 ? 2.807 -6.664 -9.164 1 91.81 129 ILE B CA 1
ATOM 3411 C C . ILE B 1 129 ? 2.631 -5.156 -9.312 1 91.81 129 ILE B C 1
ATOM 3413 O O . ILE B 1 129 ? 3.01 -4.387 -8.422 1 91.81 129 ILE B O 1
ATOM 3417 N N . THR B 1 130 ? 2.135 -4.711 -10.391 1 91.44 130 THR B N 1
ATOM 3418 C CA . THR B 1 130 ? 1.996 -3.295 -10.711 1 91.44 130 THR B CA 1
ATOM 3419 C C . THR B 1 130 ? 1.155 -2.58 -9.656 1 91.44 130 THR B C 1
ATOM 3421 O O . THR B 1 130 ? 1.56 -1.54 -9.133 1 91.44 130 THR B O 1
ATOM 3424 N N . GLU B 1 131 ? 0.093 -3.109 -9.336 1 86.69 131 GLU B N 1
ATOM 3425 C CA . GLU B 1 131 ? -0.803 -2.475 -8.375 1 86.69 131 GLU B CA 1
ATOM 3426 C C . GLU B 1 131 ? -0.159 -2.387 -6.992 1 86.69 131 GLU B C 1
ATOM 3428 O O . GLU B 1 131 ? -0.304 -1.378 -6.297 1 86.69 131 GLU B O 1
ATOM 3433 N N . ARG B 1 132 ? 0.503 -3.447 -6.652 1 87.31 132 ARG B N 1
ATOM 3434 C CA . ARG B 1 132 ? 1.193 -3.451 -5.363 1 87.31 132 ARG B CA 1
ATOM 3435 C C . ARG B 1 132 ? 2.225 -2.33 -5.293 1 87.31 132 ARG B C 1
ATOM 3437 O O . ARG B 1 132 ? 2.283 -1.593 -4.309 1 87.31 132 ARG B O 1
ATOM 3444 N N . VAL B 1 133 ? 3.01 -2.221 -6.316 1 89.69 133 VAL B N 1
ATOM 3445 C CA . VAL B 1 133 ? 4.055 -1.203 -6.355 1 89.69 133 VAL B CA 1
ATOM 3446 C C . VAL B 1 133 ? 3.424 0.187 -6.336 1 89.69 133 VAL B C 1
ATOM 3448 O O . VAL B 1 133 ? 3.9 1.081 -5.629 1 89.69 133 VAL B O 1
ATOM 3451 N N . ARG B 1 134 ? 2.391 0.369 -7.039 1 85.81 134 ARG B N 1
ATOM 3452 C CA . ARG B 1 134 ? 1.688 1.647 -7.074 1 85.81 134 ARG B CA 1
ATOM 3453 C C . ARG B 1 134 ? 1.144 2.008 -5.695 1 85.81 134 ARG B C 1
ATOM 3455 O O . ARG B 1 134 ? 1.26 3.154 -5.254 1 85.81 134 ARG B O 1
ATOM 3462 N N . LEU B 1 135 ? 0.611 1.063 -5.027 1 83 135 LEU B N 1
ATOM 3463 C CA . LEU B 1 135 ? 0.08 1.274 -3.688 1 83 135 LEU B CA 1
ATOM 3464 C C . LEU B 1 135 ? 1.197 1.611 -2.705 1 83 135 LEU B C 1
ATOM 3466 O O . LEU B 1 135 ? 1.03 2.475 -1.84 1 83 135 LEU B O 1
ATOM 3470 N N . GLU B 1 136 ? 2.25 0.931 -2.869 1 85.38 136 GLU B N 1
ATOM 3471 C CA . GLU B 1 136 ? 3.404 1.191 -2.016 1 85.38 136 GLU B CA 1
ATOM 3472 C C . GLU B 1 136 ? 3.922 2.615 -2.205 1 85.38 136 GLU B C 1
ATOM 3474 O O . GLU B 1 136 ? 4.207 3.312 -1.23 1 85.38 136 GLU B O 1
ATOM 3479 N N . LYS B 1 137 ? 3.998 2.979 -3.406 1 83.38 137 LYS B N 1
ATOM 3480 C CA . LYS B 1 137 ? 4.461 4.328 -3.717 1 83.38 137 LYS B CA 1
ATOM 3481 C C . LYS B 1 137 ? 3.473 5.375 -3.211 1 83.38 137 LYS B C 1
ATOM 3483 O O . LYS B 1 137 ? 3.879 6.414 -2.686 1 83.38 137 LYS B O 1
ATOM 3488 N N . GLN B 1 138 ? 2.246 5.105 -3.406 1 80 138 GLN B N 1
ATOM 3489 C CA . GLN B 1 138 ? 1.214 6.016 -2.918 1 80 138 GLN B CA 1
ATOM 3490 C C . GLN B 1 138 ? 1.251 6.125 -1.397 1 80 138 GLN B C 1
ATOM 3492 O O . GLN B 1 138 ? 1.146 7.223 -0.847 1 80 138 GLN B O 1
ATOM 3497 N N . ALA B 1 139 ? 1.388 5.047 -0.742 1 76.69 139 ALA B N 1
ATOM 3498 C CA . ALA B 1 139 ? 1.479 5.027 0.716 1 76.69 139 ALA B CA 1
ATOM 3499 C C . ALA B 1 139 ? 2.674 5.844 1.202 1 76.69 139 ALA B C 1
ATOM 3501 O O . ALA B 1 139 ? 2.561 6.605 2.164 1 76.69 139 ALA B O 1
ATOM 3502 N N . GLU B 1 140 ? 3.713 5.656 0.551 1 77.12 140 GLU B N 1
ATOM 3503 C CA . GLU B 1 140 ? 4.91 6.418 0.896 1 77.12 140 GLU B CA 1
ATOM 3504 C C . GLU B 1 140 ? 4.691 7.914 0.682 1 77.12 140 GLU B C 1
ATOM 3506 O O . GLU B 1 140 ? 5.105 8.734 1.508 1 77.12 140 GLU B O 1
ATOM 3511 N N . ASN B 1 141 ? 4.062 8.203 -0.414 1 79.56 141 ASN B N 1
ATOM 3512 C CA . ASN B 1 141 ? 3.775 9.594 -0.717 1 79.56 141 ASN B CA 1
ATOM 3513 C C . ASN B 1 141 ? 2.883 10.234 0.346 1 79.56 141 ASN B C 1
ATOM 3515 O O . ASN B 1 141 ? 3.127 11.359 0.776 1 79.56 141 ASN B O 1
ATOM 3519 N N . TRP B 1 142 ? 1.937 9.492 0.771 1 75.81 142 TRP B N 1
ATOM 3520 C CA . TRP B 1 142 ? 1.008 10 1.776 1 75.81 142 TRP B CA 1
ATOM 3521 C C . TRP B 1 142 ? 1.697 10.148 3.129 1 75.81 142 TRP B C 1
ATOM 3523 O O . TRP B 1 142 ? 1.352 11.039 3.914 1 75.81 142 TRP B O 1
ATOM 3533 N N . ALA B 1 143 ? 2.643 9.367 3.297 1 75.56 143 ALA B N 1
ATOM 3534 C CA . ALA B 1 143 ? 3.336 9.367 4.582 1 75.56 143 ALA B CA 1
ATOM 3535 C C . ALA B 1 143 ? 4.277 10.562 4.699 1 75.56 143 ALA B C 1
ATOM 3537 O O . ALA B 1 143 ? 4.48 11.102 5.789 1 75.56 143 ALA B O 1
ATOM 3538 N N . ILE B 1 144 ? 4.754 11.039 3.543 1 83 144 ILE B N 1
ATOM 3539 C CA . ILE B 1 144 ? 5.836 12 3.732 1 83 144 ILE B CA 1
ATOM 3540 C C . ILE B 1 144 ? 5.543 13.266 2.928 1 83 144 ILE B C 1
ATOM 3542 O O . ILE B 1 144 ? 6.301 14.242 2.994 1 83 144 ILE B O 1
ATOM 3546 N N . HIS B 1 145 ? 4.473 13.367 2.215 1 86.56 145 HIS B N 1
ATOM 3547 C CA . HIS B 1 145 ? 4.152 14.562 1.445 1 86.56 145 HIS B CA 1
ATOM 3548 C C . HIS B 1 145 ? 2.869 15.219 1.951 1 86.56 145 HIS B C 1
ATOM 3550 O O . HIS B 1 145 ? 1.935 14.523 2.359 1 86.56 145 HIS B O 1
ATOM 3556 N N . ASP B 1 146 ? 2.898 16.484 1.88 1 86.19 146 ASP B N 1
ATOM 3557 C CA . ASP B 1 146 ? 1.699 17.281 2.141 1 86.19 146 ASP B CA 1
ATOM 3558 C C . ASP B 1 146 ? 0.846 17.422 0.881 1 86.19 146 ASP B C 1
ATOM 3560 O O . ASP B 1 146 ? 1.248 18.078 -0.08 1 86.19 146 ASP B O 1
ATOM 3564 N N . GLU B 1 147 ? -0.317 16.766 0.902 1 78.69 147 GLU B N 1
ATOM 3565 C CA . GLU B 1 147 ? -1.17 16.656 -0.279 1 78.69 147 GLU B CA 1
ATOM 3566 C C . GLU B 1 147 ? -1.61 18.047 -0.754 1 78.69 147 GLU B C 1
ATOM 3568 O O . GLU B 1 147 ? -1.811 18.266 -1.951 1 78.69 147 GLU B O 1
ATOM 3573 N N . LEU B 1 148 ? -1.687 18.953 0.135 1 84.75 148 LEU B N 1
ATOM 3574 C CA . LEU B 1 148 ? -2.199 20.281 -0.201 1 84.75 148 LEU B CA 1
ATOM 3575 C C . LEU B 1 148 ? -1.168 21.078 -0.994 1 84.75 148 LEU B C 1
ATOM 3577 O O . LEU B 1 148 ? -1.497 21.672 -2.016 1 84.75 148 LEU B O 1
ATOM 3581 N N . THR B 1 149 ? 0.048 21.031 -0.6 1 93.19 149 THR B N 1
ATOM 3582 C CA . THR B 1 149 ? 1.042 21.938 -1.159 1 93.19 149 THR B CA 1
ATOM 3583 C C . THR B 1 149 ? 2.01 21.188 -2.07 1 93.19 149 THR B C 1
ATOM 3585 O O . THR B 1 149 ? 2.748 21.797 -2.842 1 93.19 149 THR B O 1
ATOM 3588 N N . GLY B 1 150 ? 2.07 19.906 -1.928 1 90.25 150 GLY B N 1
ATOM 3589 C CA . GLY B 1 150 ? 3.021 19.109 -2.697 1 90.25 150 GLY B CA 1
ATOM 3590 C C . GLY B 1 150 ? 4.395 19.047 -2.061 1 90.25 150 GLY B C 1
ATOM 3591 O O . GLY B 1 150 ? 5.27 18.312 -2.529 1 90.25 150 GLY B O 1
ATOM 3592 N N . LEU B 1 151 ? 4.605 19.766 -1.01 1 93.75 151 LEU B N 1
ATOM 3593 C CA . LEU B 1 151 ? 5.848 19.719 -0.251 1 93.75 151 LEU B CA 1
ATOM 3594 C C . LEU B 1 151 ? 5.887 18.484 0.644 1 93.75 151 LEU B C 1
ATOM 3596 O O . LEU B 1 151 ? 4.891 17.766 0.772 1 93.75 151 LEU B O 1
ATOM 3600 N N . TYR B 1 152 ? 7.074 18.219 1.127 1 90.38 152 TYR B N 1
ATOM 3601 C CA . TYR B 1 152 ? 7.129 17.172 2.141 1 90.38 152 TYR B CA 1
ATOM 3602 C C . TYR B 1 152 ? 6.375 17.594 3.398 1 90.38 152 TYR B C 1
ATOM 3604 O O . TYR B 1 152 ? 6.195 18.781 3.652 1 90.38 152 TYR B O 1
ATOM 3612 N N . ASN B 1 153 ? 5.867 16.594 4.055 1 85.81 153 ASN B N 1
ATOM 3613 C CA . ASN B 1 153 ? 5.254 16.891 5.344 1 85.81 153 ASN B CA 1
ATOM 3614 C C . ASN B 1 153 ? 6.242 16.688 6.492 1 85.81 153 ASN B C 1
ATOM 3616 O O . ASN B 1 153 ? 7.398 16.328 6.266 1 85.81 153 ASN B O 1
ATOM 3620 N N . ARG B 1 154 ? 5.824 16.969 7.605 1 81.31 154 ARG B N 1
ATOM 3621 C CA . ARG B 1 154 ? 6.699 16.953 8.773 1 81.31 154 ARG B CA 1
ATOM 3622 C C . ARG B 1 154 ? 7.254 15.547 9.016 1 81.31 154 ARG B C 1
ATOM 3624 O O . ARG B 1 154 ? 8.359 15.391 9.539 1 81.31 154 ARG B O 1
ATOM 3631 N N . ASN B 1 155 ? 6.516 14.594 8.609 1 79 155 ASN B N 1
ATOM 3632 C CA . ASN B 1 155 ? 6.941 13.211 8.812 1 79 155 ASN B CA 1
ATOM 3633 C C . ASN B 1 155 ? 8.211 12.891 8.031 1 79 155 ASN B C 1
ATOM 3635 O O . ASN B 1 155 ? 8.938 11.961 8.367 1 79 155 ASN B O 1
ATOM 3639 N N . TYR B 1 156 ? 8.391 13.656 7.027 1 83.75 156 TYR B N 1
ATOM 3640 C CA . TYR B 1 156 ? 9.609 13.5 6.246 1 83.75 156 TYR B CA 1
ATOM 3641 C C . TYR B 1 156 ? 10.844 13.547 7.141 1 83.75 156 TYR B C 1
ATOM 3643 O O . TYR B 1 156 ? 11.789 12.781 6.941 1 83.75 156 TYR B O 1
ATOM 3651 N N . LEU B 1 157 ? 10.773 14.391 8.094 1 77.19 157 LEU B N 1
ATOM 3652 C CA . LEU B 1 157 ? 11.906 14.562 8.992 1 77.19 157 LEU B CA 1
ATOM 3653 C C . LEU B 1 157 ? 12.141 13.312 9.836 1 77.19 157 LEU B C 1
ATOM 3655 O O . LEU B 1 157 ? 13.281 12.969 10.141 1 77.19 157 LEU B O 1
ATOM 3659 N N . LYS B 1 158 ? 11.156 12.727 10.188 1 71.12 158 LYS B N 1
ATOM 3660 C CA . LYS B 1 158 ? 11.242 11.516 11 1 71.12 158 LYS B CA 1
ATOM 3661 C C . LYS B 1 158 ? 11.727 10.328 10.164 1 71.12 158 LYS B C 1
ATOM 3663 O O . LYS B 1 158 ? 12.516 9.516 10.641 1 71.12 158 LYS B O 1
ATOM 3668 N N . VAL B 1 159 ? 11.266 10.328 8.969 1 71.31 159 VAL B N 1
ATOM 3669 C CA . VAL B 1 159 ? 11.516 9.164 8.125 1 71.31 159 VAL B CA 1
ATOM 3670 C C . VAL B 1 159 ? 12.867 9.305 7.434 1 71.31 159 VAL B C 1
ATOM 3672 O O . VAL B 1 159 ? 13.648 8.352 7.383 1 71.31 159 VAL B O 1
ATOM 3675 N N . LYS B 1 160 ? 13.102 10.383 6.863 1 71.88 160 LYS B N 1
ATOM 3676 C CA . LYS B 1 160 ? 14.273 10.57 6.012 1 71.88 160 LYS B CA 1
ATOM 3677 C C . LYS B 1 160 ? 15.211 11.625 6.594 1 71.88 160 LYS B C 1
ATOM 3679 O O . LYS B 1 160 ? 16.359 11.742 6.168 1 71.88 160 LYS B O 1
ATOM 3684 N N . GLY B 1 161 ? 14.688 12.344 7.441 1 66.88 161 GLY B N 1
ATOM 3685 C CA . GLY B 1 161 ? 15.367 13.539 7.906 1 66.88 161 GLY B CA 1
ATOM 3686 C C . GLY B 1 161 ? 16.719 13.25 8.547 1 66.88 161 GLY B C 1
ATOM 3687 O O . GLY B 1 161 ? 17.703 13.914 8.25 1 66.88 161 GLY B O 1
ATOM 3688 N N . ALA B 1 162 ? 16.609 12.211 9.305 1 62.38 162 ALA B N 1
ATOM 3689 C CA . ALA B 1 162 ? 17.859 11.891 9.992 1 62.38 162 ALA B CA 1
ATOM 3690 C C . ALA B 1 162 ? 18.953 11.516 9 1 62.38 162 ALA B C 1
ATOM 3692 O O . ALA B 1 162 ? 20.094 11.961 9.125 1 62.38 162 ALA B O 1
ATOM 3693 N N . GLU B 1 163 ? 18.594 10.773 8.078 1 66 163 GLU B N 1
ATOM 3694 C CA . GLU B 1 163 ? 19.578 10.312 7.105 1 66 163 GLU B CA 1
ATOM 3695 C C . GLU B 1 163 ? 20.047 11.453 6.199 1 66 163 GLU B C 1
ATOM 3697 O O . GLU B 1 163 ? 21.234 11.57 5.898 1 66 163 GLU B O 1
ATOM 3702 N N . GLN B 1 164 ? 19.188 12.211 5.73 1 68.56 164 GLN B N 1
ATOM 3703 C CA . GLN B 1 164 ? 19.5 13.297 4.816 1 68.56 164 GLN B CA 1
ATOM 3704 C C . GLN B 1 164 ? 20.312 14.383 5.52 1 68.56 164 GLN B C 1
ATOM 3706 O O . GLN B 1 164 ? 21.234 14.953 4.93 1 68.56 164 GLN B O 1
ATOM 3711 N N . LEU B 1 165 ? 19.938 14.562 6.738 1 64.06 165 LEU B N 1
ATOM 3712 C CA . LEU B 1 165 ? 20.641 15.602 7.48 1 64.06 165 LEU B CA 1
ATOM 3713 C C . LEU B 1 165 ? 22.016 15.117 7.922 1 64.06 165 LEU B C 1
ATOM 3715 O O . LEU B 1 165 ? 22.938 15.922 8.07 1 64.06 165 LEU B O 1
ATOM 3719 N N . LYS B 1 166 ? 22.109 13.844 8.094 1 63.72 166 LYS B N 1
ATOM 3720 C CA . LYS B 1 166 ? 23.422 13.273 8.422 1 63.72 166 LYS B CA 1
ATOM 3721 C C . LYS B 1 166 ? 24.391 13.422 7.254 1 63.72 166 LYS B C 1
ATOM 3723 O O . LYS B 1 166 ? 25.594 13.625 7.465 1 63.72 166 LYS B O 1
ATOM 3728 N N . GLY B 1 167 ? 23.875 13.406 6.078 1 70.56 167 GLY B N 1
ATOM 3729 C CA . GLY B 1 167 ? 24.719 13.516 4.902 1 70.56 167 GLY B CA 1
ATOM 3730 C C . GLY B 1 167 ? 24.844 14.938 4.391 1 70.56 167 GLY B C 1
ATOM 3731 O O . GLY B 1 167 ? 25.453 15.172 3.34 1 70.56 167 GLY B O 1
ATOM 3732 N N . ALA B 1 168 ? 24.375 15.836 5.234 1 73.88 168 ALA B N 1
ATOM 3733 C CA . ALA B 1 168 ? 24.375 17.234 4.805 1 73.88 168 ALA B CA 1
ATOM 3734 C C . ALA B 1 168 ? 25.766 17.844 4.926 1 73.88 168 ALA B C 1
ATOM 3736 O O . ALA B 1 168 ? 26.531 17.484 5.82 1 73.88 168 ALA B O 1
ATOM 3737 N N . ILE B 1 169 ? 26.109 18.656 3.967 1 83.62 169 ILE B N 1
ATOM 3738 C CA . ILE B 1 169 ? 27.406 19.328 3.904 1 83.62 169 ILE B CA 1
ATOM 3739 C C . ILE B 1 169 ? 27.297 20.719 4.516 1 83.62 169 ILE B C 1
ATOM 3741 O O . ILE B 1 169 ? 26.375 21.469 4.199 1 83.62 169 ILE B O 1
ATOM 3745 N N . MET B 1 170 ? 28.188 21.016 5.445 1 87.38 170 MET B N 1
ATOM 3746 C CA . MET B 1 170 ? 28.188 22.344 6.078 1 87.38 170 MET B CA 1
ATOM 3747 C C . MET B 1 170 ? 28.641 23.406 5.098 1 87.38 170 MET B C 1
ATOM 3749 O O . MET B 1 170 ? 29.469 23.141 4.211 1 87.38 170 MET B O 1
ATOM 3753 N N . PRO B 1 171 ? 28.172 24.703 5.191 1 91.69 171 PRO B N 1
ATOM 3754 C CA . PRO B 1 171 ? 27.203 25.188 6.168 1 91.69 171 PRO B CA 1
ATOM 3755 C C . PRO B 1 171 ? 25.781 24.719 5.867 1 91.69 171 PRO B C 1
ATOM 3757 O O . PRO B 1 171 ? 25.406 24.578 4.699 1 91.69 171 PRO B O 1
ATOM 3760 N N . ILE B 1 172 ? 25.047 24.422 6.938 1 90.44 172 ILE B N 1
ATOM 3761 C CA . ILE B 1 172 ? 23.641 24.031 6.828 1 90.44 172 ILE B CA 1
ATOM 3762 C C . ILE B 1 172 ? 22.734 25.172 7.293 1 90.44 172 ILE B C 1
ATOM 3764 O O . ILE B 1 172 ? 22.984 25.766 8.344 1 90.44 172 ILE B O 1
ATOM 3768 N N . THR B 1 173 ? 21.781 25.5 6.473 1 93.62 173 THR B N 1
ATOM 3769 C CA . THR B 1 173 ? 20.844 26.547 6.832 1 93.62 173 THR B CA 1
ATOM 3770 C C . THR B 1 173 ? 19.422 26 6.906 1 93.62 173 THR B C 1
ATOM 3772 O O . THR B 1 173 ? 19 25.25 6.027 1 93.62 173 THR B O 1
ATOM 3775 N N . ILE B 1 174 ? 18.734 26.359 7.969 1 93.31 174 ILE B N 1
ATOM 3776 C CA . ILE B 1 174 ? 17.312 26.094 8.086 1 93.31 174 ILE B CA 1
ATOM 3777 C C . ILE B 1 174 ? 16.531 27.406 8 1 93.31 174 ILE B C 1
ATOM 3779 O O . ILE B 1 174 ? 16.859 28.375 8.672 1 93.31 174 ILE B O 1
ATOM 3783 N N . ILE B 1 175 ? 15.578 27.422 7.113 1 95.81 175 ILE B N 1
ATOM 3784 C CA . ILE B 1 175 ? 14.695 28.578 6.957 1 95.81 175 ILE B CA 1
ATOM 3785 C C . ILE B 1 175 ? 13.281 28.203 7.414 1 95.81 175 ILE B C 1
ATOM 3787 O O . ILE B 1 175 ? 12.719 27.203 6.953 1 95.81 175 ILE B O 1
ATOM 3791 N N . MET B 1 176 ? 12.781 29 8.32 1 94.19 176 MET B N 1
ATOM 3792 C CA . MET B 1 176 ? 11.406 28.844 8.781 1 94.19 176 MET B CA 1
ATOM 3793 C C . MET B 1 176 ? 10.5 29.891 8.141 1 94.19 176 MET B C 1
ATOM 3795 O O . MET B 1 176 ? 10.898 31.031 7.965 1 94.19 176 MET B O 1
ATOM 3799 N N . GLY B 1 177 ? 9.273 29.453 7.766 1 94.81 177 GLY B N 1
ATOM 3800 C CA . GLY B 1 177 ? 8.289 30.375 7.223 1 94.81 177 GLY B CA 1
ATOM 3801 C C . GLY B 1 177 ? 6.91 30.188 7.828 1 94.81 177 GLY B C 1
ATOM 3802 O O . GLY B 1 177 ? 6.52 29.078 8.18 1 94.81 177 GLY B O 1
ATOM 3803 N N . ASP B 1 178 ? 6.156 31.266 7.91 1 91.88 178 ASP B N 1
ATOM 3804 C CA . ASP B 1 178 ? 4.781 31.281 8.398 1 91.88 178 ASP B CA 1
ATOM 3805 C C . ASP B 1 178 ? 3.924 32.25 7.598 1 91.88 178 ASP B C 1
ATOM 3807 O O . ASP B 1 178 ? 4.289 33.438 7.438 1 91.88 178 ASP B O 1
ATOM 3811 N N . CYS B 1 179 ? 2.785 31.781 7.242 1 92.5 179 CYS B N 1
ATOM 3812 C CA . CYS B 1 179 ? 1.906 32.656 6.461 1 92.5 179 CYS B CA 1
ATOM 3813 C C . CYS B 1 179 ? 1.218 33.688 7.352 1 92.5 179 CYS B C 1
ATOM 3815 O O . CYS B 1 179 ? 0.653 33.312 8.391 1 92.5 179 CYS B O 1
ATOM 3817 N N . ASN B 1 180 ? 1.172 34.938 7.043 1 87.75 180 ASN B N 1
ATOM 3818 C CA . ASN B 1 180 ? 0.623 36.031 7.863 1 87.75 180 ASN B CA 1
ATOM 3819 C C . ASN B 1 180 ? -0.888 36.156 7.691 1 87.75 180 ASN B C 1
ATOM 3821 O O . ASN B 1 180 ? -1.589 36.594 8.609 1 87.75 180 ASN B O 1
ATOM 3825 N N . TYR B 1 181 ? -1.47 35.75 6.648 1 84.38 181 TYR B N 1
ATOM 3826 C CA . TYR B 1 181 ? -2.855 36.125 6.387 1 84.38 181 TYR B CA 1
ATOM 3827 C C . TYR B 1 181 ? -3.732 34.875 6.227 1 84.38 181 TYR B C 1
ATOM 3829 O O . TYR B 1 181 ? -4.863 34.969 5.738 1 84.38 181 TYR B O 1
ATOM 3837 N N . LEU B 1 182 ? -3.252 33.719 6.648 1 87.06 182 LEU B N 1
ATOM 3838 C CA . LEU B 1 182 ? -4.027 32.531 6.398 1 87.06 182 LEU B CA 1
ATOM 3839 C C . LEU B 1 182 ? -5.344 32.562 7.164 1 87.06 182 LEU B C 1
ATOM 3841 O O . LEU B 1 182 ? -6.406 32.281 6.59 1 87.06 182 LEU B O 1
ATOM 3845 N N . LYS B 1 183 ? -5.27 32.844 8.43 1 78.12 183 LYS B N 1
ATOM 3846 C CA . LYS B 1 183 ? -6.488 32.875 9.234 1 78.12 183 LYS B CA 1
ATOM 3847 C C . LYS B 1 183 ? -7.477 33.906 8.703 1 78.12 183 LYS B C 1
ATOM 3849 O O . LYS B 1 183 ? -8.68 33.656 8.625 1 78.12 183 LYS B O 1
ATOM 3854 N N . ARG B 1 184 ? -7.031 35.094 8.406 1 81.12 184 ARG B N 1
ATOM 3855 C CA . ARG B 1 184 ? -7.879 36.156 7.871 1 81.12 184 ARG B CA 1
ATOM 3856 C C . ARG B 1 184 ? -8.555 35.719 6.578 1 81.12 184 ARG B C 1
ATOM 3858 O O . ARG B 1 184 ? -9.734 36 6.352 1 81.12 184 ARG B O 1
ATOM 3865 N N . VAL B 1 185 ? -7.801 35.094 5.742 1 86.88 185 VAL B N 1
ATOM 3866 C CA . VAL B 1 185 ? -8.32 34.594 4.477 1 86.88 185 VAL B CA 1
ATOM 3867 C C . VAL B 1 185 ? -9.398 33.531 4.738 1 86.88 185 VAL B C 1
ATOM 3869 O O . VAL B 1 185 ? -10.461 33.531 4.113 1 86.88 185 VAL B O 1
ATOM 3872 N N . ASN B 1 186 ? -9.102 32.594 5.637 1 78.38 186 ASN B N 1
ATOM 3873 C CA . ASN B 1 186 ? -10.078 31.578 5.996 1 78.38 186 ASN B CA 1
ATOM 3874 C C . ASN B 1 186 ? -11.383 32.188 6.504 1 78.38 186 ASN B C 1
ATOM 3876 O O . ASN B 1 186 ? -12.469 31.766 6.117 1 78.38 186 ASN B O 1
ATOM 3880 N N . ASP B 1 187 ? -11.242 33.188 7.312 1 72.38 187 ASP B N 1
ATOM 3881 C CA . ASP B 1 187 ? -12.391 33.844 7.93 1 72.38 187 ASP B CA 1
ATOM 3882 C C . ASP B 1 187 ? -13.211 34.594 6.895 1 72.38 187 ASP B C 1
ATOM 3884 O O . ASP B 1 187 ? -14.445 34.625 6.961 1 72.38 187 ASP B O 1
ATOM 3888 N N . ALA B 1 188 ? -12.531 35.219 6.02 1 77.44 188 ALA B N 1
ATOM 3889 C CA . ALA B 1 188 ? -13.18 36.094 5.051 1 77.44 188 ALA B CA 1
ATOM 3890 C C . ALA B 1 188 ? -13.789 35.281 3.902 1 77.44 188 ALA B C 1
ATOM 3892 O O . ALA B 1 188 ? -14.875 35.625 3.418 1 77.44 188 ALA B O 1
ATOM 3893 N N . TYR B 1 189 ? -13.07 34.25 3.463 1 79.81 189 TYR B N 1
ATOM 3894 C CA . TYR B 1 189 ? -13.461 33.625 2.201 1 79.81 189 TYR B CA 1
ATOM 3895 C C . TYR B 1 189 ? -13.688 32.125 2.375 1 79.81 189 TYR B C 1
ATOM 3897 O O . TYR B 1 189 ? -14.156 31.469 1.457 1 79.81 189 TYR B O 1
ATOM 3905 N N . GLY B 1 190 ? -13.406 31.656 3.492 1 72.69 190 GLY B N 1
ATOM 3906 C CA . GLY B 1 190 ? -13.578 30.234 3.734 1 72.69 190 GLY B CA 1
ATOM 3907 C C . GLY B 1 190 ? -12.281 29.453 3.613 1 72.69 190 GLY B C 1
ATOM 3908 O O . GLY B 1 190 ? -11.297 29.938 3.061 1 72.69 190 GLY B O 1
ATOM 3909 N N . HIS B 1 191 ? -12.234 28.141 4.008 1 75.25 191 HIS B N 1
ATOM 3910 C CA . HIS B 1 191 ? -11.039 27.297 4.07 1 75.25 191 HIS B CA 1
ATOM 3911 C C . HIS B 1 191 ? -10.555 26.922 2.674 1 75.25 191 HIS B C 1
ATOM 3913 O O . HIS B 1 191 ? -9.367 26.656 2.473 1 75.25 191 HIS B O 1
ATOM 3919 N N . GLU B 1 192 ? -11.469 26.891 1.829 1 80.81 192 GLU B N 1
ATOM 3920 C CA . GLU B 1 192 ? -11.055 26.594 0.461 1 80.81 192 GLU B CA 1
ATOM 3921 C C . GLU B 1 192 ? -10.055 27.625 -0.054 1 80.81 192 GLU B C 1
ATOM 3923 O O . GLU B 1 192 ? -9.117 27.281 -0.774 1 80.81 192 GLU B O 1
ATOM 3928 N N . TYR B 1 193 ? -10.297 28.844 0.3 1 85.25 193 TYR B N 1
ATOM 3929 C CA . TYR B 1 193 ? -9.391 29.906 -0.124 1 85.25 193 TYR B CA 1
ATOM 3930 C C . TYR B 1 193 ? -8.086 29.859 0.667 1 85.25 193 TYR B C 1
ATOM 3932 O O . TYR B 1 193 ? -7.023 30.188 0.144 1 85.25 193 TYR B O 1
ATOM 3940 N N . GLY B 1 194 ? -8.188 29.438 1.912 1 88.19 194 GLY B N 1
ATOM 3941 C CA . GLY B 1 194 ? -6.977 29.188 2.672 1 88.19 194 GLY B CA 1
ATOM 3942 C C . GLY B 1 194 ? -6.105 28.109 2.059 1 88.19 194 GLY B C 1
ATOM 3943 O O . GLY B 1 194 ? -4.883 28.25 1.988 1 88.19 194 GLY B O 1
ATOM 3944 N N . ASP B 1 195 ? -6.758 27.156 1.591 1 87.88 195 ASP B N 1
ATOM 3945 C CA . ASP B 1 195 ? -6.047 26.078 0.903 1 87.88 195 ASP B CA 1
ATOM 3946 C C . ASP B 1 195 ? -5.344 26.594 -0.349 1 87.88 195 ASP B C 1
ATOM 3948 O O . ASP B 1 195 ? -4.211 26.203 -0.641 1 87.88 195 ASP B O 1
ATOM 3952 N N . LEU B 1 196 ? -6.066 27.391 -1.069 1 92.44 196 LEU B N 1
ATOM 3953 C CA . LEU B 1 196 ? -5.492 27.969 -2.279 1 92.44 196 LEU B CA 1
ATOM 3954 C C . LEU B 1 196 ? -4.262 28.797 -1.95 1 92.44 196 LEU B C 1
ATOM 3956 O O . LEU B 1 196 ? -3.268 28.766 -2.682 1 92.44 196 LEU B O 1
ATOM 3960 N N . LEU B 1 197 ? -4.395 29.578 -0.875 1 94.38 197 LEU B N 1
ATOM 3961 C CA . LEU B 1 197 ? -3.266 30.375 -0.412 1 94.38 197 LEU B CA 1
ATOM 3962 C C . LEU B 1 197 ? -2.059 29.484 -0.121 1 94.38 197 LEU B C 1
ATOM 3964 O O . LEU B 1 197 ? -0.956 29.75 -0.604 1 94.38 197 LEU B O 1
ATOM 3968 N N . LEU B 1 198 ? -2.273 28.438 0.571 1 94.56 198 LEU B N 1
ATOM 3969 C CA . LEU B 1 198 ? -1.2 27.531 0.948 1 94.56 198 LEU B CA 1
ATOM 3970 C C . LEU B 1 198 ? -0.608 26.844 -0.282 1 94.56 198 LEU B C 1
ATOM 3972 O O . LEU B 1 198 ? 0.607 26.656 -0.365 1 94.56 198 LEU B O 1
ATOM 3976 N N . LYS B 1 199 ? -1.447 26.469 -1.213 1 95.19 199 LYS B N 1
ATOM 3977 C CA . LYS B 1 199 ? -0.996 25.844 -2.451 1 95.19 199 LYS B CA 1
ATOM 3978 C C . LYS B 1 199 ? -0.063 26.781 -3.227 1 95.19 199 LYS B C 1
ATOM 3980 O O . LYS B 1 199 ? 0.969 26.344 -3.74 1 95.19 199 LYS B O 1
ATOM 3985 N N . ARG B 1 200 ? -0.432 28 -3.279 1 95.88 200 ARG B N 1
ATOM 3986 C CA . ARG B 1 200 ? 0.375 28.984 -4.008 1 95.88 200 ARG B CA 1
ATOM 3987 C C . ARG B 1 200 ? 1.714 29.203 -3.316 1 95.88 200 ARG B C 1
ATOM 3989 O O . ARG B 1 200 ? 2.754 29.297 -3.975 1 95.88 200 ARG B O 1
ATOM 3996 N N . VAL B 1 201 ? 1.666 29.344 -2.025 1 96.5 201 VAL B N 1
ATOM 3997 C CA . VAL B 1 201 ? 2.9 29.5 -1.265 1 96.5 201 VAL B CA 1
ATOM 3998 C C . VAL B 1 201 ? 3.803 28.297 -1.474 1 96.5 201 VAL B C 1
ATOM 4000 O O . VAL B 1 201 ? 5 28.438 -1.729 1 96.5 201 VAL B O 1
ATOM 4003 N N . GLY B 1 202 ? 3.227 27.141 -1.365 1 96.69 202 GLY B N 1
ATOM 4004 C CA . GLY B 1 202 ? 3.979 25.922 -1.601 1 96.69 202 GLY B CA 1
ATOM 4005 C C . GLY B 1 202 ? 4.621 25.859 -2.973 1 96.69 202 GLY B C 1
ATOM 4006 O O . GLY B 1 202 ? 5.773 25.453 -3.109 1 96.69 202 GLY B O 1
ATOM 4007 N N . ARG B 1 203 ? 3.912 26.25 -3.982 1 96.38 203 ARG B N 1
ATOM 4008 C CA . ARG B 1 203 ? 4.414 26.266 -5.352 1 96.38 203 ARG B CA 1
ATOM 4009 C C . ARG B 1 203 ? 5.605 27.203 -5.484 1 96.38 203 ARG B C 1
ATOM 4011 O O . ARG B 1 203 ? 6.617 26.859 -6.098 1 96.38 203 ARG B O 1
ATOM 4018 N N . VAL B 1 204 ? 5.461 28.375 -4.918 1 97.06 204 VAL B N 1
ATOM 4019 C CA . VAL B 1 204 ? 6.531 29.359 -4.973 1 97.06 204 VAL B CA 1
ATOM 4020 C C . VAL B 1 204 ? 7.789 28.797 -4.309 1 97.06 204 VAL B C 1
ATOM 4022 O O . VAL B 1 204 ? 8.891 28.938 -4.84 1 97.06 204 VAL B O 1
ATOM 4025 N N . ILE B 1 205 ? 7.617 28.188 -3.205 1 97.38 205 ILE B N 1
ATOM 4026 C CA . ILE B 1 205 ? 8.742 27.609 -2.482 1 97.38 205 ILE B CA 1
ATOM 4027 C C . ILE B 1 205 ? 9.383 26.516 -3.32 1 97.38 205 ILE B C 1
ATOM 4029 O O . ILE B 1 205 ? 10.602 26.5 -3.51 1 97.38 205 ILE B O 1
ATOM 4033 N N . ARG B 1 206 ? 8.594 25.688 -3.855 1 95.69 206 ARG B N 1
ATOM 4034 C CA . ARG B 1 206 ? 9.078 24.547 -4.637 1 95.69 206 ARG B CA 1
ATOM 4035 C C . ARG B 1 206 ? 9.852 25.016 -5.863 1 95.69 206 ARG B C 1
ATOM 4037 O O . ARG B 1 206 ? 10.891 24.453 -6.199 1 95.69 206 ARG B O 1
ATOM 4044 N N . GLU B 1 207 ? 9.336 25.969 -6.527 1 96 207 GLU B N 1
ATOM 4045 C CA . GLU B 1 207 ? 9.914 26.469 -7.773 1 96 207 GLU B CA 1
ATOM 4046 C C . GLU B 1 207 ? 11.219 27.219 -7.523 1 96 207 GLU B C 1
ATOM 4048 O O . GLU B 1 207 ? 12 27.438 -8.453 1 96 207 GLU B O 1
ATOM 4053 N N . ASN B 1 208 ? 11.477 27.625 -6.277 1 95.75 208 ASN B N 1
ATOM 4054 C CA . ASN B 1 208 ? 12.672 28.406 -5.973 1 95.75 208 ASN B CA 1
ATOM 4055 C C . ASN B 1 208 ? 13.617 27.656 -5.047 1 95.75 208 ASN B C 1
ATOM 4057 O O . ASN B 1 208 ? 14.57 28.234 -4.523 1 95.75 208 ASN B O 1
ATOM 4061 N N . LEU B 1 209 ? 13.398 26.438 -4.848 1 93.81 209 LEU B N 1
ATOM 4062 C CA . LEU B 1 209 ? 14.195 25.625 -3.939 1 93.81 209 LEU B CA 1
ATOM 4063 C C . LEU B 1 209 ? 15.594 25.391 -4.5 1 93.81 209 LEU B C 1
ATOM 4065 O O . LEU B 1 209 ? 15.742 24.969 -5.648 1 93.81 209 LEU B O 1
ATOM 4069 N N . PRO B 1 210 ? 16.594 25.672 -3.672 1 92 210 PRO B N 1
ATOM 4070 C CA . PRO B 1 210 ? 17.953 25.375 -4.121 1 92 210 PRO B CA 1
ATOM 4071 C C . PRO B 1 210 ? 18.203 23.891 -4.297 1 92 210 PRO B C 1
ATOM 4073 O O . PRO B 1 210 ? 17.469 23.062 -3.746 1 92 210 PRO B O 1
ATOM 4076 N N . PRO B 1 211 ? 19.266 23.594 -5.078 1 87.06 211 PRO B N 1
ATOM 4077 C CA . PRO B 1 211 ? 19.625 22.188 -5.223 1 87.06 211 PRO B CA 1
ATOM 4078 C C . PRO B 1 211 ? 19.938 21.516 -3.889 1 87.06 211 PRO B C 1
ATOM 4080 O O . PRO B 1 211 ? 20.5 22.141 -2.99 1 87.06 211 PRO B O 1
ATOM 4083 N N . GLU B 1 212 ? 19.594 20.281 -3.703 1 81.94 212 GLU B N 1
ATOM 4084 C CA . GLU B 1 212 ? 19.875 19.438 -2.547 1 81.94 212 GLU B CA 1
ATOM 4085 C C . GLU B 1 212 ? 19.156 19.938 -1.302 1 81.94 212 GLU B C 1
ATOM 4087 O O . GLU B 1 212 ? 19.594 19.688 -0.177 1 81.94 212 GLU B O 1
ATOM 4092 N N . SER B 1 213 ? 18.219 20.875 -1.5 1 90 213 SER B N 1
ATOM 4093 C CA . SER B 1 213 ? 17.422 21.359 -0.385 1 90 213 SER B CA 1
ATOM 4094 C C . SER B 1 213 ? 16.062 20.672 -0.333 1 90 213 SER B C 1
ATOM 4096 O O . SER B 1 213 ? 15.625 20.078 -1.324 1 90 213 SER B O 1
ATOM 4098 N N . VAL B 1 214 ? 15.508 20.703 0.82 1 91.56 214 VAL B N 1
ATOM 4099 C CA . VAL B 1 214 ? 14.188 20.109 1.01 1 91.56 214 VAL B CA 1
ATOM 4100 C C . VAL B 1 214 ? 13.242 21.125 1.651 1 91.56 214 VAL B C 1
ATOM 4102 O O . VAL B 1 214 ? 13.656 21.906 2.504 1 91.56 214 VAL B O 1
ATOM 4105 N N . ALA B 1 215 ? 12.047 21.141 1.213 1 95.06 215 ALA B N 1
ATOM 4106 C CA . ALA B 1 215 ? 11.023 22 1.781 1 95.06 215 ALA B CA 1
ATOM 4107 C C . ALA B 1 215 ? 9.859 21.203 2.344 1 95.06 215 ALA B C 1
ATOM 4109 O O . ALA B 1 215 ? 9.438 20.203 1.743 1 95.06 215 ALA B O 1
ATOM 4110 N N . LEU B 1 216 ? 9.453 21.609 3.469 1 93.62 216 LEU B N 1
ATOM 4111 C CA . LEU B 1 216 ? 8.391 20.922 4.188 1 93.62 216 LEU B CA 1
ATOM 4112 C C . LEU B 1 216 ? 7.281 21.891 4.586 1 93.62 216 LEU B C 1
ATOM 4114 O O . LEU B 1 216 ? 7.555 23.047 4.902 1 93.62 216 LEU B O 1
ATOM 4118 N N . ARG B 1 217 ? 6.059 21.391 4.566 1 91.69 217 ARG B N 1
ATOM 4119 C CA . ARG B 1 217 ? 5.008 22.016 5.367 1 91.69 217 ARG B CA 1
ATOM 4120 C C . ARG B 1 217 ? 4.883 21.344 6.73 1 91.69 217 ARG B C 1
ATOM 4122 O O . ARG B 1 217 ? 4.531 20.156 6.812 1 91.69 217 ARG B O 1
ATOM 4129 N N . MET B 1 218 ? 5.195 22.047 7.711 1 82 218 MET B N 1
ATOM 4130 C CA . MET B 1 218 ? 5.234 21.516 9.07 1 82 218 MET B CA 1
ATOM 4131 C C . MET B 1 218 ? 3.826 21.312 9.617 1 82 218 MET B C 1
ATOM 4133 O O . MET B 1 218 ? 3.6 20.453 10.461 1 82 218 MET B O 1
ATOM 4137 N N . GLY B 1 219 ? 2.924 22.047 9.211 1 76.12 219 GLY B N 1
ATOM 4138 C CA . GLY B 1 219 ? 1.533 22.047 9.633 1 76.12 219 GLY B CA 1
ATOM 4139 C C . GLY B 1 219 ? 0.89 23.422 9.602 1 76.12 219 GLY B C 1
ATOM 4140 O O . GLY B 1 219 ? 1.557 24.422 9.836 1 76.12 219 GLY B O 1
ATOM 4141 N N . GLY B 1 220 ? -0.342 23.406 9.32 1 80.19 220 GLY B N 1
ATOM 4142 C CA . GLY B 1 220 ? -1.027 24.688 9.258 1 80.19 220 GLY B CA 1
ATOM 4143 C C . GLY B 1 220 ? -0.446 25.625 8.219 1 80.19 220 GLY B C 1
ATOM 4144 O O . GLY B 1 220 ? -0.453 25.328 7.023 1 80.19 220 GLY B O 1
ATOM 4145 N N . ASP B 1 221 ? 0.128 26.734 8.742 1 88.62 221 ASP B N 1
ATOM 4146 C CA . ASP B 1 221 ? 0.672 27.781 7.887 1 88.62 221 ASP B CA 1
ATOM 4147 C C . ASP B 1 221 ? 2.193 27.859 8 1 88.62 221 ASP B C 1
ATOM 4149 O O . ASP B 1 221 ? 2.807 28.844 7.586 1 88.62 221 ASP B O 1
ATOM 4153 N N . GLU B 1 222 ? 2.754 26.781 8.516 1 89.75 222 GLU B N 1
ATOM 4154 C CA . GLU B 1 222 ? 4.188 26.797 8.781 1 89.75 222 GLU B CA 1
ATOM 4155 C C . GLU B 1 222 ? 4.949 25.953 7.766 1 89.75 222 GLU B C 1
ATOM 4157 O O . GLU B 1 222 ? 4.492 24.875 7.375 1 89.75 222 GLU B O 1
ATOM 4162 N N . PHE B 1 223 ? 6.082 26.5 7.316 1 94.56 223 PHE B N 1
ATOM 4163 C CA . PHE B 1 223 ? 6.949 25.844 6.344 1 94.56 223 PHE B CA 1
ATOM 4164 C C . PHE B 1 223 ? 8.391 25.797 6.844 1 94.56 223 PHE B C 1
ATOM 4166 O O . PHE B 1 223 ? 8.789 26.625 7.664 1 94.56 223 PHE B O 1
ATOM 4173 N N . LEU B 1 224 ? 9.133 24.844 6.387 1 93.5 224 LEU B N 1
ATOM 4174 C CA . LEU B 1 224 ? 10.547 24.688 6.688 1 93.5 224 LEU B CA 1
ATOM 4175 C C . LEU B 1 224 ? 11.336 24.328 5.43 1 93.5 224 LEU B C 1
ATOM 4177 O O . LEU B 1 224 ? 10.898 23.5 4.629 1 93.5 224 LEU B O 1
ATOM 4181 N N . ILE B 1 225 ? 12.414 25.016 5.223 1 94.69 225 ILE B N 1
ATOM 4182 C CA . ILE B 1 225 ? 13.352 24.703 4.148 1 94.69 225 ILE B CA 1
ATOM 4183 C C . ILE B 1 225 ? 14.719 24.359 4.738 1 94.69 225 ILE B C 1
ATOM 4185 O O . ILE B 1 225 ? 15.297 25.156 5.484 1 94.69 225 ILE B O 1
ATOM 4189 N N . ALA B 1 226 ? 15.188 23.25 4.434 1 91.81 226 ALA B N 1
ATOM 4190 C CA . ALA B 1 226 ? 16.516 22.828 4.852 1 91.81 226 ALA B CA 1
ATOM 4191 C C . ALA B 1 226 ? 17.484 22.828 3.672 1 91.81 226 ALA B C 1
ATOM 4193 O O . ALA B 1 226 ? 17.281 22.109 2.684 1 91.81 226 ALA B O 1
ATOM 4194 N N . CYS B 1 227 ? 18.516 23.547 3.844 1 91.62 227 CYS B N 1
ATOM 4195 C CA . CYS B 1 227 ? 19.484 23.703 2.764 1 91.62 227 CYS B CA 1
ATOM 4196 C C . CYS B 1 227 ? 20.844 23.203 3.184 1 91.62 227 CYS B C 1
ATOM 4198 O O . CYS B 1 227 ? 21.359 23.578 4.234 1 91.62 227 CYS B O 1
ATOM 4200 N N . SER B 1 228 ? 21.344 22.375 2.305 1 88.31 228 SER B N 1
ATOM 4201 C CA . SER B 1 228 ? 22.703 21.875 2.482 1 88.31 228 SER B CA 1
ATOM 4202 C C . SER B 1 228 ? 23.719 22.703 1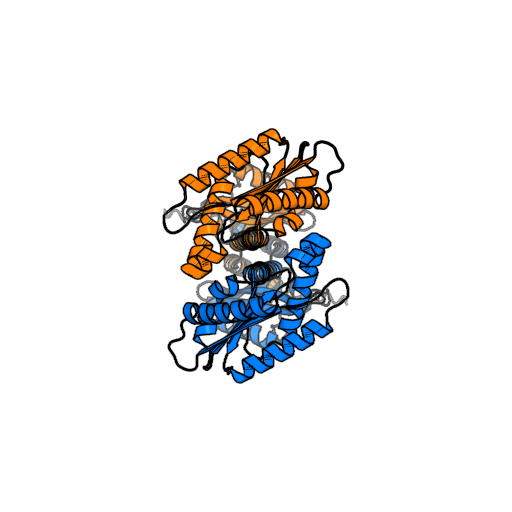.693 1 88.31 228 SER B C 1
ATOM 4204 O O . SER B 1 228 ? 23.422 23.156 0.583 1 88.31 228 SER B O 1
ATOM 4206 N N . HIS B 1 229 ? 24.953 22.875 2.248 1 89.25 229 HIS B N 1
ATOM 4207 C CA . HIS B 1 229 ? 25.984 23.688 1.622 1 89.25 229 HIS B CA 1
ATOM 4208 C C . HIS B 1 229 ? 25.438 25.062 1.234 1 89.25 229 HIS B C 1
ATOM 4210 O O . HIS B 1 229 ? 25.547 25.469 0.077 1 89.25 229 HIS B O 1
ATOM 4216 N N . PHE B 1 230 ? 24.828 25.641 2.264 1 92.25 230 PHE B N 1
ATOM 4217 C CA . PHE B 1 230 ? 24.094 26.875 2.033 1 92.25 230 PHE B CA 1
ATOM 4218 C C . PHE B 1 230 ? 24.406 27.906 3.117 1 92.25 230 PHE B C 1
ATOM 4220 O O . PHE B 1 230 ? 24.109 27.688 4.293 1 92.25 230 PHE B O 1
ATOM 4227 N N . SER B 1 231 ? 24.969 29.078 2.768 1 93.94 231 SER B N 1
ATOM 4228 C CA . SER B 1 231 ? 25.469 30.078 3.709 1 93.94 231 SER B CA 1
ATOM 4229 C C . SER B 1 231 ? 24.344 31.016 4.145 1 93.94 231 SER B C 1
ATOM 4231 O O . SER B 1 231 ? 23.25 31 3.572 1 93.94 231 SER B O 1
ATOM 4233 N N . ALA B 1 232 ? 24.656 31.812 5.16 1 95.56 232 ALA B N 1
ATOM 4234 C CA . ALA B 1 232 ? 23.719 32.812 5.641 1 95.56 232 ALA B CA 1
ATOM 4235 C C . ALA B 1 232 ? 23.391 33.844 4.543 1 95.56 232 ALA B C 1
ATOM 4237 O O . ALA B 1 232 ? 22.25 34.281 4.418 1 95.56 232 ALA B O 1
ATOM 4238 N N . GLU B 1 233 ? 24.391 34.188 3.783 1 96.38 233 GLU B N 1
ATOM 4239 C CA . GLU B 1 233 ? 24.188 35.125 2.684 1 96.38 233 GLU B CA 1
ATOM 4240 C C . GLU B 1 233 ? 23.234 34.562 1.633 1 96.38 233 GLU B C 1
ATOM 4242 O O . GLU B 1 233 ? 22.375 35.281 1.119 1 96.38 233 GLU B O 1
ATOM 4247 N N . GLU B 1 234 ? 23.422 33.344 1.334 1 95.94 234 GLU B N 1
ATOM 4248 C CA . GLU B 1 234 ? 22.562 32.688 0.368 1 95.94 234 GLU B CA 1
ATOM 4249 C C . GLU B 1 234 ? 21.125 32.594 0.887 1 95.94 234 GLU B C 1
ATOM 4251 O O . GLU B 1 234 ? 20.172 32.688 0.113 1 95.94 234 GLU B O 1
ATOM 4256 N N . ALA B 1 235 ? 21 32.375 2.158 1 96.12 235 ALA B N 1
ATOM 4257 C CA . ALA B 1 235 ? 19.688 32.344 2.781 1 96.12 235 ALA B CA 1
ATOM 4258 C C . ALA B 1 235 ? 18.953 33.656 2.623 1 96.12 235 ALA B C 1
ATOM 4260 O O . ALA B 1 235 ? 17.75 33.688 2.301 1 96.12 235 ALA B O 1
ATOM 4261 N N . GLU B 1 236 ? 19.656 34.719 2.855 1 96.5 236 GLU B N 1
ATOM 4262 C CA . GLU B 1 236 ? 19.062 36.031 2.715 1 96.5 236 GLU B CA 1
ATOM 4263 C C . GLU B 1 236 ? 18.609 36.312 1.279 1 96.5 236 GLU B C 1
ATOM 4265 O O . GLU B 1 236 ? 17.531 36.844 1.052 1 96.5 236 GLU B O 1
ATOM 4270 N N . GLN B 1 237 ? 19.438 35.875 0.41 1 97.12 237 GLN B N 1
ATOM 4271 C CA . GLN B 1 237 ? 19.094 36.031 -1.001 1 97.12 237 GLN B CA 1
ATOM 4272 C C . GLN B 1 237 ? 17.875 35.219 -1.37 1 97.12 237 GLN B C 1
ATOM 4274 O O . GLN B 1 237 ? 17 35.688 -2.115 1 97.12 237 GLN B O 1
ATOM 4279 N N . LEU B 1 238 ? 17.875 34 -0.921 1 96.81 238 LEU B N 1
ATOM 4280 C CA . LEU B 1 238 ? 16.719 33.156 -1.198 1 96.81 238 LEU B CA 1
ATOM 4281 C C . LEU B 1 238 ? 15.445 33.75 -0.624 1 96.81 238 LEU B C 1
ATOM 4283 O O . LEU B 1 238 ? 14.406 33.781 -1.29 1 96.81 238 LEU B O 1
ATOM 4287 N N . ILE B 1 239 ? 15.469 34.25 0.564 1 96.81 239 ILE B N 1
ATOM 4288 C CA . ILE B 1 239 ? 14.312 34.812 1.238 1 96.81 239 ILE B CA 1
ATOM 4289 C C . ILE B 1 239 ? 13.82 36.031 0.46 1 96.81 239 ILE B C 1
ATOM 4291 O O . ILE B 1 239 ? 12.609 36.219 0.273 1 96.81 239 ILE B O 1
ATOM 4295 N N . GLU B 1 240 ? 14.742 36.812 0.037 1 96.75 240 GLU B N 1
ATOM 4296 C CA . GLU B 1 240 ? 14.383 37.969 -0.774 1 96.75 240 GLU B CA 1
ATOM 4297 C C . GLU B 1 240 ? 13.688 37.531 -2.064 1 96.75 240 GLU B C 1
ATOM 4299 O O . GLU B 1 240 ? 12.695 38.156 -2.465 1 96.75 240 GLU B O 1
ATOM 4304 N N . ARG B 1 241 ? 14.234 36.562 -2.68 1 97.19 241 ARG B N 1
ATOM 4305 C CA . ARG B 1 241 ? 13.625 36.062 -3.898 1 97.19 241 ARG B CA 1
ATOM 4306 C C . ARG B 1 241 ? 12.219 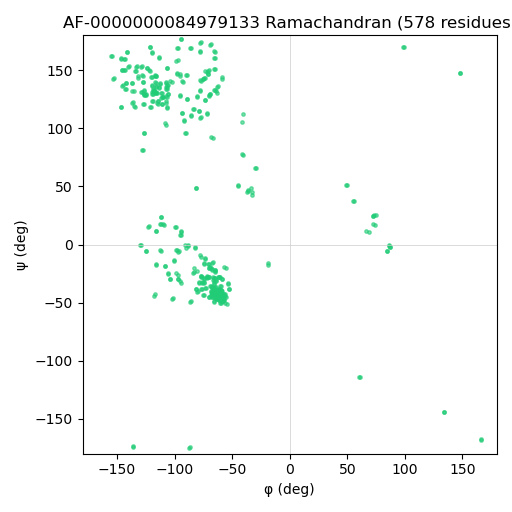35.531 -3.627 1 97.19 241 ARG B C 1
ATOM 4308 O O . ARG B 1 241 ? 11.305 35.75 -4.414 1 97.19 241 ARG B O 1
ATOM 4315 N N . LEU B 1 242 ? 12.086 34.812 -2.568 1 97.25 242 LEU B N 1
ATOM 4316 C CA . LEU B 1 242 ? 10.781 34.281 -2.201 1 97.25 242 LEU B CA 1
ATOM 4317 C C . LEU B 1 242 ? 9.773 35.406 -1.954 1 97.25 242 LEU B C 1
ATOM 4319 O O . LEU B 1 242 ? 8.633 35.312 -2.422 1 97.25 242 LEU B O 1
ATOM 4323 N N . HIS B 1 243 ? 10.18 36.406 -1.252 1 96.31 243 HIS B N 1
ATOM 4324 C CA . HIS B 1 243 ? 9.305 37.531 -1.016 1 96.31 243 HIS B CA 1
ATOM 4325 C C . HIS B 1 243 ? 8.852 38.156 -2.33 1 96.31 243 HIS B C 1
ATOM 4327 O O . HIS B 1 243 ? 7.672 38.5 -2.486 1 96.31 243 HIS B O 1
ATOM 4333 N N . GLY B 1 244 ? 9.812 38.312 -3.174 1 96.69 244 GLY B N 1
ATOM 4334 C CA . GLY B 1 244 ? 9.492 38.906 -4.477 1 96.69 244 GLY B CA 1
ATOM 4335 C C . GLY B 1 244 ? 8.492 38.062 -5.258 1 96.69 244 GLY B C 1
ATOM 4336 O O . GLY B 1 244 ? 7.531 38.594 -5.809 1 96.69 244 GLY B O 1
ATOM 4337 N N . GLU B 1 245 ? 8.703 36.781 -5.344 1 97.12 245 GLU B N 1
ATOM 4338 C CA . GLU B 1 245 ? 7.828 35.906 -6.094 1 97.12 245 GLU B CA 1
ATOM 4339 C C . GLU B 1 245 ? 6.445 35.812 -5.457 1 97.12 245 GLU B C 1
ATOM 4341 O O . GLU B 1 245 ? 5.438 35.719 -6.16 1 97.12 245 GLU B O 1
ATOM 4346 N N . LEU B 1 246 ? 6.395 35.812 -4.18 1 96.56 246 LEU B N 1
ATOM 4347 C CA . LEU B 1 246 ? 5.117 35.781 -3.475 1 96.56 246 LEU B CA 1
ATOM 4348 C C . LEU B 1 246 ? 4.312 37.031 -3.775 1 96.56 246 LEU B C 1
ATOM 4350 O O . LEU B 1 246 ? 3.104 36.969 -4.012 1 96.56 246 LEU B O 1
ATOM 4354 N N . ALA B 1 247 ? 4.969 38.156 -3.766 1 95.19 247 ALA B N 1
ATOM 4355 C CA . ALA B 1 247 ? 4.312 39.406 -4.09 1 95.19 247 ALA B CA 1
ATOM 4356 C C . ALA B 1 247 ? 3.762 39.406 -5.512 1 95.19 247 ALA B C 1
ATOM 4358 O O . ALA B 1 247 ? 2.652 39.875 -5.762 1 95.19 247 ALA B O 1
ATOM 4359 N N . ARG B 1 248 ? 4.516 38.844 -6.398 1 95.5 248 ARG B N 1
ATOM 4360 C CA . ARG B 1 248 ? 4.121 38.781 -7.801 1 95.5 248 ARG B CA 1
ATOM 4361 C C . ARG B 1 248 ? 2.9 37.906 -7.988 1 95.5 248 ARG B C 1
ATOM 4363 O O . ARG B 1 248 ? 2.07 38.156 -8.867 1 95.5 248 ARG B O 1
ATOM 4370 N N . GLN B 1 249 ? 2.822 36.875 -7.176 1 94.38 249 GLN B N 1
ATOM 4371 C CA . GLN B 1 249 ? 1.75 35.906 -7.328 1 94.38 249 GLN B CA 1
ATOM 4372 C C . GLN B 1 249 ? 0.538 36.281 -6.48 1 94.38 249 GLN B C 1
ATOM 4374 O O . GLN B 1 249 ? -0.458 35.562 -6.453 1 94.38 249 GLN B O 1
ATOM 4379 N N . SER B 1 250 ? 0.644 37.344 -5.785 1 93.44 250 SER B N 1
ATOM 4380 C CA . SER B 1 250 ? -0.48 37.844 -5.004 1 93.44 250 SER B CA 1
ATOM 4381 C C . SER B 1 250 ? -1.543 38.469 -5.91 1 93.44 250 SER B C 1
ATOM 4383 O O . SER B 1 250 ? -1.239 38.906 -7.016 1 93.44 250 SER B O 1
ATOM 4385 N N . ASP B 1 251 ? -2.775 38.375 -5.461 1 90.88 251 ASP B N 1
ATOM 4386 C CA . ASP B 1 251 ? -3.863 39.062 -6.137 1 90.88 251 ASP B CA 1
ATOM 4387 C C . ASP B 1 251 ? -4.797 39.75 -5.133 1 90.88 251 ASP B C 1
ATOM 4389 O O . ASP B 1 251 ? -4.477 39.812 -3.945 1 90.88 251 ASP B O 1
ATOM 4393 N N . ASP B 1 252 ? -5.914 40.312 -5.559 1 82.81 252 ASP B N 1
ATOM 4394 C CA . ASP B 1 252 ? -6.797 41.156 -4.73 1 82.81 252 ASP B CA 1
ATOM 4395 C C . ASP B 1 252 ? -7.445 40.312 -3.631 1 82.81 252 ASP B C 1
ATOM 4397 O O . ASP B 1 252 ? -7.738 40.812 -2.547 1 82.81 252 ASP B O 1
ATOM 4401 N N . ARG B 1 253 ? -7.598 39.031 -3.924 1 83.19 253 ARG B N 1
ATOM 4402 C CA . ARG B 1 253 ? -8.305 38.188 -2.965 1 83.19 253 ARG B CA 1
ATOM 4403 C C . ARG B 1 253 ? -7.32 37.438 -2.076 1 83.19 253 ARG B C 1
ATOM 4405 O O . ARG B 1 253 ? -7.613 37.156 -0.912 1 83.19 253 ARG B O 1
ATOM 4412 N N . LEU B 1 254 ? -6.203 37.188 -2.668 1 90.56 254 LEU B N 1
ATOM 4413 C CA . LEU B 1 254 ? -5.227 36.375 -1.959 1 90.56 254 LEU B CA 1
ATOM 4414 C C . LEU B 1 254 ? -3.875 37.062 -1.896 1 90.56 254 LEU B C 1
ATOM 4416 O O . LEU B 1 254 ? -3.074 36.969 -2.83 1 90.56 254 LEU B O 1
ATOM 4420 N N . LYS B 1 255 ? -3.678 37.719 -0.78 1 91.06 255 LYS B N 1
ATOM 4421 C CA . LYS B 1 255 ? -2.361 38.281 -0.529 1 91.06 255 LYS B CA 1
ATOM 4422 C C . LYS B 1 255 ? -1.409 37.25 0.063 1 91.06 255 LYS B C 1
ATOM 4424 O O . LYS B 1 255 ? -1.665 36.719 1.14 1 91.06 255 LYS B O 1
ATOM 4429 N N . LEU B 1 256 ? -0.366 36.969 -0.684 1 94.5 256 LEU B N 1
ATOM 4430 C CA . LEU B 1 256 ? 0.634 36 -0.233 1 94.5 256 LEU B CA 1
ATOM 4431 C C . LEU B 1 256 ? 1.761 36.719 0.52 1 94.5 256 LEU B C 1
ATOM 4433 O O . LEU B 1 256 ? 2.555 37.438 -0.08 1 94.5 256 LEU B O 1
ATOM 4437 N N . ASP B 1 257 ? 1.766 36.562 1.749 1 93.38 257 ASP B N 1
ATOM 4438 C CA . ASP B 1 257 ? 2.785 37.156 2.611 1 93.38 257 ASP B CA 1
ATOM 4439 C C . ASP B 1 257 ? 3.264 36.156 3.66 1 93.38 257 ASP B C 1
ATOM 4441 O O . ASP B 1 257 ? 2.453 35.562 4.387 1 93.38 257 ASP B O 1
ATOM 4445 N N . VAL B 1 258 ? 4.566 35.906 3.625 1 95.5 258 VAL B N 1
ATOM 4446 C CA . VAL B 1 258 ? 5.152 34.906 4.523 1 95.5 258 VAL B CA 1
ATOM 4447 C C . VAL B 1 258 ? 6.285 35.562 5.324 1 95.5 258 VAL B C 1
ATOM 4449 O O . VAL B 1 258 ? 7.137 36.25 4.766 1 95.5 258 VAL B O 1
ATOM 4452 N N . ALA B 1 259 ? 6.25 35.406 6.602 1 95.56 259 ALA B N 1
ATOM 4453 C CA . ALA B 1 259 ? 7.387 35.75 7.445 1 95.56 259 ALA B CA 1
ATOM 4454 C C . ALA B 1 259 ? 8.453 34.656 7.438 1 95.56 259 ALA B C 1
ATOM 4456 O O . ALA B 1 259 ? 8.141 33.5 7.664 1 95.56 259 ALA B O 1
ATOM 4457 N N . PHE B 1 260 ? 9.688 35.094 7.148 1 96.12 260 PHE B N 1
ATOM 4458 C CA . PHE B 1 260 ? 10.766 34.125 7.113 1 96.12 260 PHE B CA 1
ATOM 4459 C C . PHE B 1 260 ? 11.812 34.438 8.18 1 96.12 260 PHE B C 1
ATOM 4461 O O . PHE B 1 260 ? 12.031 35.594 8.531 1 96.12 260 PHE B O 1
ATOM 4468 N N . GLY B 1 261 ? 12.367 33.406 8.703 1 95.69 261 GLY B N 1
ATOM 4469 C CA . GLY B 1 261 ? 13.555 33.406 9.547 1 95.69 261 GLY B CA 1
ATOM 4470 C C . GLY B 1 261 ? 14.5 32.25 9.258 1 95.69 261 GLY B C 1
ATOM 4471 O O . GLY B 1 261 ? 14.102 31.234 8.695 1 95.69 261 GLY B O 1
ATOM 4472 N N . TYR B 1 262 ? 15.812 32.5 9.562 1 95.81 262 TYR B N 1
ATOM 4473 C CA . TYR B 1 262 ? 16.75 31.422 9.25 1 95.81 262 TYR B CA 1
ATOM 4474 C C . TYR B 1 262 ? 17.875 31.375 10.258 1 95.81 262 TYR B C 1
ATOM 4476 O O . TYR B 1 262 ? 18.062 32.312 11.039 1 95.81 262 TYR B O 1
ATOM 4484 N N . HIS B 1 263 ? 18.516 30.203 10.297 1 95.12 263 HIS B N 1
ATOM 4485 C CA . HIS B 1 263 ? 19.734 30.016 11.062 1 95.12 263 HIS B CA 1
ATOM 4486 C C . HIS B 1 263 ? 20.719 29.109 10.32 1 95.12 263 HIS B C 1
ATOM 4488 O O . HIS B 1 263 ? 20.312 28.125 9.703 1 95.12 263 HIS B O 1
ATOM 4494 N N . THR B 1 264 ? 21.969 29.516 10.398 1 94.75 264 THR B N 1
ATOM 4495 C CA . THR B 1 264 ? 23.016 28.781 9.695 1 94.75 264 THR B CA 1
ATOM 4496 C C . THR B 1 264 ? 24.031 28.219 10.688 1 94.75 264 THR B C 1
ATOM 4498 O O . THR B 1 264 ? 24.453 28.906 11.617 1 94.75 264 THR B O 1
ATOM 4501 N N . VAL B 1 265 ? 24.281 26.953 10.453 1 91.88 265 VAL B N 1
ATOM 4502 C CA . VAL B 1 265 ? 25.344 26.312 11.219 1 91.88 265 VAL B CA 1
ATOM 4503 C C . VAL B 1 265 ? 26.562 26.078 10.32 1 91.88 265 VAL B C 1
ATOM 4505 O O . VAL B 1 265 ? 26.438 25.5 9.242 1 91.88 265 VAL B O 1
ATOM 4508 N N . THR B 1 266 ? 27.703 26.547 10.805 1 90.62 266 THR B N 1
ATOM 4509 C CA . THR B 1 266 ? 28.891 26.469 9.969 1 90.62 266 THR B CA 1
ATOM 4510 C C . THR B 1 266 ? 29.828 25.375 10.445 1 90.62 266 THR B C 1
ATOM 4512 O O . THR B 1 266 ? 30.719 24.953 9.711 1 90.62 266 THR B O 1
ATOM 4515 N N . GLU B 1 267 ? 29.703 25.062 11.695 1 83.56 267 GLU B N 1
ATOM 4516 C CA . GLU B 1 267 ? 30.562 24.031 12.25 1 83.56 267 GLU B CA 1
ATOM 4517 C C . GLU B 1 267 ? 29.766 23.016 13.055 1 83.56 267 GLU B C 1
ATOM 4519 O O . GLU B 1 267 ? 28.719 23.344 13.617 1 83.56 267 GLU B O 1
ATOM 4524 N N . GLY B 1 268 ? 30.156 21.797 12.984 1 71.75 268 GLY B N 1
ATOM 4525 C CA . GLY B 1 268 ? 29.469 20.719 13.695 1 71.75 268 GLY B CA 1
ATOM 4526 C C . GLY B 1 268 ? 29.625 20.812 15.195 1 71.75 268 GLY B C 1
ATOM 4527 O O . GLY B 1 268 ? 30.312 21.703 15.703 1 71.75 268 GLY B O 1
ATOM 4528 N N . PRO B 1 269 ? 28.938 20 15.914 1 75.19 269 PRO B N 1
ATOM 4529 C CA . PRO B 1 269 ? 27.922 19.016 15.555 1 75.19 269 PRO B CA 1
ATOM 4530 C C . PRO B 1 269 ? 26.578 19.656 15.211 1 75.19 269 PRO B C 1
ATOM 4532 O O . PRO B 1 269 ? 26.203 20.672 15.797 1 75.19 269 PRO B O 1
ATOM 4535 N N . PHE B 1 270 ? 25.938 19.125 14.273 1 75.81 270 PHE B N 1
ATOM 4536 C CA . PHE B 1 270 ? 24.625 19.609 13.859 1 75.81 270 PHE B CA 1
ATOM 4537 C C . PHE B 1 270 ? 23.547 19.109 14.797 1 75.81 270 PHE B C 1
ATOM 4539 O O . PHE B 1 270 ? 23.375 17.891 14.977 1 75.81 270 PHE B O 1
ATOM 4546 N N . ASP B 1 271 ? 22.891 20.031 15.531 1 78.56 271 ASP B N 1
ATOM 4547 C CA . ASP B 1 271 ? 21.719 19.766 16.359 1 78.56 271 ASP B CA 1
ATOM 4548 C C . ASP B 1 271 ? 20.453 20.344 15.719 1 78.56 271 ASP B C 1
ATOM 4550 O O . ASP B 1 271 ? 20.188 21.531 15.844 1 78.56 271 ASP B O 1
ATOM 4554 N N . TYR B 1 272 ? 19.672 19.531 15.141 1 79.44 272 TYR B N 1
ATOM 4555 C CA . TYR B 1 272 ? 18.484 19.953 14.406 1 79.44 272 TYR B CA 1
ATOM 4556 C C . TYR B 1 272 ? 17.562 20.797 15.289 1 79.44 272 TYR B C 1
ATOM 4558 O O . TYR B 1 272 ? 17.047 21.828 14.859 1 79.44 272 TYR B O 1
ATOM 4566 N N . THR B 1 273 ? 17.359 20.312 16.516 1 77.88 273 THR B N 1
ATOM 4567 C CA . THR B 1 273 ? 16.438 20.969 17.422 1 77.88 273 THR B CA 1
ATOM 4568 C C . THR B 1 273 ? 16.891 22.391 17.734 1 77.88 273 THR B C 1
ATOM 4570 O O . THR B 1 273 ? 16.094 23.328 17.719 1 77.88 273 THR B O 1
ATOM 4573 N N . ALA B 1 274 ? 18.156 22.5 17.922 1 81.44 274 ALA B N 1
ATOM 4574 C CA . ALA B 1 274 ? 18.719 23.812 18.234 1 81.44 274 ALA B CA 1
ATOM 4575 C C . ALA B 1 274 ? 18.609 24.75 17.047 1 81.44 274 ALA B C 1
ATOM 4577 O O . ALA B 1 274 ? 18.25 25.922 17.203 1 81.44 274 ALA B O 1
ATOM 4578 N N . VAL B 1 275 ? 18.938 24.266 15.93 1 83.81 275 VAL B N 1
ATOM 4579 C CA . VAL B 1 275 ? 18.938 25.078 14.719 1 83.81 275 VAL B CA 1
ATOM 4580 C C . VAL B 1 275 ? 17.5 25.453 14.352 1 83.81 275 VAL B C 1
ATOM 4582 O O . VAL B 1 275 ? 17.234 26.594 13.953 1 83.81 275 VAL B O 1
ATOM 4585 N N . TYR B 1 276 ? 16.625 24.562 14.484 1 85.19 276 TYR B N 1
ATOM 4586 C CA . TYR B 1 276 ? 15.203 24.797 14.242 1 85.19 276 TYR B CA 1
ATOM 4587 C C . TYR B 1 276 ? 14.68 25.922 15.125 1 85.19 276 TYR B C 1
ATOM 4589 O O . TYR B 1 276 ? 14.008 26.844 14.648 1 85.19 276 TYR B O 1
ATOM 4597 N N . HIS B 1 277 ? 15.008 25.859 16.375 1 83.88 277 HIS B N 1
ATOM 4598 C CA . HIS B 1 277 ? 14.531 26.859 17.328 1 83.88 277 HIS B CA 1
ATOM 4599 C C . HIS B 1 277 ? 15.086 28.234 17.016 1 83.88 277 HIS B C 1
ATOM 4601 O O . HIS B 1 277 ? 14.375 29.234 17.125 1 83.88 277 HIS B O 1
ATOM 4607 N N . ALA B 1 278 ? 16.281 28.25 16.672 1 87.56 278 ALA B N 1
ATOM 4608 C CA . ALA B 1 278 ? 16.906 29.531 16.328 1 87.56 278 ALA B CA 1
ATOM 4609 C C . ALA B 1 278 ? 16.266 30.141 15.094 1 87.56 278 ALA B C 1
ATOM 4611 O O . ALA B 1 278 ? 15.984 31.344 15.062 1 87.56 278 ALA B O 1
ATOM 4612 N N . ALA B 1 279 ? 16.047 29.344 14.133 1 90.75 279 ALA B N 1
ATOM 4613 C CA . ALA B 1 279 ? 15.398 29.812 12.914 1 90.75 279 ALA B CA 1
ATOM 4614 C C . ALA B 1 279 ? 13.969 30.266 13.188 1 90.75 279 ALA B C 1
ATOM 4616 O O . ALA B 1 279 ? 13.508 31.266 12.633 1 90.75 279 ALA B O 1
ATOM 4617 N N . ASP B 1 280 ? 13.297 29.531 13.969 1 87.44 280 ASP B N 1
ATOM 4618 C CA . ASP B 1 280 ? 11.922 29.844 14.328 1 87.44 280 ASP B CA 1
ATOM 4619 C C . ASP B 1 280 ? 11.844 31.172 15.078 1 87.44 280 ASP B C 1
ATOM 4621 O O . ASP B 1 280 ? 10.93 31.969 14.836 1 87.44 280 ASP B O 1
ATOM 4625 N N . ARG B 1 281 ? 12.742 31.375 15.977 1 85.94 281 ARG B N 1
ATOM 4626 C CA . ARG B 1 281 ? 12.805 32.625 16.719 1 85.94 281 ARG B CA 1
ATOM 4627 C C . ARG B 1 281 ? 13.039 33.812 15.773 1 85.94 281 ARG B C 1
ATOM 4629 O O . ARG B 1 281 ? 12.438 34.875 15.945 1 85.94 281 ARG B O 1
ATOM 4636 N N . ASP B 1 282 ? 13.898 33.594 14.875 1 90 282 ASP B N 1
ATOM 4637 C CA . ASP B 1 282 ? 14.172 34.625 13.883 1 90 282 ASP B CA 1
ATOM 4638 C C . ASP B 1 282 ? 12.922 34.938 13.062 1 90 282 ASP B C 1
ATOM 4640 O O . ASP B 1 282 ? 12.625 36.125 12.797 1 90 282 ASP B O 1
ATOM 4644 N N . MET B 1 283 ? 12.266 34 12.68 1 90.88 283 MET B N 1
ATOM 4645 C CA . MET B 1 283 ? 11.023 34.156 11.922 1 90.88 283 MET B CA 1
ATOM 4646 C C . MET B 1 283 ? 9.992 34.938 12.734 1 90.88 283 MET B C 1
ATOM 4648 O O . MET B 1 283 ? 9.336 35.844 12.211 1 90.88 283 MET B O 1
ATOM 4652 N N . TYR B 1 284 ? 9.867 34.531 14.016 1 84.75 284 TYR B N 1
ATOM 4653 C CA . TYR B 1 284 ? 8.898 35.188 14.891 1 84.75 284 TYR B CA 1
ATOM 4654 C C . TYR B 1 284 ? 9.195 36.688 15.023 1 84.75 284 TYR B C 1
ATOM 4656 O O . TYR B 1 284 ? 8.281 37.5 15.047 1 84.75 284 TYR B O 1
ATOM 4664 N N . ARG B 1 285 ? 10.367 37 15.125 1 85.06 285 ARG B N 1
ATOM 4665 C CA . ARG B 1 285 ? 10.789 38.375 15.195 1 85.06 285 ARG B CA 1
ATOM 4666 C C . ARG B 1 285 ? 10.383 39.156 13.938 1 85.06 285 ARG B C 1
ATOM 4668 O O . ARG B 1 285 ? 9.914 40.281 14.023 1 85.06 285 ARG B O 1
ATOM 4675 N N . ASN B 1 286 ? 10.516 38.5 12.859 1 84.81 286 ASN B N 1
ATOM 4676 C CA . ASN B 1 286 ? 10.203 39.125 11.578 1 84.81 286 ASN B CA 1
ATOM 4677 C C . ASN B 1 286 ? 8.703 39.219 11.344 1 84.81 286 ASN B C 1
ATOM 4679 O O . ASN B 1 286 ? 8.234 40.094 10.617 1 84.81 286 ASN B O 1
ATOM 4683 N N . LYS B 1 287 ? 8 38.281 11.852 1 84.69 287 LYS B N 1
ATOM 4684 C CA . LYS B 1 287 ? 6.547 38.312 11.75 1 84.69 287 LYS B CA 1
ATOM 4685 C C . LYS B 1 287 ? 5.969 39.469 12.523 1 84.69 287 LYS B C 1
ATOM 4687 O O . LYS B 1 287 ? 5.027 40.125 12.055 1 84.69 287 LYS B O 1
ATOM 4692 N N . ARG B 1 288 ? 6.426 39.75 13.711 1 73.81 288 ARG B N 1
ATOM 4693 C CA . ARG B 1 288 ? 5.953 40.844 14.555 1 73.81 288 ARG B CA 1
ATOM 4694 C C . ARG B 1 288 ? 6.281 42.219 13.938 1 73.81 288 ARG B C 1
ATOM 4696 O O . ARG B 1 288 ? 5.52 43.156 14.094 1 73.81 288 ARG B O 1
ATOM 4703 N N . LYS B 1 289 ? 7.285 42.25 13.219 1 63.44 289 LYS B N 1
ATOM 4704 C CA . LYS B 1 289 ? 7.66 43.5 12.57 1 63.44 289 LYS B CA 1
ATOM 4705 C C . LYS B 1 289 ? 6.695 43.844 11.445 1 63.44 289 LYS B C 1
ATOM 4707 O O . LYS B 1 289 ? 6.457 45.031 11.164 1 63.44 289 LYS B O 1
ATOM 4712 N N . ASN B 1 290 ? 6.117 42.844 10.859 1 54.09 290 ASN B N 1
ATOM 4713 C CA . ASN B 1 290 ? 5.234 43.094 9.727 1 54.09 290 ASN B CA 1
ATOM 4714 C C . ASN B 1 290 ? 3.771 43.156 10.156 1 54.09 290 ASN B C 1
ATOM 4716 O O . ASN B 1 290 ? 2.875 43.25 9.312 1 54.09 290 ASN B O 1
ATOM 4720 N N . ARG B 1 291 ? 3.496 42.844 11.492 1 48.47 291 ARG B N 1
ATOM 4721 C CA . ARG B 1 291 ? 2.146 43.062 12 1 48.47 291 ARG B CA 1
ATOM 4722 C C . ARG B 1 291 ? 1.963 44.5 12.453 1 48.47 291 ARG B C 1
ATOM 4724 O O . ARG B 1 291 ? 2.922 45.156 12.867 1 48.47 291 ARG B O 1
#

pLDDT: mean 86.91, std 13.44, range [23.67, 98.5]

Solvent-accessible surface area (backbone atoms only — not comparable to full-atom values): 30835 Å² total; per-residue (Å²): 135,80,81,75,66,80,72,74,53,56,65,73,74,50,50,60,70,53,50,53,44,40,51,51,35,38,92,55,43,38,36,32,24,36,80,84,50,22,28,47,42,67,36,49,60,50,79,82,24,78,82,64,82,60,53,61,77,67,45,48,71,34,36,44,72,74,61,45,84,51,60,68,60,14,49,50,55,45,50,52,49,50,47,22,70,72,69,64,39,58,53,72,52,75,48,79,42,83,49,97,92,43,73,40,33,34,38,40,37,40,24,44,22,66,57,95,87,35,75,62,23,35,20,32,35,52,40,84,40,35,67,55,52,50,47,52,51,49,28,51,44,45,54,26,34,28,85,75,39,69,31,28,19,52,47,31,47,74,73,46,31,59,61,56,57,68,70,46,45,70,27,33,24,37,36,26,33,35,50,75,45,46,67,60,39,25,73,75,67,32,60,70,50,28,49,50,51,46,28,51,53,33,46,54,50,63,77,65,58,57,79,84,40,48,52,27,41,62,42,74,58,32,34,37,35,43,31,38,60,27,50,64,68,54,48,53,51,49,50,50,50,49,52,53,52,33,54,69,70,32,51,96,86,48,67,51,47,67,26,56,14,54,33,61,43,74,64,80,80,86,49,68,70,60,42,50,51,49,4,44,52,40,13,53,56,44,39,58,68,76,97,136,80,80,74,67,78,73,73,53,56,66,72,74,50,50,60,69,52,50,52,44,40,52,50,37,37,93,56,44,38,36,30,25,36,78,82,49,22,27,47,42,68,35,47,58,50,80,81,22,78,83,65,82,63,54,62,75,67,44,49,71,34,34,44,72,74,60,46,84,52,61,69,59,14,50,50,55,44,49,52,50,50,48,21,71,72,68,64,40,58,53,72,50,75,47,78,43,85,49,96,92,43,73,40,33,35,39,40,37,40,24,45,21,66,56,96,89,35,76,62,22,36,21,34,35,52,40,84,40,36,67,55,53,50,47,51,51,51,28,51,44,44,54,25,34,29,84,75,38,70,31,28,18,52,47,30,47,75,74,45,31,58,63,56,58,68,70,47,45,71,26,33,25,36,35,26,35,35,50,73,46,47,67,59,39,24,72,73,66,32,60,70,52,30,47,50,51,47,26,51,51,33,45,55,50,62,76,65,57,57,80,84,40,49,52,29,40,64,42,74,57,31,34,37,35,44,32,39,61,27,50,62,69,54,49,52,50,50,51,51,51,49,52,52,53,32,52,68,70,32,50,98,86,47,69,51,49,68,27,55,14,55,33,62,43,73,65,79,82,86,51,68,70,60,43,50,51,48,3,44,51,39,12,52,56,43,38,58,69,74,98

Radius of gyration: 32.2 Å; Cα contacts (8 Å, |Δi|>4): 1025; chains: 2; bounding box: 64×104×86 Å

Organism: Faecalibacterium duncaniae (strain DSM 17677 / JCM 31915 / A2-165) (NCBI:txid411483)

Sequence (582 aa):
MERRGHRMQWSDALGYEEVMTFLRSTPANLFFKDTECRYLFISDVRTFFPYGEGQEEDVLGKTDLEIWSSEEQARFYYEQDQKVLATGKGTSFITEVPREDGTAYYQIKKNPVVLEGKIIGIVGLIGDITERVRLEKQAENWAIHDELTGLYNRNYLKVKGAEQLKGAIMPITIIMGDCNYLKRVNDAYGHEYGDLLLKRVGRVIRENLPPESVALRMGGDEFLIACSHFSAEEAEQLIERLHGELARQSDDRLKLDVAFGYHTVTEGPFDYTAVYHAADRDMYRNKRKNRMERRGHRMQWSDALGYEEVMTFLRSTPANLFFKDTECRYLFISDVRTFFPYGEGQEEDVLGKTDLEIWSSEEQARFYYEQDQKVLATGKGTSFITEVPREDGTAYYQIKKNPVVLEGKIIGIVGLIGDITERVRLEKQAENWAIHDELTGLYNRNYLKVKGAEQLKGAIMPITIIMGDCNYLKRVNDAYGHEYGDLLLKRVGRVIRENLPPESVALRMGGDEFLIACSHFSAEEAEQLIERLHGELARQSDDRLKLDVAFGYHTVTEGPFDYTAVYHAADRDMYRNKRKNR

Foldseek 3Di:
DPCPPCCVVVVVVDDPVRVVVVLLVDPFWKWWAFLQQATQDTNDCCVLVVPPPDDPVLRGRDHLCRRDPDNVVSVVVRVQQVVCQVPQAKDKDKDWDADPVGIWIKIKIKGFDADPRHGGTIMMTIDTCRVVVVVVVVVVCVQFADPLARAGAPSCCVPCVVVLVVPFAPFKKKKKKFWQCLVVLCVVPNVVRSSVLNNQLSVLCVVLADPSKGKYDHDDGMIMIIDGPADPVNVVVSVVSSQVVQCVPADPSHRTDMQMFMDIDGDDDDDPVVRVVRRVVRSVVRSVVVD/DPCPPCCVVVVVVDDPVRVVVVLLPDPFWKWWAFLQQATQDTNDCCVLVVPPPDDPVLRGRDHLCRRDPDNVVSVVVRVQQVVCQVPQAKDKDKDWDADPVGIWIKIKIKGFDDDPRHGGTIMMTIDTCRVVVVVVVVVVCVQFADPLARAGAPSCCVPCVVVLVVPFAPFKKKKKKFWQCLVVLCVVPNVVVSSVLNNQLSVLCVVLADPSKGKYDHDDGMIMIIDGPADPVNVVVSVVSSQVVQCVPADPSHRTDMQMFMDIDGDDDDDPVVRVVRRVVRSVVRSVVVD